Protein AF-A0A388TE39-F1 (afdb_monomer)

Secondary structure (DSSP, 8-state):
--------SS------------------------PPPTTEEEEEEEBS-SSSTT-----SS--EEEEEETTT--B--SSEEEEETTTTEEEEEEEETTS-EEEEEEETTEEEEEEE---TT-EEE--B-HHHHHHHHHHHHSHHHHHHHHH--TT---HHHHHHHHHHHHHHHH-HHHHHHHHHHHHHT---GGGS-HHHHHHHHHHHHHHEEEEEEEEESTTSEEEES--EEEETT-EEEEEEEEPTTEEEEEETT--PSSEEEE--SSEEEEEEEEEE-TT----SEEEEEEE--EEETTEEE----SSPPEEEEEESSS--B-TT--EEE-TTSEEEEEEEETTSEEEEEEEETTEEEEEEEEEE-TTS-EEEEEE-TT---------SS--

Solvent-accessible surface area (backbone atoms only — not comparable to full-atom values): 23266 Å² total; per-residue (Å²): 137,79,86,75,80,79,86,64,70,73,82,85,78,81,82,76,91,74,92,81,88,83,88,87,86,90,84,90,80,92,73,93,68,78,60,56,44,92,55,8,12,30,40,30,35,37,58,52,46,92,81,65,93,77,53,74,74,82,84,81,71,77,66,50,74,49,42,22,38,62,74,77,63,47,69,60,81,81,47,52,75,47,77,41,78,91,74,34,32,40,38,39,24,42,44,65,37,25,44,40,29,36,41,37,39,38,48,98,80,42,73,28,25,29,70,48,66,46,51,51,56,39,74,46,53,52,58,30,23,73,65,35,25,42,42,39,43,46,48,57,70,37,66,41,51,33,48,29,50,63,48,36,37,70,80,32,47,55,62,65,59,52,48,51,50,47,54,53,50,51,48,49,73,74,32,68,66,62,41,52,53,52,51,51,32,56,76,69,57,60,80,51,57,84,82,55,60,65,70,59,55,50,53,48,50,53,53,48,63,73,37,43,17,35,39,46,56,49,51,38,60,76,86,37,42,51,52,40,69,74,41,53,52,26,41,43,36,36,34,44,70,36,35,69,46,53,32,93,53,34,37,77,70,42,40,74,82,56,70,61,86,62,33,80,46,67,37,74,52,65,68,43,80,44,36,42,32,45,41,74,44,95,79,59,72,72,78,64,43,40,70,50,73,51,75,61,73,41,80,52,100,90,47,80,44,71,76,57,70,90,64,94,68,54,76,49,52,39,46,74,84,77,78,47,75,62,82,79,64,66,66,47,74,47,85,75,34,33,42,39,41,48,75,40,54,50,69,37,53,32,38,43,30,44,38,56,97,91,46,75,79,44,43,33,42,38,33,29,44,90,86,70,52,77,49,77,45,81,49,53,101,82,62,83,78,86,78,84,76,82,73,91,60,99,124

Mean predicted aligned error: 16.06 Å

Radius of gyration: 31.99 Å; Cα contacts (8 Å, |Δi|>4): 719; chains: 1; bounding box: 57×63×92 Å

Sequence (395 aa):
FTIMLTLAIFGCSKTAVGTGSGGGSSGGGGGGGGGNTPRTFSVQGQIGLTGVGGIIIQAHEQFIVSIYSFKDEAELTNVNIEYYALDNSYKIAGIPAGDVYVIKAVKQGLTLSALVWGAAGETKTVNLSPISTVAAEIVSANPVVQATLEAANENTDMGVVETILNDIVEYYTNDSAALDELTASVNAGNLNAADLPAAVLDGVNDTVANESRTLTTAVYPAGTGTVEPNGGVYLRGTRLRLTAVPSDGYEFQNWSSGGSNPLEIELTNSVTNVIANFGIVSNYTAPNTFTAQGVIAFKEAGGMSTQALTEQRKIKVSSFKTGGNFDFVRVKLNGDNTYTVANLPLGEVCVIEVVRGGRAKLKNLVWGTADGEIKTADLTPTSTITVAVLLAGGN

Foldseek 3Di:
DDPPVPPAPPDDDDDDDDDDDDDDDDDDDDDPDQAFDQFWEKEKEAEEDPPAQPPDPDLDDAWDKWKAFLQPRHTDPPWDWDADSVRRMIMIIDHGAFAKMKIWTDDPLFIWIAIDHDHGRYYGYHYTYLLRRLLVQLQCPDPQSVVLRNQTTNQFDCVLSVVLSVLSVVVCRPDNVLVVQSSVCSVVSNRHNVSDDVVSSVVNVVSLVVQKAWEAEEEPPPPQWAKPVRIDIYGARRKHFIATGGDQQKDWDAKPVGDDGRDIDGRHDNYDYIYTYIDGDPPRDDQQWDKDKDADWDDDPPGIDQDFDPDDWDKWKDWDPPRDGDDDQPWDQDRRRMIMTIGHGAPIWMWIFTDDPHDTDWIKIWHAYPSGDIDIDTDDVPDDDDDPDPPPDDD

Nearest PDB structures (foldseek):
  3e8v-assembly1_A  TM=6.389E-01  e=5.438E-02  Bacteroides fragilis NCTC 9343
  4pje-assembly2_C  TM=3.752E-01  e=5.491E-01  Homo sapiens
  6zva-assembly1_A  TM=2.955E-01  e=7.280E-01  Homo sapiens
  8dfq-assembly1_B  TM=1.481E-01  e=9.559E-02  Homo sapiens
  8xx0-assembly1_A-2  TM=1.435E-01  e=1.143E+00  Mus musculus

Structure (mmCIF, N/CA/C/O backbone):
data_AF-A0A388TE39-F1
#
_entry.id   AF-A0A388TE39-F1
#
loop_
_atom_site.group_PDB
_atom_site.id
_atom_site.type_symbol
_atom_site.label_atom_id
_atom_site.label_alt_id
_atom_site.label_comp_id
_atom_site.label_asym_id
_atom_site.label_entity_id
_atom_site.label_seq_id
_atom_site.pdbx_PDB_ins_code
_atom_site.Cartn_x
_atom_site.Cartn_y
_atom_site.Cartn_z
_atom_site.occupancy
_atom_site.B_iso_or_equiv
_atom_site.auth_seq_id
_atom_site.auth_comp_id
_atom_site.auth_asym_id
_atom_site.auth_atom_id
_atom_site.pdbx_PDB_model_num
ATOM 1 N N . PHE A 1 1 ? -17.690 19.139 35.559 1.00 28.95 1 PHE A N 1
ATOM 2 C CA . PHE A 1 1 ? -16.756 19.484 34.473 1.00 28.95 1 PHE A CA 1
ATOM 3 C C . PHE A 1 1 ? -15.397 18.908 34.821 1.00 28.95 1 PHE A C 1
ATOM 5 O O . PHE A 1 1 ? -14.553 19.593 35.382 1.00 28.95 1 PHE A O 1
ATOM 12 N N . THR A 1 2 ? -15.227 17.612 34.582 1.00 22.69 2 THR A N 1
ATOM 13 C CA . THR A 1 2 ? -13.925 16.957 34.695 1.00 22.69 2 THR A CA 1
ATOM 14 C C . THR A 1 2 ? -13.405 16.875 33.273 1.00 22.69 2 THR A C 1
ATOM 16 O O . THR A 1 2 ? -13.900 16.069 32.492 1.00 22.69 2 THR A O 1
ATOM 19 N N . ILE A 1 3 ? -12.486 17.770 32.915 1.00 26.67 3 ILE A N 1
ATOM 20 C CA . ILE A 1 3 ? -11.710 17.659 31.680 1.00 26.67 3 ILE A CA 1
ATOM 21 C C . ILE A 1 3 ? -10.768 16.470 31.905 1.00 26.67 3 ILE A C 1
ATOM 23 O O . ILE A 1 3 ? -9.688 16.616 32.471 1.00 26.67 3 ILE A O 1
ATOM 27 N N . MET A 1 4 ? -11.236 15.266 31.571 1.00 24.72 4 MET A N 1
ATOM 28 C CA . MET A 1 4 ? -10.370 14.107 31.366 1.00 24.72 4 MET A CA 1
ATOM 29 C C . MET A 1 4 ? -9.721 14.318 30.002 1.00 24.72 4 MET A C 1
ATOM 31 O O . MET A 1 4 ? -10.298 14.010 28.963 1.00 24.72 4 MET A O 1
ATOM 35 N N . LEU A 1 5 ? -8.543 14.936 30.021 1.00 30.59 5 LEU A N 1
ATOM 36 C CA . LEU A 1 5 ? -7.653 15.006 28.874 1.00 30.59 5 LEU A CA 1
ATOM 37 C C . LEU A 1 5 ? -7.197 13.568 28.579 1.00 30.59 5 LEU A C 1
ATOM 39 O O . LEU A 1 5 ? -6.241 13.073 29.175 1.00 30.59 5 LEU A O 1
ATOM 43 N N . THR A 1 6 ? -7.941 12.864 27.729 1.00 33.56 6 THR A N 1
ATOM 44 C CA . THR A 1 6 ? -7.655 11.473 27.360 1.00 33.56 6 THR A CA 1
ATOM 45 C C . THR A 1 6 ? -6.573 11.465 26.283 1.00 33.56 6 THR A C 1
ATOM 47 O O . THR A 1 6 ? -6.819 11.209 25.111 1.00 33.56 6 THR A O 1
ATOM 50 N N . LEU A 1 7 ? -5.350 11.801 26.689 1.00 34.62 7 LEU A N 1
ATOM 51 C CA . LEU A 1 7 ? -4.133 11.551 25.921 1.00 34.62 7 LEU A CA 1
ATOM 52 C C . LEU A 1 7 ? -3.822 10.052 26.000 1.00 34.62 7 LEU A C 1
ATOM 54 O O . LEU A 1 7 ? -3.148 9.620 26.930 1.00 34.62 7 LEU A O 1
ATOM 58 N N . ALA A 1 8 ? -4.345 9.263 25.060 1.00 32.72 8 ALA A N 1
ATOM 59 C CA . ALA A 1 8 ? -3.750 7.997 24.620 1.00 32.72 8 ALA A CA 1
ATOM 60 C C . ALA A 1 8 ? -4.605 7.354 23.519 1.00 32.72 8 ALA A C 1
ATOM 62 O O . ALA A 1 8 ? -5.570 6.653 23.815 1.00 32.72 8 ALA A O 1
ATOM 63 N N . ILE A 1 9 ? -4.203 7.527 22.260 1.00 47.28 9 ILE A N 1
ATOM 64 C CA . ILE A 1 9 ? -4.446 6.503 21.227 1.00 47.28 9 ILE A CA 1
ATOM 65 C C . ILE A 1 9 ? -3.117 6.031 20.618 1.00 47.28 9 ILE A C 1
ATOM 67 O O . ILE A 1 9 ? -2.992 4.862 20.274 1.00 47.28 9 ILE A O 1
ATOM 71 N N . PHE A 1 10 ? -2.055 6.844 20.662 1.00 41.41 10 PHE A N 1
ATOM 72 C CA . PHE A 1 10 ? -0.694 6.379 20.387 1.00 41.41 10 PHE A CA 1
ATOM 73 C C . PHE A 1 10 ? 0.290 6.960 21.408 1.00 41.41 10 PHE A C 1
ATOM 75 O O . PHE A 1 10 ? 0.691 8.120 21.354 1.00 41.41 10 PHE A O 1
ATOM 82 N N . GLY A 1 11 ? 0.642 6.153 22.412 1.00 31.08 11 GLY A N 1
ATOM 83 C CA . GLY A 1 11 ? 1.699 6.484 23.363 1.00 31.08 11 GLY A CA 1
ATOM 84 C C . GLY A 1 11 ? 3.059 6.357 22.686 1.00 31.08 11 GLY A C 1
ATOM 85 O O . GLY A 1 11 ? 3.596 5.264 22.580 1.00 31.08 11 GLY A O 1
ATOM 86 N N . CYS A 1 12 ? 3.617 7.475 22.236 1.00 33.75 12 CYS A N 1
ATOM 87 C CA . CYS A 1 12 ? 4.960 7.541 21.675 1.00 33.75 12 CYS A CA 1
ATOM 88 C C . CYS A 1 12 ? 5.999 7.280 22.788 1.00 33.75 12 CYS A C 1
ATOM 90 O O . CYS A 1 12 ? 6.342 8.191 23.545 1.00 33.75 12 CYS A O 1
ATOM 92 N N . SER A 1 13 ? 6.526 6.059 22.921 1.00 33.78 13 SER A N 1
ATOM 93 C CA . SER A 1 13 ? 7.742 5.831 23.713 1.00 33.78 13 SER A CA 1
ATOM 94 C C . SER A 1 13 ? 8.972 5.896 22.809 1.00 33.78 13 SER A C 1
ATOM 96 O O . SER A 1 13 ? 9.384 4.899 22.223 1.00 33.78 13 SER A O 1
ATOM 98 N N . LYS A 1 14 ? 9.602 7.074 22.729 1.00 31.39 14 LYS A N 1
ATOM 99 C CA . LYS A 1 14 ? 11.005 7.180 22.301 1.00 31.39 14 LYS A CA 1
ATOM 100 C C . LYS A 1 14 ? 11.877 6.513 23.366 1.00 31.39 14 LYS A C 1
ATOM 102 O O . LYS A 1 14 ? 12.043 7.058 24.457 1.00 31.39 14 LYS A O 1
ATOM 107 N N . THR A 1 15 ? 12.453 5.352 23.073 1.00 32.25 15 THR A N 1
ATOM 108 C CA . THR A 1 15 ? 13.498 4.760 23.918 1.00 32.25 15 THR A CA 1
ATOM 109 C C . THR A 1 15 ? 14.771 5.598 23.841 1.00 32.25 15 THR A C 1
ATOM 111 O O . THR A 1 15 ? 15.465 5.611 22.827 1.00 32.25 15 THR A O 1
ATOM 114 N N . ALA A 1 16 ? 15.093 6.282 24.940 1.00 27.53 16 ALA A N 1
ATOM 115 C CA . ALA A 1 16 ? 16.439 6.762 25.208 1.00 27.53 16 ALA A CA 1
ATOM 116 C C . ALA A 1 16 ? 17.341 5.560 25.535 1.00 27.53 16 ALA A C 1
ATOM 118 O O . ALA A 1 16 ? 17.038 4.761 26.422 1.00 27.53 16 ALA A O 1
ATOM 119 N N . VAL A 1 17 ? 18.455 5.436 24.815 1.00 32.59 17 VAL A N 1
ATOM 120 C CA . VAL A 1 17 ? 19.518 4.468 25.103 1.00 32.59 17 VAL A CA 1
ATOM 121 C C . VAL A 1 17 ? 20.190 4.869 26.418 1.00 32.59 17 VAL A C 1
ATOM 123 O O . VAL A 1 17 ? 20.952 5.831 26.467 1.00 32.59 17 VAL A O 1
ATOM 126 N N . GLY A 1 18 ? 19.885 4.142 27.493 1.00 29.05 18 GLY A N 1
ATOM 127 C CA . GLY A 1 18 ? 20.541 4.264 28.792 1.00 29.05 18 GLY A CA 1
ATOM 128 C C . GLY A 1 18 ? 21.395 3.035 29.078 1.00 29.05 18 GLY A C 1
ATOM 129 O O . GLY A 1 18 ? 20.880 1.975 29.421 1.00 29.05 18 GLY A O 1
ATOM 130 N N . THR A 1 19 ? 22.710 3.174 28.945 1.00 36.50 19 THR A N 1
ATOM 131 C CA . THR A 1 19 ? 23.703 2.208 29.428 1.00 36.50 19 THR A CA 1
ATOM 132 C C . THR A 1 19 ? 23.639 2.104 30.954 1.00 36.50 19 THR A C 1
ATOM 134 O O . THR A 1 19 ? 23.859 3.101 31.640 1.00 36.50 19 THR A O 1
ATOM 137 N N . GLY A 1 20 ? 23.392 0.909 31.497 1.00 30.39 20 GLY A N 1
ATOM 138 C CA . GLY A 1 20 ? 23.378 0.669 32.942 1.00 30.39 20 GLY A CA 1
ATOM 139 C C . GLY A 1 20 ? 23.601 -0.802 33.288 1.00 30.39 20 GLY A C 1
ATOM 140 O O . GLY A 1 20 ? 22.762 -1.652 33.023 1.00 30.39 20 GLY A O 1
ATOM 141 N N . SER A 1 21 ? 24.767 -1.083 33.861 1.00 32.75 21 SER A N 1
ATOM 142 C CA . SER A 1 21 ? 25.236 -2.382 34.348 1.00 32.75 21 SER A CA 1
ATOM 143 C C . SER A 1 21 ? 24.630 -2.746 35.713 1.00 32.75 21 SER A C 1
ATOM 145 O O . SER A 1 21 ? 24.615 -1.899 36.600 1.00 32.75 21 SER A O 1
ATOM 147 N N . GLY A 1 22 ? 24.321 -4.034 35.926 1.00 29.53 22 GLY A N 1
ATOM 148 C CA . GLY A 1 22 ? 24.552 -4.703 37.217 1.00 29.53 22 GLY A CA 1
ATOM 149 C C . GLY A 1 22 ? 23.352 -5.341 37.938 1.00 29.53 22 GLY A C 1
ATOM 150 O O . GLY A 1 22 ? 22.615 -4.654 38.627 1.00 29.53 22 GLY A O 1
ATOM 151 N N . GLY A 1 23 ? 23.297 -6.682 37.906 1.00 28.27 23 GLY A N 1
ATOM 152 C CA . GLY A 1 23 ? 23.183 -7.524 39.112 1.00 28.27 23 GLY A CA 1
ATOM 153 C C . GLY A 1 23 ? 21.801 -7.934 39.659 1.00 28.27 23 GLY A C 1
ATOM 154 O O . GLY A 1 23 ? 21.109 -7.128 40.261 1.00 28.27 23 GLY A O 1
ATOM 155 N N . GLY A 1 24 ? 21.528 -9.252 39.650 1.00 28.11 24 GLY A N 1
ATOM 156 C CA . GLY A 1 24 ? 21.030 -9.947 40.854 1.00 28.11 24 GLY A CA 1
ATOM 157 C C . GLY A 1 24 ? 19.639 -10.614 40.858 1.00 28.11 24 GLY A C 1
ATOM 158 O O . GLY A 1 24 ? 18.649 -9.987 41.193 1.00 28.11 24 GLY A O 1
ATOM 159 N N . SER A 1 25 ? 19.666 -11.947 40.710 1.00 33.72 25 SER A N 1
ATOM 160 C CA . SER A 1 25 ? 18.933 -12.984 41.478 1.00 33.72 25 SER A CA 1
ATOM 161 C C . SER A 1 25 ? 17.472 -13.406 41.183 1.00 33.72 25 SER A C 1
ATOM 163 O O . SER A 1 25 ? 16.502 -12.728 41.490 1.00 33.72 25 SER A O 1
ATOM 165 N N . SER A 1 26 ? 17.398 -14.659 40.706 1.00 39.50 26 SER A N 1
ATOM 166 C CA . SER A 1 26 ? 16.496 -15.798 40.992 1.00 39.50 26 SER A CA 1
ATOM 167 C C . SER A 1 26 ? 15.117 -15.621 41.657 1.00 39.50 26 SER A C 1
ATOM 169 O O . SER A 1 26 ? 15.018 -15.268 42.830 1.00 39.50 26 SER A O 1
ATOM 171 N N . GLY A 1 27 ? 14.099 -16.175 40.990 1.00 30.39 27 GLY A N 1
ATOM 172 C CA . GLY A 1 27 ? 12.854 -16.665 41.591 1.00 30.39 27 GLY A CA 1
ATOM 173 C C . GLY A 1 27 ? 11.968 -17.322 40.530 1.00 30.39 27 GLY A C 1
ATOM 174 O O . GLY A 1 27 ? 11.452 -16.634 39.659 1.00 30.39 27 GLY A O 1
ATOM 175 N N . GLY A 1 28 ? 11.861 -18.653 40.548 1.00 33.09 28 GLY A N 1
ATOM 176 C CA . GLY A 1 28 ? 11.096 -19.432 39.570 1.00 33.09 28 GLY A CA 1
ATOM 177 C C . GLY A 1 28 ? 9.583 -19.434 39.812 1.00 33.09 28 GLY A C 1
ATOM 178 O O . GLY A 1 28 ? 9.123 -19.285 40.940 1.00 33.09 28 GLY A O 1
ATOM 179 N N . GLY A 1 29 ? 8.828 -19.675 38.738 1.00 28.38 29 GLY A N 1
ATOM 180 C CA . GLY A 1 29 ? 7.389 -19.939 38.763 1.00 28.38 29 GLY A CA 1
ATOM 181 C C . GLY A 1 29 ? 6.818 -19.927 37.347 1.00 28.38 29 GLY A C 1
ATOM 182 O O . GLY A 1 29 ? 6.715 -18.874 36.733 1.00 28.38 29 GLY A O 1
ATOM 183 N N . GLY A 1 30 ? 6.529 -21.112 36.804 1.00 40.06 30 GLY A N 1
ATOM 184 C CA . GLY A 1 30 ? 6.067 -21.303 35.432 1.00 40.06 30 GLY A CA 1
ATOM 185 C C . GLY A 1 30 ? 4.675 -20.728 35.161 1.00 40.06 30 GLY A C 1
ATOM 186 O O . GLY A 1 30 ? 3.747 -20.901 35.944 1.00 40.06 30 GLY A O 1
ATOM 187 N N . GLY A 1 31 ? 4.560 -20.096 33.996 1.00 31.86 31 GLY A N 1
ATOM 188 C CA . GLY A 1 31 ? 3.337 -19.610 33.371 1.00 31.86 31 GLY A CA 1
ATOM 189 C C . GLY A 1 31 ? 3.744 -18.958 32.055 1.00 31.86 31 GLY A C 1
ATOM 190 O O . GLY A 1 31 ? 4.091 -17.783 32.033 1.00 31.86 31 GLY A O 1
ATOM 191 N N . GLY A 1 32 ? 3.838 -19.753 30.986 1.00 38.44 32 GLY A N 1
ATOM 192 C CA . GLY A 1 32 ? 4.260 -19.291 29.663 1.00 38.44 32 GLY A CA 1
ATOM 193 C C . GLY A 1 32 ? 3.217 -18.364 29.045 1.00 38.44 32 GLY A C 1
ATOM 194 O O . GLY A 1 32 ? 2.407 -18.806 28.241 1.00 38.44 32 GLY A O 1
ATOM 195 N N . GLY A 1 33 ? 3.213 -17.097 29.450 1.00 39.56 33 GLY A N 1
ATOM 196 C CA . GLY A 1 33 ? 2.436 -16.039 28.818 1.00 39.56 33 GLY A CA 1
ATOM 197 C C . GLY A 1 33 ? 3.210 -15.501 27.623 1.00 39.56 33 GLY A C 1
ATOM 198 O O . GLY A 1 33 ? 4.326 -15.010 27.793 1.00 39.56 33 GLY A O 1
ATOM 199 N N . GLY A 1 34 ? 2.631 -15.630 26.429 1.00 46.38 34 GLY A N 1
ATOM 200 C CA . GLY A 1 34 ? 3.178 -15.134 25.167 1.00 46.38 34 GLY A CA 1
ATOM 201 C C . GLY A 1 34 ? 3.449 -13.633 25.220 1.00 46.38 34 GLY A C 1
ATOM 202 O O . GLY A 1 34 ? 2.573 -12.820 24.940 1.00 46.38 34 GLY A O 1
ATOM 203 N N . GLY A 1 35 ? 4.659 -13.272 25.638 1.00 60.69 35 GLY A N 1
ATOM 204 C CA . GLY A 1 35 ? 5.172 -11.913 25.586 1.00 60.69 35 GLY A CA 1
ATOM 205 C C . GLY A 1 35 ? 5.662 -11.559 24.187 1.00 60.69 35 GLY A C 1
ATOM 206 O O . GLY A 1 35 ? 5.804 -12.416 23.313 1.00 60.69 35 GLY A O 1
ATOM 207 N N . ASN A 1 36 ? 5.959 -10.278 23.991 1.00 72.25 36 ASN A N 1
ATOM 208 C CA . ASN A 1 36 ? 6.574 -9.815 22.759 1.00 72.25 36 ASN A CA 1
ATOM 209 C C . ASN A 1 36 ? 7.925 -10.499 22.533 1.00 72.25 36 ASN A C 1
ATOM 211 O O . ASN A 1 36 ? 8.791 -10.522 23.409 1.00 72.25 36 ASN A O 1
ATOM 215 N N . THR A 1 37 ? 8.114 -11.028 21.331 1.00 82.31 37 THR A N 1
ATOM 216 C CA . THR A 1 37 ? 9.430 -11.403 20.821 1.00 82.31 37 THR A CA 1
ATOM 217 C C . THR A 1 37 ? 10.179 -10.151 20.341 1.00 82.31 37 THR A C 1
ATOM 219 O O . THR A 1 37 ? 9.556 -9.106 20.139 1.00 82.31 37 THR A O 1
ATOM 222 N N . PRO A 1 38 ? 11.489 -10.239 20.042 1.00 82.75 38 PRO A N 1
ATOM 223 C CA . PRO A 1 38 ? 12.240 -9.144 19.420 1.00 82.75 38 PRO A CA 1
ATOM 224 C C . PRO A 1 38 ? 11.737 -8.703 18.036 1.00 82.75 38 PRO A C 1
ATOM 226 O O . PRO A 1 38 ? 12.340 -7.819 17.440 1.00 82.75 38 PRO A O 1
ATOM 229 N N . ARG A 1 39 ? 10.688 -9.335 17.489 1.00 90.06 39 ARG A N 1
ATOM 230 C CA . ARG A 1 39 ? 10.113 -9.028 16.170 1.00 90.06 39 ARG A CA 1
ATOM 231 C C . ARG A 1 39 ? 8.609 -8.768 16.203 1.00 90.06 39 ARG A C 1
ATOM 233 O O . ARG A 1 39 ? 8.002 -8.611 15.150 1.00 90.06 39 ARG A O 1
ATOM 240 N N . THR A 1 40 ? 7.996 -8.769 17.383 1.00 93.75 40 THR A N 1
ATOM 241 C CA . THR A 1 40 ? 6.545 -8.632 17.520 1.00 93.75 40 THR A CA 1
ATOM 242 C C . THR A 1 40 ? 6.189 -7.578 18.552 1.00 93.75 40 THR A C 1
ATOM 244 O O . THR A 1 40 ? 6.950 -7.340 19.490 1.00 93.75 40 THR A O 1
ATOM 247 N N . PHE A 1 41 ? 5.003 -7.007 18.424 1.00 94.62 41 PHE A N 1
ATOM 248 C CA . PHE A 1 41 ? 4.396 -6.108 19.391 1.00 94.62 41 PHE A CA 1
ATOM 249 C C . PHE A 1 41 ? 3.050 -6.668 19.871 1.00 94.62 41 PHE A C 1
ATOM 251 O O . PHE A 1 41 ? 2.559 -7.694 19.383 1.00 94.62 41 PHE A O 1
ATOM 258 N N . SER A 1 42 ? 2.487 -6.018 20.884 1.00 96.06 42 SER A N 1
ATOM 259 C CA . SER A 1 42 ? 1.190 -6.360 21.459 1.00 96.06 42 SER A CA 1
ATOM 260 C C . SER A 1 42 ? 0.265 -5.154 21.428 1.00 96.06 42 SER A C 1
ATOM 262 O O . SER A 1 42 ? 0.709 -4.004 21.472 1.00 96.06 42 SER A O 1
ATOM 264 N N . VAL A 1 43 ? -1.032 -5.419 21.408 1.00 96.06 43 VAL A N 1
ATOM 265 C CA . VAL A 1 43 ? -2.080 -4.408 21.530 1.00 96.06 43 VAL A CA 1
ATOM 266 C C . VAL A 1 43 ? -3.039 -4.841 22.619 1.00 96.06 43 VAL A C 1
ATOM 268 O O . VAL A 1 43 ? -3.333 -6.024 22.765 1.00 96.06 43 VAL A O 1
ATOM 271 N N . GLN A 1 44 ? -3.523 -3.887 23.394 1.00 94.75 44 GLN A N 1
ATOM 272 C CA . GLN A 1 44 ? -4.583 -4.094 24.368 1.00 94.75 44 GLN A CA 1
ATOM 273 C C . GLN A 1 44 ? -5.548 -2.916 24.339 1.00 94.75 44 GLN A C 1
ATOM 275 O O . GLN A 1 44 ? -5.196 -1.831 23.881 1.00 94.75 44 GLN A O 1
ATOM 280 N N . GLY A 1 45 ? -6.753 -3.093 24.853 1.00 92.00 45 GLY A N 1
ATOM 281 C CA . GLY A 1 45 ? -7.697 -1.990 24.968 1.00 92.00 45 GLY A CA 1
ATOM 282 C C . GLY A 1 45 ? -9.073 -2.451 25.389 1.00 92.00 45 GLY A C 1
ATOM 283 O O . GLY A 1 45 ? -9.267 -3.608 25.761 1.00 92.00 45 GLY A O 1
ATOM 284 N N . GLN A 1 46 ? -10.026 -1.530 25.333 1.00 89.00 46 GLN A N 1
ATOM 285 C CA . GLN A 1 46 ? -11.430 -1.807 25.606 1.00 89.00 46 GLN A CA 1
ATOM 286 C C . GLN A 1 46 ? -12.244 -1.844 24.313 1.00 89.00 46 GLN A C 1
ATOM 288 O O . GLN A 1 46 ? -11.913 -1.175 23.331 1.00 89.00 46 GLN A O 1
ATOM 293 N N . ILE A 1 47 ? -13.314 -2.632 24.328 1.00 85.62 47 ILE A N 1
ATOM 294 C CA . ILE A 1 47 ? -14.320 -2.713 23.273 1.00 85.62 47 ILE A CA 1
ATOM 295 C C . ILE A 1 47 ? -15.579 -1.994 23.759 1.00 85.62 47 ILE A C 1
ATOM 297 O O . ILE A 1 47 ? -16.176 -2.361 24.774 1.00 85.62 47 ILE A O 1
ATOM 301 N N . GLY A 1 48 ? -16.002 -0.979 23.013 1.00 74.50 48 GLY A N 1
ATOM 302 C CA . GLY A 1 48 ? -17.114 -0.104 23.376 1.00 74.50 48 GLY A CA 1
ATOM 303 C C . GLY A 1 48 ? -16.672 1.183 24.080 1.00 74.50 48 GLY A C 1
ATOM 304 O O . GLY A 1 48 ? -15.495 1.408 24.352 1.00 74.50 48 GLY A O 1
ATOM 305 N N . LEU A 1 49 ? -17.636 2.070 24.337 1.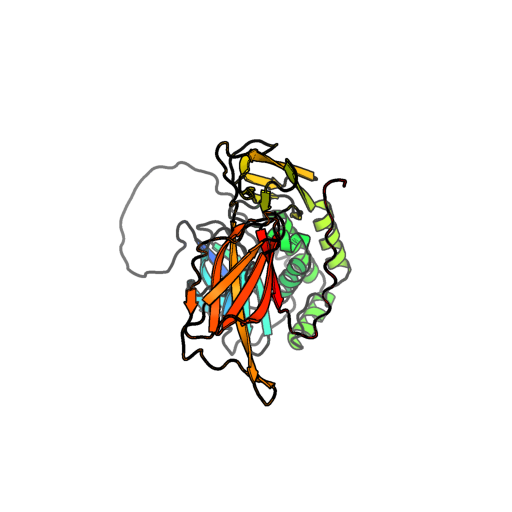00 59.38 49 LEU A N 1
ATOM 306 C CA . LEU A 1 49 ? -17.403 3.400 24.901 1.00 59.38 49 LEU A CA 1
ATOM 307 C C . LEU A 1 49 ? -17.778 3.433 26.383 1.00 59.38 49 LEU A C 1
ATOM 309 O O . LEU A 1 49 ? -18.864 3.865 26.759 1.00 59.38 49 LEU A O 1
ATOM 313 N N . THR A 1 50 ? -16.862 3.049 27.264 1.00 50.16 50 THR A N 1
ATOM 314 C CA . THR A 1 50 ? -16.923 3.531 28.649 1.00 50.16 50 THR A CA 1
ATOM 315 C C . THR A 1 50 ? -16.214 4.881 28.725 1.00 50.16 50 THR A C 1
ATOM 317 O O . THR A 1 50 ? -15.044 4.936 29.085 1.00 50.16 50 THR A O 1
ATOM 320 N N . GLY A 1 51 ? -16.892 5.984 28.362 1.00 43.53 51 GLY A N 1
ATOM 321 C CA . GLY A 1 51 ? -16.358 7.319 28.685 1.00 43.53 51 GLY A CA 1
ATOM 322 C C . GLY A 1 51 ? -16.954 8.561 28.018 1.00 43.53 51 GLY A C 1
ATOM 323 O O . GLY A 1 51 ? -16.934 9.613 28.651 1.00 43.53 51 GLY A O 1
ATOM 324 N N . VAL A 1 52 ? -17.507 8.489 26.803 1.00 39.44 52 VAL A N 1
ATOM 325 C CA . VAL A 1 52 ? -18.052 9.677 26.109 1.00 39.44 52 VAL A CA 1
ATOM 326 C C . VAL A 1 52 ? -19.400 9.325 25.473 1.00 39.44 52 VAL A C 1
ATOM 328 O O . VAL A 1 52 ? -19.493 8.374 24.704 1.00 39.44 52 VAL A O 1
ATOM 331 N N . GLY A 1 53 ? -20.464 10.040 25.852 1.00 43.78 53 GLY A N 1
ATOM 332 C CA . GLY A 1 53 ? -21.771 10.000 25.170 1.00 43.78 53 GLY A CA 1
ATOM 333 C C . GLY A 1 53 ? -22.736 8.849 25.484 1.00 43.78 53 GLY A C 1
ATOM 334 O O . GLY A 1 53 ? -23.827 8.829 24.935 1.00 43.78 53 GLY A O 1
ATOM 335 N N . GLY A 1 54 ? -22.414 7.906 26.376 1.00 40.31 54 GLY A N 1
ATOM 336 C CA . GLY A 1 54 ? -23.410 6.924 26.841 1.00 40.31 54 GLY A CA 1
ATOM 337 C C . GLY A 1 54 ? -23.786 5.816 25.843 1.00 40.31 54 GLY A C 1
ATOM 338 O O . GLY A 1 54 ? -24.831 5.186 26.007 1.00 40.31 54 GLY A O 1
ATOM 339 N N . ILE A 1 55 ? -22.937 5.517 24.853 1.00 47.25 55 ILE A N 1
ATOM 340 C CA . ILE A 1 55 ? -23.101 4.326 24.005 1.00 47.25 55 ILE A CA 1
ATOM 341 C C . ILE A 1 55 ? -22.792 3.071 24.839 1.00 47.25 55 ILE A C 1
ATOM 343 O O . ILE A 1 55 ? -21.639 2.675 25.011 1.00 47.25 55 ILE A O 1
ATOM 347 N N . ILE A 1 56 ? -23.837 2.425 25.359 1.00 47.59 56 ILE A N 1
ATOM 348 C CA . ILE A 1 56 ? -23.741 1.134 26.050 1.00 47.59 56 ILE A CA 1
ATOM 349 C C . ILE A 1 56 ? -24.116 0.034 25.057 1.00 47.59 56 ILE A C 1
ATOM 351 O O . ILE A 1 56 ? -25.295 -0.229 24.825 1.00 47.59 56 ILE A O 1
ATOM 355 N N . ILE A 1 57 ? -23.124 -0.661 24.497 1.00 53.41 57 ILE A N 1
ATOM 356 C CA . ILE A 1 57 ? -23.385 -1.943 23.834 1.00 53.41 57 ILE A CA 1
ATOM 357 C C . ILE A 1 57 ? -23.617 -2.961 24.956 1.00 53.41 57 ILE A C 1
ATOM 359 O O . ILE A 1 57 ? -22.686 -3.280 25.692 1.00 53.41 57 ILE A O 1
ATOM 363 N N . GLN A 1 58 ? -24.854 -3.447 25.130 1.00 49.28 58 GLN A N 1
ATOM 364 C CA . GLN A 1 58 ? -25.191 -4.386 26.210 1.00 49.28 58 GLN A CA 1
ATOM 365 C C . GLN A 1 58 ? -24.259 -5.611 26.192 1.00 49.28 58 GLN A C 1
ATOM 367 O O . GLN A 1 58 ? -24.276 -6.421 25.260 1.00 49.28 58 GLN A O 1
ATOM 372 N N . ALA A 1 59 ? -23.433 -5.733 27.231 1.00 47.69 59 ALA A N 1
ATOM 373 C CA . ALA A 1 59 ? -22.493 -6.824 27.444 1.00 47.69 59 ALA A CA 1
ATOM 374 C C . ALA A 1 59 ? -23.242 -8.070 27.935 1.00 47.69 59 ALA A C 1
ATOM 376 O O . ALA A 1 59 ? -23.412 -8.270 29.131 1.00 47.69 59 ALA A O 1
ATOM 377 N N . HIS A 1 60 ? -23.738 -8.889 27.008 1.00 45.84 60 HIS A N 1
ATOM 378 C CA . HIS A 1 60 ? -24.279 -10.213 27.339 1.00 45.84 60 HIS A CA 1
ATOM 379 C C . HIS A 1 60 ? -23.858 -11.323 26.359 1.00 45.84 60 HIS A C 1
ATOM 381 O O . HIS A 1 60 ? -24.102 -12.492 26.640 1.00 45.84 60 HIS A O 1
ATOM 387 N N . GLU A 1 61 ? -23.146 -10.990 25.272 1.00 56.38 61 GLU A N 1
ATOM 388 C CA . GLU A 1 61 ? -22.555 -11.951 24.329 1.00 56.38 61 GLU A CA 1
ATOM 389 C C . GLU A 1 61 ? -21.133 -11.515 23.943 1.00 56.38 61 GLU A C 1
ATOM 391 O O . GLU A 1 61 ? -20.858 -10.314 23.857 1.00 56.38 61 GLU A O 1
ATOM 396 N N . GLN A 1 62 ? -20.234 -12.488 23.765 1.00 70.94 62 GLN A N 1
ATOM 397 C CA . GLN A 1 62 ? -18.801 -12.270 23.545 1.00 70.94 62 GLN A CA 1
ATOM 398 C C . GLN A 1 62 ? -18.535 -11.675 22.152 1.00 70.94 62 GLN A C 1
ATOM 400 O O . GLN A 1 62 ? -19.069 -12.167 21.160 1.00 70.94 62 GLN A O 1
ATOM 405 N N . PHE A 1 63 ? -17.700 -10.634 22.076 1.00 81.88 63 PHE A N 1
ATOM 406 C CA . PHE A 1 63 ? -17.144 -10.176 20.802 1.00 81.88 63 PHE A CA 1
ATOM 407 C C . PHE A 1 63 ? -16.169 -11.219 20.257 1.00 81.88 63 PHE A C 1
ATOM 409 O O . PHE A 1 63 ? -15.401 -11.815 21.016 1.00 81.88 63 PHE A O 1
ATOM 416 N N . ILE A 1 64 ? -16.163 -11.393 18.938 1.00 87.44 64 ILE A N 1
ATOM 417 C CA . ILE A 1 64 ? -15.088 -12.101 18.242 1.00 87.44 64 ILE A CA 1
ATOM 418 C C . ILE A 1 64 ? -14.057 -11.055 17.839 1.00 87.44 64 ILE A C 1
ATOM 420 O O . ILE A 1 64 ? -14.375 -10.153 17.063 1.00 87.44 64 ILE A O 1
ATOM 424 N N . VAL A 1 65 ? -12.853 -11.156 18.401 1.00 92.50 65 VAL A N 1
ATOM 425 C CA . VAL A 1 65 ? -11.731 -10.267 18.088 1.00 92.50 65 VAL A CA 1
ATOM 426 C C . VAL A 1 65 ? -10.806 -10.974 17.106 1.00 92.50 65 VAL A C 1
ATOM 428 O O . VAL A 1 65 ? -10.309 -12.057 17.403 1.00 92.50 65 VAL A O 1
ATOM 431 N N . SER A 1 66 ? -10.562 -10.331 15.971 1.00 95.12 66 SER A N 1
ATOM 432 C CA . SER A 1 66 ? -9.652 -10.782 14.917 1.00 95.12 66 SER A CA 1
ATOM 433 C C . SER A 1 66 ? -8.729 -9.635 14.508 1.00 95.12 66 SER A C 1
ATOM 435 O O . SER A 1 66 ? -9.007 -8.462 14.771 1.00 95.12 66 SER A O 1
ATOM 437 N N . ILE A 1 67 ? -7.617 -9.959 13.857 1.00 97.31 67 ILE A N 1
ATOM 438 C CA . ILE A 1 67 ? -6.664 -8.977 13.338 1.00 97.31 67 ILE A CA 1
ATOM 439 C C . ILE A 1 67 ? -6.264 -9.356 11.916 1.00 97.31 67 ILE A C 1
ATOM 441 O O . ILE A 1 67 ? -6.001 -10.520 11.622 1.00 97.31 67 ILE A O 1
ATOM 445 N N . TYR A 1 68 ? -6.224 -8.358 11.043 1.00 97.12 68 TYR A N 1
ATOM 446 C CA . TYR A 1 68 ? -5.973 -8.515 9.618 1.00 97.12 68 TYR A CA 1
ATOM 447 C C . TYR A 1 68 ? -4.793 -7.644 9.208 1.00 97.12 68 TYR A C 1
ATOM 449 O O . TYR A 1 68 ? -4.641 -6.531 9.712 1.00 97.12 68 TYR A O 1
ATOM 457 N N . SER A 1 69 ? -3.965 -8.134 8.296 1.00 96.38 69 SER A N 1
ATOM 458 C CA . SER A 1 69 ? -2.989 -7.305 7.590 1.00 96.38 69 SER A CA 1
ATOM 459 C C . SER A 1 69 ? -3.730 -6.250 6.771 1.00 96.38 69 SER A C 1
ATOM 461 O O . SER A 1 69 ? -4.714 -6.559 6.102 1.00 96.38 69 SER A O 1
ATOM 463 N N . PHE A 1 70 ? -3.285 -4.994 6.837 1.00 94.81 70 PHE A N 1
ATOM 464 C CA . PHE A 1 70 ? -3.898 -3.920 6.052 1.00 94.81 70 PHE A CA 1
ATOM 465 C C . PHE A 1 70 ? -3.648 -4.102 4.548 1.00 94.81 70 PHE A C 1
ATOM 467 O O . PHE A 1 70 ? -4.495 -3.762 3.734 1.00 94.81 70 PHE A O 1
ATOM 474 N N . LYS A 1 71 ? -2.489 -4.657 4.181 1.00 90.69 71 LYS A N 1
ATOM 475 C CA . LYS A 1 71 ? -1.998 -4.700 2.798 1.00 90.69 71 LYS A CA 1
ATOM 476 C C . LYS A 1 71 ? -2.701 -5.729 1.912 1.00 90.69 71 LYS A C 1
ATOM 478 O O . LYS A 1 71 ? -2.879 -5.496 0.723 1.00 90.69 71 LYS A O 1
ATOM 483 N N . ASP A 1 72 ? -3.014 -6.893 2.465 1.00 92.50 72 ASP A N 1
ATOM 484 C CA . ASP A 1 72 ? -3.581 -8.032 1.731 1.00 92.50 72 ASP A CA 1
ATOM 485 C C . ASP A 1 72 ? -4.867 -8.571 2.372 1.00 92.50 72 ASP A C 1
ATOM 487 O O . ASP A 1 72 ? -5.396 -9.590 1.927 1.00 92.50 72 ASP A O 1
ATOM 491 N N . GLU A 1 73 ? -5.358 -7.894 3.415 1.00 93.81 73 GLU A N 1
ATOM 492 C CA . GLU A 1 73 ? -6.559 -8.248 4.178 1.00 93.81 73 GLU A CA 1
ATOM 493 C C . GLU A 1 73 ? -6.525 -9.663 4.779 1.00 93.81 73 GLU A C 1
ATOM 495 O O . GLU A 1 73 ? -7.551 -10.197 5.208 1.00 93.81 73 GLU A O 1
ATOM 500 N N . ALA A 1 74 ? -5.345 -10.285 4.855 1.00 96.38 74 ALA A N 1
ATOM 501 C CA . ALA A 1 74 ? -5.194 -11.625 5.394 1.00 96.38 74 ALA A CA 1
ATOM 502 C C . ALA A 1 74 ? -5.347 -11.619 6.921 1.00 96.38 74 ALA A C 1
ATOM 504 O O . ALA A 1 74 ? -4.724 -10.818 7.621 1.00 96.38 74 ALA A O 1
ATOM 505 N N . GLU A 1 75 ? -6.148 -12.544 7.455 1.00 96.44 75 GLU A N 1
ATOM 506 C CA . GLU A 1 75 ? -6.276 -12.727 8.902 1.00 96.44 75 GLU A CA 1
ATOM 507 C C . GLU A 1 75 ? -4.985 -13.308 9.490 1.00 96.44 75 GLU A C 1
ATOM 509 O O . GLU A 1 75 ? -4.457 -14.319 9.016 1.00 96.44 75 GLU A O 1
ATOM 514 N N . LEU A 1 76 ? -4.485 -12.699 10.562 1.00 95.00 76 LEU A N 1
ATOM 515 C CA . LEU A 1 76 ? -3.354 -13.231 11.308 1.00 95.00 76 LEU A CA 1
ATOM 516 C C . LEU A 1 76 ? -3.852 -14.338 12.236 1.00 95.00 76 LEU A C 1
ATOM 518 O O . LEU A 1 76 ? -4.447 -14.080 13.277 1.00 95.00 76 LEU A O 1
ATOM 522 N N . THR A 1 77 ? -3.548 -15.588 11.892 1.00 91.62 77 THR A N 1
ATOM 523 C CA . THR A 1 77 ? -3.914 -16.755 12.715 1.00 91.62 77 THR A CA 1
ATOM 524 C C . THR A 1 77 ? -2.864 -17.107 13.770 1.00 91.62 77 THR A C 1
ATOM 526 O O . THR A 1 77 ? -3.137 -17.877 14.685 1.00 91.62 77 THR A O 1
ATOM 529 N N . ASN A 1 78 ? -1.647 -16.570 13.641 1.00 89.56 78 ASN A N 1
ATOM 530 C CA . ASN A 1 78 ? -0.493 -16.896 14.487 1.00 89.56 78 ASN A CA 1
ATOM 531 C C . ASN A 1 78 ? -0.253 -15.841 15.579 1.00 89.56 78 ASN A C 1
ATOM 533 O O . ASN A 1 78 ? 0.888 -15.489 15.872 1.00 89.56 78 ASN A O 1
ATOM 537 N N . VAL A 1 79 ? -1.330 -15.326 16.166 1.00 93.38 79 VAL A N 1
ATOM 538 C CA . VAL A 1 79 ? -1.304 -14.377 17.287 1.00 93.38 79 VAL A CA 1
ATOM 539 C C . VAL A 1 79 ? -2.075 -14.954 18.470 1.00 93.38 79 VAL A C 1
ATOM 541 O O . VAL A 1 79 ? -2.962 -15.790 18.301 1.00 93.38 79 VAL A O 1
ATOM 544 N N . ASN A 1 80 ? -1.741 -14.517 19.681 1.00 93.38 80 ASN A N 1
ATOM 545 C CA . ASN A 1 80 ? -2.501 -14.870 20.876 1.00 93.38 80 ASN A CA 1
ATOM 546 C C . ASN A 1 80 ? -3.548 -13.786 21.143 1.00 93.38 80 ASN A C 1
ATOM 548 O O . ASN A 1 80 ? -3.171 -12.653 21.438 1.00 93.38 80 ASN A O 1
ATOM 552 N N . ILE A 1 81 ? -4.830 -14.135 21.037 1.00 93.50 81 ILE A N 1
ATOM 553 C CA . ILE A 1 81 ? -5.956 -13.223 21.262 1.00 93.50 81 ILE A CA 1
ATOM 554 C C . ILE A 1 81 ? -6.683 -13.643 22.535 1.00 93.50 81 ILE A C 1
ATOM 556 O O . ILE A 1 81 ? -7.181 -14.762 22.649 1.00 93.50 81 ILE A O 1
ATOM 560 N N . GLU A 1 82 ? -6.776 -12.716 23.477 1.00 91.81 82 GLU A N 1
ATOM 561 C CA . GLU A 1 82 ? -7.489 -12.870 24.737 1.00 91.81 82 GLU A CA 1
ATOM 562 C C . GLU A 1 82 ? -8.593 -11.810 24.807 1.00 91.81 82 GLU A C 1
ATOM 564 O O . GLU A 1 82 ? -8.339 -10.624 24.591 1.00 91.81 82 GLU A O 1
ATOM 569 N N . TYR A 1 83 ? -9.820 -12.233 25.117 1.00 87.88 83 TYR A N 1
ATOM 570 C CA . TYR A 1 83 ? -10.954 -11.342 25.355 1.00 87.88 83 TYR A CA 1
ATOM 571 C C . TYR A 1 83 ? -11.520 -11.572 26.755 1.00 87.88 83 TYR A C 1
ATOM 573 O O . TYR A 1 83 ? -11.824 -12.701 27.150 1.00 87.88 83 TYR A O 1
ATOM 581 N N . TYR A 1 84 ? -11.695 -10.483 27.491 1.00 86.12 84 TYR A N 1
ATOM 582 C CA . TYR A 1 84 ? -12.161 -10.465 28.866 1.00 86.12 84 TYR A CA 1
ATOM 583 C C . TYR A 1 84 ? -13.562 -9.848 28.911 1.00 86.12 84 TYR A C 1
ATOM 585 O O . TYR A 1 84 ? -13.757 -8.637 28.904 1.00 86.12 84 TYR A O 1
ATOM 593 N N . ALA A 1 85 ? -14.582 -10.707 28.963 1.00 78.81 85 ALA A N 1
ATOM 594 C CA . ALA A 1 85 ? -15.980 -10.279 28.866 1.00 78.81 85 ALA A CA 1
ATOM 595 C C . ALA A 1 85 ? -16.492 -9.461 30.070 1.00 78.81 85 ALA A C 1
ATOM 597 O O . ALA A 1 85 ? -17.541 -8.835 29.967 1.00 78.81 85 ALA A O 1
ATOM 598 N N . LEU A 1 86 ? -15.798 -9.489 31.216 1.00 78.38 86 LEU A N 1
ATOM 599 C CA . LEU A 1 86 ? -16.238 -8.786 32.429 1.00 78.38 86 LEU A CA 1
ATOM 600 C C . LEU A 1 86 ? -16.026 -7.271 32.344 1.00 78.38 86 LEU A C 1
ATOM 602 O O . LEU A 1 86 ? -16.826 -6.515 32.888 1.00 78.38 86 LEU A O 1
ATOM 606 N N . ASP A 1 87 ? -14.961 -6.836 31.676 1.00 80.75 87 ASP A N 1
ATOM 607 C CA . ASP A 1 87 ? -14.582 -5.429 31.520 1.00 80.75 87 ASP A CA 1
ATOM 608 C C . ASP A 1 87 ? -14.531 -4.990 30.047 1.00 80.75 87 ASP A C 1
ATOM 610 O O . ASP A 1 87 ? -14.092 -3.879 29.744 1.00 80.75 87 ASP A O 1
ATOM 614 N N . ASN A 1 88 ? -15.003 -5.863 29.146 1.00 82.00 88 ASN A N 1
ATOM 615 C CA . ASN A 1 88 ? -14.915 -5.734 27.694 1.00 82.00 88 ASN A CA 1
ATOM 616 C C . ASN A 1 88 ? -13.500 -5.388 27.213 1.00 82.00 88 ASN A C 1
ATOM 618 O O . ASN A 1 88 ? -13.342 -4.654 26.237 1.00 82.00 88 ASN A O 1
ATOM 622 N N . SER A 1 89 ? -12.463 -5.878 27.890 1.00 89.12 89 SER A N 1
ATOM 623 C CA . SER A 1 89 ? -11.088 -5.662 27.457 1.00 89.12 89 SER A CA 1
ATOM 624 C C . SER A 1 89 ? -10.599 -6.781 26.548 1.00 89.12 89 SER A C 1
ATOM 626 O O . SER A 1 89 ? -11.126 -7.896 26.530 1.00 89.12 89 SER A O 1
ATOM 628 N N . TYR A 1 90 ? -9.581 -6.477 25.756 1.00 92.00 90 TYR A N 1
ATOM 629 C CA . TYR A 1 90 ? -8.926 -7.445 24.894 1.00 92.00 90 TYR A CA 1
ATOM 630 C C . TYR A 1 90 ? -7.414 -7.248 24.911 1.00 92.00 90 TYR A C 1
ATOM 632 O O . TYR A 1 90 ? -6.907 -6.161 25.213 1.00 92.00 90 TYR A O 1
ATOM 640 N N . LYS A 1 91 ? -6.695 -8.311 24.560 1.00 94.62 91 LYS A N 1
ATOM 641 C CA . LYS A 1 91 ? -5.253 -8.308 24.351 1.00 94.62 91 LYS A CA 1
ATOM 642 C C . LYS A 1 91 ? -4.905 -9.183 23.155 1.00 94.62 91 LYS A C 1
ATOM 644 O O . LYS A 1 91 ? -5.367 -10.313 23.054 1.00 94.62 91 LYS A O 1
ATOM 649 N N . ILE A 1 92 ? -4.065 -8.662 22.273 1.00 95.75 92 ILE A N 1
ATOM 650 C CA . ILE A 1 92 ? -3.496 -9.373 21.133 1.00 95.75 92 ILE A CA 1
ATOM 651 C C . ILE A 1 92 ? -1.980 -9.318 21.278 1.00 95.75 92 ILE A C 1
ATOM 653 O O . ILE A 1 92 ? -1.406 -8.232 21.347 1.00 95.75 92 ILE A O 1
ATOM 657 N N . ALA A 1 93 ? -1.327 -10.472 21.333 1.00 95.44 93 ALA A N 1
ATOM 658 C CA . ALA A 1 93 ? 0.124 -10.582 21.430 1.00 95.44 93 ALA A CA 1
ATOM 659 C C . ALA A 1 93 ? 0.709 -11.361 20.248 1.00 95.44 93 ALA A C 1
ATOM 661 O O . ALA A 1 93 ? 0.073 -12.261 19.700 1.00 95.44 93 ALA A O 1
ATOM 662 N N . GLY A 1 94 ? 1.952 -11.034 19.886 1.00 94.31 94 GLY A N 1
ATOM 663 C CA . GLY A 1 94 ? 2.662 -11.694 18.788 1.00 94.31 94 GLY A CA 1
ATOM 664 C C . GLY A 1 94 ? 2.403 -11.078 17.412 1.00 94.31 94 GLY A C 1
ATOM 665 O O . GLY A 1 94 ? 2.669 -11.727 16.406 1.00 94.31 94 GLY A O 1
ATOM 666 N N . ILE A 1 95 ? 1.912 -9.837 17.350 1.00 95.50 95 ILE A N 1
ATOM 667 C CA . ILE A 1 95 ? 1.677 -9.133 16.084 1.00 95.50 95 ILE A CA 1
ATOM 668 C C . ILE A 1 95 ? 3.040 -8.773 15.475 1.00 95.50 95 ILE A C 1
ATOM 670 O O . ILE A 1 95 ? 3.848 -8.167 16.181 1.00 95.50 95 ILE A O 1
ATOM 674 N N . PRO A 1 96 ? 3.354 -9.130 14.218 1.00 94.50 96 PRO A N 1
ATOM 675 C CA . PRO A 1 96 ? 4.643 -8.791 13.619 1.00 94.50 96 PRO A CA 1
ATOM 676 C C . PRO A 1 96 ? 4.842 -7.273 13.540 1.00 94.50 96 PRO A C 1
ATOM 678 O O . PRO A 1 96 ? 3.966 -6.542 13.086 1.00 94.50 96 PRO A O 1
ATOM 681 N N . ALA A 1 97 ? 5.992 -6.789 14.004 1.00 92.12 97 ALA A N 1
ATOM 682 C CA . ALA A 1 97 ? 6.329 -5.373 13.925 1.00 92.12 97 ALA A CA 1
ATOM 683 C C . ALA A 1 97 ? 6.677 -4.967 12.489 1.00 92.12 97 ALA A C 1
ATOM 685 O O . ALA A 1 97 ? 7.217 -5.767 11.725 1.00 92.12 97 ALA A O 1
ATOM 686 N N . GLY A 1 98 ? 6.420 -3.700 12.170 1.00 88.00 98 GLY A N 1
ATOM 687 C CA . GLY A 1 98 ? 6.795 -3.114 10.889 1.00 88.00 98 GLY A CA 1
ATOM 688 C C . GLY A 1 98 ? 5.805 -3.281 9.751 1.00 88.00 98 GLY A C 1
ATOM 689 O O . GLY A 1 98 ? 6.181 -2.985 8.635 1.00 88.00 98 GLY A O 1
ATOM 690 N N . ASP A 1 99 ? 4.569 -3.677 10.025 1.00 93.31 99 ASP A N 1
ATOM 691 C CA . ASP A 1 99 ? 3.455 -3.565 9.082 1.00 93.31 99 ASP A CA 1
ATOM 692 C C . ASP A 1 99 ? 2.270 -2.874 9.780 1.00 93.31 99 ASP A C 1
ATOM 694 O O . ASP A 1 99 ? 2.277 -2.656 11.002 1.00 93.31 99 ASP A O 1
ATOM 698 N N . VAL A 1 100 ? 1.251 -2.524 8.996 1.00 96.06 100 VAL A N 1
ATOM 699 C CA . VAL A 1 100 ? -0.020 -1.970 9.474 1.00 96.06 100 VAL A CA 1
ATOM 700 C C . VAL A 1 100 ? -1.086 -3.062 9.483 1.00 96.06 100 VAL A C 1
ATOM 702 O O . VAL A 1 100 ? -1.184 -3.875 8.563 1.00 96.06 100 VAL A O 1
ATOM 705 N N . TYR A 1 101 ? -1.923 -3.049 10.515 1.00 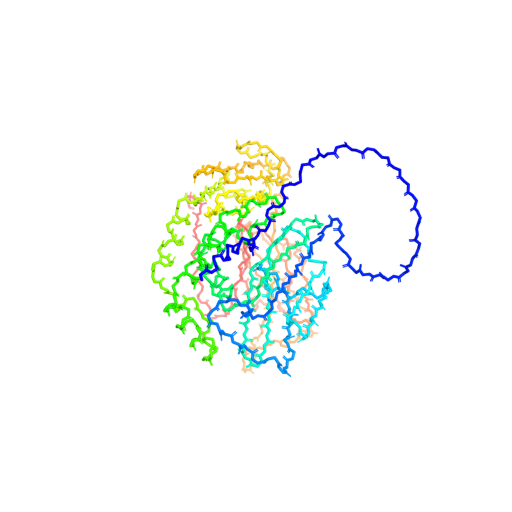96.69 101 TYR A N 1
ATOM 706 C CA . TYR A 1 101 ? -2.983 -4.020 10.738 1.00 96.69 101 TYR A CA 1
ATOM 707 C C . TYR A 1 101 ? -4.307 -3.340 11.070 1.00 96.69 101 TYR A C 1
ATOM 709 O O . TYR A 1 101 ? -4.345 -2.214 11.569 1.00 96.69 101 TYR A O 1
ATOM 717 N N . VAL A 1 102 ? -5.397 -4.069 10.855 1.00 96.88 102 VAL A N 1
ATOM 718 C CA . VAL A 1 102 ? -6.746 -3.698 11.279 1.00 96.88 102 VAL A CA 1
ATOM 719 C C . VAL A 1 102 ? -7.217 -4.708 12.312 1.00 96.88 102 VAL A C 1
ATOM 721 O O . VAL A 1 102 ? -7.364 -5.894 12.012 1.00 96.88 102 VAL A O 1
ATOM 724 N N . ILE A 1 103 ? -7.479 -4.246 13.530 1.00 96.50 103 ILE A N 1
ATOM 725 C CA . ILE A 1 103 ? -8.156 -5.055 14.546 1.00 96.50 103 ILE A CA 1
ATOM 726 C C . ILE A 1 103 ? -9.655 -4.914 14.315 1.00 96.50 103 ILE A C 1
ATOM 728 O O . ILE A 1 103 ? -10.132 -3.792 14.159 1.00 96.50 103 ILE A O 1
ATOM 732 N N . LYS A 1 104 ? -10.391 -6.028 14.318 1.00 93.50 104 LYS A N 1
ATOM 733 C CA . LYS A 1 104 ? -11.853 -6.059 14.202 1.00 93.50 104 LYS A CA 1
ATOM 734 C C . LYS A 1 104 ? -12.466 -6.764 15.407 1.00 93.50 104 LYS A C 1
ATOM 736 O O . LYS A 1 104 ? -12.022 -7.846 15.781 1.00 93.50 104 LYS A O 1
ATOM 741 N N . ALA A 1 105 ? -13.509 -6.177 15.984 1.00 91.12 105 ALA A N 1
ATOM 742 C CA . ALA A 1 105 ? -14.374 -6.801 16.977 1.00 91.12 105 ALA A CA 1
ATOM 743 C C . ALA A 1 105 ? -15.793 -6.913 16.418 1.00 91.12 105 ALA A C 1
ATOM 745 O O . ALA A 1 105 ? -16.444 -5.901 16.152 1.00 91.12 105 ALA A O 1
ATOM 746 N N . VAL A 1 106 ? -16.275 -8.143 16.247 1.00 87.00 106 VAL A N 1
ATOM 747 C CA . VAL A 1 106 ? -17.561 -8.430 15.600 1.00 87.00 106 VAL A CA 1
ATOM 748 C C . VAL A 1 106 ? -18.566 -8.980 16.608 1.00 87.00 106 VAL A C 1
ATOM 750 O O . VAL A 1 106 ? -18.243 -9.864 17.406 1.00 87.00 106 VAL A O 1
ATOM 753 N N . LYS A 1 107 ? -19.803 -8.475 16.553 1.00 80.31 107 LYS A N 1
ATOM 754 C CA . LYS A 1 107 ? -20.946 -8.955 17.341 1.00 80.31 107 LYS A CA 1
ATOM 755 C C . LYS A 1 107 ? -22.262 -8.719 16.600 1.00 80.31 107 LYS A C 1
ATOM 757 O O . LYS A 1 107 ? -22.615 -7.575 16.353 1.00 80.31 107 LYS A O 1
ATOM 762 N N . GLN A 1 108 ? -23.016 -9.785 16.312 1.00 73.69 108 GLN A N 1
ATOM 763 C CA . GLN A 1 108 ? -24.390 -9.724 15.769 1.00 73.69 108 GLN A CA 1
ATOM 764 C C . GLN A 1 108 ? -24.593 -8.687 14.633 1.00 73.69 108 GLN A C 1
ATOM 766 O O . GLN A 1 108 ? -25.583 -7.963 14.613 1.00 73.69 108 GLN A O 1
ATOM 771 N N . GLY A 1 109 ? -23.645 -8.596 13.691 1.00 73.00 109 GLY A N 1
ATOM 772 C CA . GLY A 1 109 ? -23.700 -7.654 12.561 1.00 73.00 109 GLY A CA 1
ATOM 773 C C . GLY A 1 109 ? -23.035 -6.292 12.802 1.00 73.00 109 GLY A C 1
ATOM 774 O O . GLY A 1 109 ? -22.765 -5.586 11.836 1.00 73.00 109 GLY A O 1
ATOM 775 N N . LEU A 1 110 ? -22.688 -5.944 14.044 1.00 78.69 110 LEU A N 1
ATOM 776 C CA . LEU A 1 110 ? -21.817 -4.809 14.348 1.00 78.69 110 LEU A CA 1
ATOM 777 C C . LEU A 1 110 ? -20.352 -5.224 14.197 1.00 78.69 110 LEU A C 1
ATOM 779 O O . LEU A 1 110 ? -19.925 -6.218 14.786 1.00 78.69 110 LEU A O 1
ATOM 783 N N . THR A 1 111 ? -19.584 -4.424 13.463 1.00 86.19 111 THR A N 1
ATOM 784 C CA . THR A 1 111 ? -18.127 -4.549 13.369 1.00 86.19 111 THR A CA 1
ATOM 785 C C . THR A 1 111 ? -17.500 -3.250 13.843 1.00 86.19 111 THR A C 1
ATOM 787 O O . THR A 1 111 ? -17.789 -2.191 13.294 1.00 86.19 111 THR A O 1
ATOM 790 N N . LEU A 1 112 ? -16.658 -3.336 14.869 1.00 88.12 112 LEU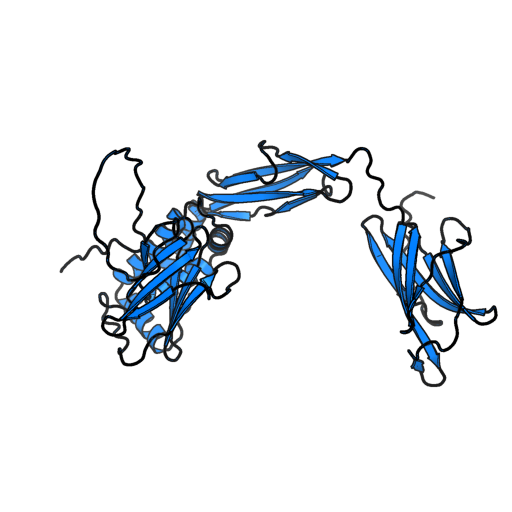 A N 1
ATOM 791 C CA . LEU A 1 112 ? -15.810 -2.236 15.306 1.00 88.12 112 LEU A CA 1
ATOM 792 C C . LEU A 1 112 ? -14.389 -2.485 14.827 1.00 88.12 112 LEU A C 1
ATOM 794 O O . LEU A 1 112 ? -13.904 -3.609 14.949 1.00 88.12 112 LEU A O 1
ATOM 798 N N . SER A 1 113 ? -13.724 -1.445 14.343 1.00 91.31 113 SER A N 1
ATOM 799 C CA . SER A 1 113 ? -12.376 -1.550 13.793 1.00 91.31 113 SER A CA 1
ATOM 800 C C . SER A 1 113 ? -11.444 -0.471 14.338 1.00 91.31 113 SER A C 1
ATOM 802 O O . SER A 1 113 ? -11.885 0.589 14.788 1.00 91.31 113 SER A O 1
ATOM 804 N N . ALA A 1 114 ? -10.143 -0.740 14.305 1.00 93.50 114 ALA A N 1
ATOM 805 C CA . ALA A 1 114 ? -9.103 0.267 14.493 1.00 93.50 114 ALA A CA 1
ATOM 806 C C . ALA A 1 114 ? -7.834 -0.127 13.733 1.00 93.50 114 ALA A C 1
ATOM 808 O O . ALA A 1 114 ? -7.498 -1.311 13.644 1.00 93.50 114 ALA A O 1
ATOM 809 N N . LEU A 1 115 ? -7.122 0.878 13.222 1.00 95.38 115 LEU A N 1
ATOM 810 C CA . LEU A 1 115 ? -5.792 0.705 12.647 1.00 95.38 115 LEU A CA 1
ATOM 811 C C . LEU A 1 115 ? -4.742 0.587 13.750 1.00 95.38 115 LEU A C 1
ATOM 813 O O . LEU A 1 115 ? -4.818 1.273 14.773 1.00 95.38 115 LEU A O 1
ATOM 817 N N . VAL A 1 116 ? -3.738 -0.257 13.527 1.00 95.69 116 VAL A N 1
ATOM 818 C CA . VAL A 1 116 ? -2.624 -0.416 14.455 1.00 95.69 116 VAL A CA 1
ATOM 819 C C . VAL A 1 116 ? -1.320 -0.793 13.756 1.00 95.69 116 VAL A C 1
ATOM 821 O O . VAL A 1 116 ? -1.298 -1.511 12.765 1.00 95.69 116 VAL A O 1
ATOM 824 N N . TRP A 1 117 ? -0.215 -0.317 14.311 1.00 94.75 117 TRP A N 1
ATOM 825 C CA . TRP A 1 117 ? 1.170 -0.612 13.934 1.00 94.75 117 TRP A CA 1
ATOM 826 C C . TRP A 1 117 ? 2.019 -0.453 15.192 1.00 94.75 117 TRP A C 1
ATOM 828 O O . TRP A 1 117 ? 1.589 0.232 16.119 1.00 94.75 117 TRP A O 1
ATOM 838 N N . GLY A 1 118 ? 3.221 -1.016 15.259 1.00 90.81 118 GLY A N 1
ATOM 839 C CA . GLY A 1 118 ? 4.064 -0.869 16.446 1.00 90.81 118 GLY A CA 1
ATOM 840 C C . GLY A 1 118 ? 5.498 -1.323 16.242 1.00 90.81 118 GLY A C 1
ATOM 841 O O . GLY A 1 118 ? 5.800 -2.095 15.326 1.00 90.81 118 GLY A O 1
ATOM 842 N N . ALA A 1 119 ? 6.376 -0.835 17.114 1.00 89.19 119 ALA A N 1
ATOM 843 C CA . ALA A 1 119 ? 7.763 -1.270 17.177 1.00 89.19 119 ALA A CA 1
ATOM 844 C C . ALA A 1 119 ? 7.878 -2.605 17.926 1.00 89.19 119 ALA A C 1
ATOM 846 O O . ALA A 1 119 ? 7.089 -2.918 18.820 1.00 89.19 119 ALA A O 1
ATOM 847 N N . ALA A 1 120 ? 8.891 -3.405 17.596 1.00 90.31 120 ALA A N 1
ATOM 848 C CA . ALA A 1 120 ? 9.102 -4.677 18.275 1.00 90.31 120 ALA A CA 1
ATOM 849 C C . ALA A 1 120 ? 9.310 -4.485 19.789 1.00 90.31 120 ALA A C 1
ATOM 851 O O . ALA A 1 120 ? 10.060 -3.614 20.228 1.00 90.31 120 ALA A O 1
ATOM 852 N N . GLY A 1 121 ? 8.645 -5.311 20.597 1.00 89.06 121 GLY A N 1
ATOM 853 C CA . GLY A 1 121 ? 8.652 -5.194 22.055 1.00 89.06 121 GLY A CA 1
ATOM 854 C C . GLY A 1 121 ? 7.598 -4.241 22.625 1.00 89.06 121 GLY A C 1
ATOM 855 O O . GLY A 1 121 ? 7.299 -4.337 23.816 1.00 89.06 121 GLY A O 1
ATOM 856 N N . GLU A 1 122 ? 6.976 -3.390 21.808 1.00 91.19 122 GLU A N 1
ATOM 857 C CA . GLU A 1 122 ? 5.992 -2.399 22.252 1.00 91.19 122 GLU A CA 1
ATOM 858 C C . GLU A 1 122 ? 4.650 -3.038 22.654 1.00 91.19 122 GLU A C 1
ATOM 860 O O . GLU A 1 122 ? 4.223 -4.055 22.101 1.00 91.19 122 GLU A O 1
ATOM 865 N N . THR A 1 123 ? 3.959 -2.444 23.631 1.00 93.75 123 THR A N 1
ATOM 866 C CA . THR A 1 123 ? 2.543 -2.737 23.907 1.00 93.75 123 THR A CA 1
ATOM 867 C C . THR A 1 123 ? 1.734 -1.458 23.751 1.00 93.75 123 THR A C 1
ATOM 869 O O . THR A 1 123 ? 1.906 -0.528 24.539 1.00 93.75 123 THR A O 1
ATOM 872 N N . LYS A 1 124 ? 0.848 -1.413 22.752 1.00 91.88 124 LYS A N 1
ATOM 873 C CA . LYS A 1 124 ? -0.015 -0.257 22.484 1.00 91.88 124 LYS A CA 1
ATOM 874 C C . LYS A 1 124 ? -1.383 -0.407 23.131 1.00 91.88 124 LYS A C 1
ATOM 876 O O . LYS A 1 124 ? -1.902 -1.514 23.254 1.00 91.88 124 LYS A O 1
ATOM 881 N N . THR A 1 125 ? -1.968 0.723 23.522 1.00 93.50 125 THR A N 1
ATOM 882 C CA . THR A 1 125 ? -3.356 0.780 23.992 1.00 93.50 125 THR A CA 1
ATOM 883 C C . THR A 1 125 ? -4.233 1.356 22.887 1.00 93.50 125 THR A C 1
ATOM 885 O O . THR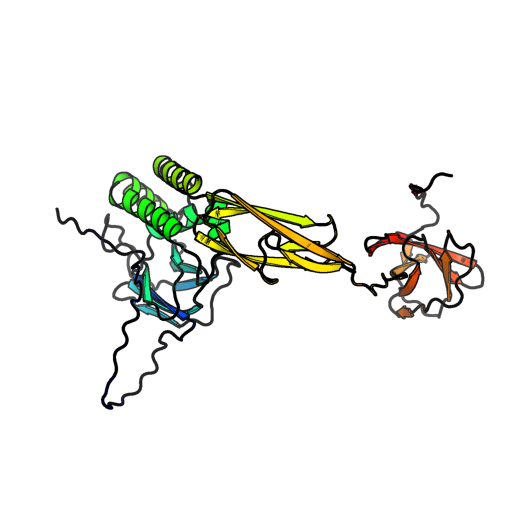 A 1 125 ? -4.064 2.519 22.538 1.00 93.50 125 THR A O 1
ATOM 888 N N . VAL A 1 126 ? -5.141 0.549 22.336 1.00 92.25 126 VAL A N 1
ATOM 889 C CA . VAL A 1 126 ? -6.038 0.927 21.234 1.00 92.25 126 VAL A CA 1
ATOM 890 C C . VAL A 1 126 ? -7.458 0.501 21.587 1.00 92.25 126 VAL A C 1
ATOM 892 O O . VAL A 1 126 ? -7.742 -0.685 21.731 1.00 92.25 126 VAL A O 1
ATOM 895 N N . ASN A 1 127 ? -8.370 1.457 21.724 1.00 90.50 127 ASN A N 1
ATOM 896 C CA . ASN A 1 127 ? -9.769 1.152 22.013 1.00 90.50 127 ASN A CA 1
ATOM 897 C C . ASN A 1 127 ? -10.553 0.927 20.718 1.00 90.50 127 ASN A C 1
ATOM 899 O O . ASN A 1 127 ? -10.412 1.693 19.766 1.00 90.50 127 ASN A O 1
ATOM 903 N N . LEU A 1 128 ? -11.409 -0.094 20.707 1.00 88.75 128 LEU A N 1
ATOM 904 C CA . LEU A 1 128 ? -12.327 -0.372 19.605 1.00 88.75 128 LEU A CA 1
ATOM 905 C C . LEU A 1 128 ? -13.664 0.301 19.895 1.00 88.75 128 LEU A C 1
ATOM 907 O O . LEU A 1 128 ? -14.371 -0.055 20.840 1.00 88.75 128 LEU A O 1
ATOM 911 N N . SER A 1 129 ? -14.011 1.288 19.079 1.00 85.31 129 SER A N 1
ATOM 912 C CA . SER A 1 129 ? -15.206 2.112 19.237 1.00 85.31 129 SER A CA 1
ATOM 913 C C . SER A 1 129 ? -15.799 2.486 17.876 1.00 85.31 129 SER A C 1
ATOM 915 O O . SER A 1 129 ? -15.134 2.348 16.847 1.00 85.31 129 SER A O 1
ATOM 917 N N . PRO A 1 130 ? -17.035 3.006 17.837 1.00 84.00 130 PRO A N 1
ATOM 918 C CA . PRO A 1 130 ? -17.579 3.597 16.619 1.00 84.00 130 PRO A CA 1
ATOM 919 C C . PRO A 1 130 ? -16.664 4.668 16.011 1.00 84.00 130 PRO A C 1
ATOM 921 O O . PRO A 1 130 ? -16.447 4.669 14.806 1.00 84.00 130 PRO A O 1
ATOM 924 N N . ILE A 1 131 ? -16.052 5.513 16.850 1.00 83.94 131 ILE A N 1
ATOM 925 C CA . ILE A 1 131 ? -15.149 6.583 16.407 1.00 83.94 131 ILE A CA 1
ATOM 926 C C . ILE A 1 131 ? -13.885 6.000 15.769 1.00 83.94 131 ILE A C 1
ATOM 928 O O . ILE A 1 131 ? -13.510 6.417 14.680 1.00 83.94 131 ILE A O 1
ATOM 932 N N . SER A 1 132 ? -13.244 5.005 16.398 1.00 87.25 132 SER A N 1
ATOM 933 C CA . SER A 1 132 ? -12.048 4.367 15.820 1.00 87.25 132 SER A CA 1
ATOM 934 C C . SER A 1 132 ? -12.358 3.648 14.507 1.00 87.25 132 SER A C 1
ATOM 936 O O . SER A 1 132 ? -11.510 3.600 13.619 1.00 87.25 132 SER A O 1
ATOM 938 N N . THR A 1 133 ? -13.577 3.114 14.385 1.00 87.19 133 THR A N 1
ATOM 939 C CA . THR A 1 133 ? -14.051 2.431 13.177 1.00 87.19 133 THR A CA 1
ATOM 940 C C . THR A 1 133 ? -14.161 3.430 12.043 1.00 87.19 133 THR A C 1
ATOM 942 O O . THR A 1 133 ? 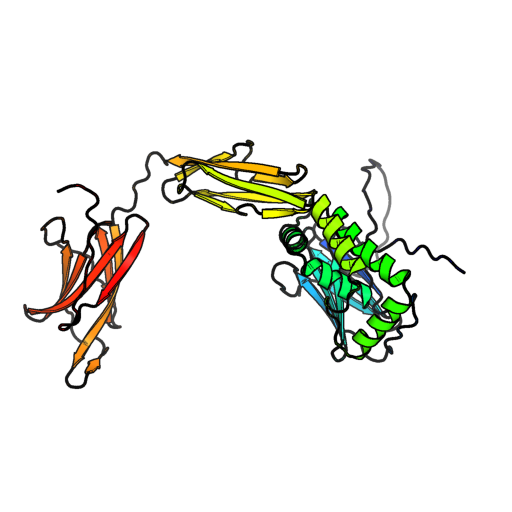-13.518 3.271 11.016 1.00 87.19 133 THR A O 1
ATOM 945 N N . VAL A 1 134 ? -14.897 4.513 12.272 1.00 83.06 134 VAL A N 1
ATOM 946 C CA . VAL A 1 134 ? -15.05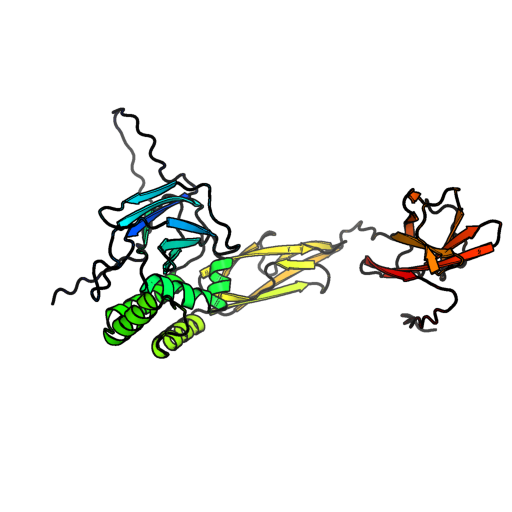5 5.594 11.302 1.00 83.06 134 VAL A CA 1
ATOM 947 C C . VAL A 1 134 ? -13.709 6.225 10.941 1.00 83.06 134 VAL A C 1
ATOM 949 O O . VAL A 1 134 ? -13.444 6.462 9.767 1.00 83.06 134 VAL A O 1
ATOM 952 N N . ALA A 1 135 ? -12.822 6.432 11.915 1.00 87.19 135 ALA A N 1
ATOM 953 C CA . ALA A 1 135 ? -11.480 6.945 11.662 1.00 87.19 135 ALA A CA 1
ATOM 954 C C . ALA A 1 135 ? -10.670 6.021 10.737 1.00 87.19 135 ALA A C 1
ATOM 956 O O . ALA A 1 135 ? -10.050 6.497 9.788 1.00 87.19 135 ALA A O 1
ATOM 957 N N . ALA A 1 136 ? -10.716 4.704 10.961 1.00 88.88 136 ALA A N 1
ATOM 958 C CA . ALA A 1 136 ? -10.071 3.732 10.081 1.00 88.88 136 ALA A CA 1
ATOM 959 C C . ALA A 1 136 ? -10.659 3.753 8.657 1.00 88.88 136 ALA A C 1
ATOM 961 O O . ALA A 1 136 ? -9.900 3.702 7.689 1.00 88.88 136 ALA A O 1
ATOM 962 N N . GLU A 1 137 ? -11.981 3.888 8.518 1.00 85.31 137 GLU A N 1
ATOM 963 C CA . GLU A 1 137 ? -12.666 3.990 7.218 1.00 85.31 137 GLU A CA 1
ATOM 964 C C . GLU A 1 137 ? -12.273 5.270 6.452 1.00 85.31 137 GLU A C 1
ATOM 966 O O . GLU A 1 137 ? -11.987 5.214 5.261 1.00 85.31 137 GLU A O 1
ATOM 971 N N . ILE A 1 138 ? -12.173 6.428 7.118 1.00 82.50 138 ILE A N 1
ATOM 972 C CA . ILE A 1 138 ? -11.717 7.683 6.478 1.00 82.50 138 ILE A CA 1
ATOM 973 C C . ILE A 1 138 ? -10.313 7.542 5.931 1.00 82.50 138 ILE A C 1
ATOM 975 O O . ILE A 1 138 ? -10.019 7.895 4.789 1.00 82.50 138 ILE A O 1
ATOM 979 N N . VAL A 1 139 ? -9.427 7.100 6.816 1.00 86.69 139 VAL A N 1
ATOM 980 C CA . VAL A 1 139 ? -7.995 7.049 6.567 1.00 86.69 139 VAL A CA 1
ATOM 981 C C . VAL A 1 139 ? -7.723 6.067 5.432 1.00 86.69 139 VAL A C 1
ATOM 983 O O . VAL A 1 139 ? -6.909 6.363 4.564 1.00 86.69 139 VAL A O 1
ATOM 986 N N . SER A 1 140 ? -8.447 4.947 5.385 1.00 85.31 140 SER A N 1
ATOM 987 C CA . SER A 1 140 ? -8.355 3.981 4.287 1.00 85.31 140 SER A CA 1
ATOM 988 C C . SER A 1 140 ? -9.015 4.453 2.985 1.00 85.31 140 SER A C 1
ATOM 990 O O . SER A 1 140 ? -8.570 4.045 1.918 1.00 85.31 140 SER A O 1
ATOM 992 N N . ALA A 1 141 ? -10.007 5.348 3.033 1.00 86.75 141 ALA A N 1
ATOM 993 C CA . ALA A 1 141 ? -10.628 5.919 1.835 1.00 86.75 141 ALA A CA 1
ATOM 994 C C . ALA A 1 141 ? -9.767 6.992 1.136 1.00 86.75 141 ALA A C 1
ATOM 996 O O . ALA A 1 141 ? -9.975 7.271 -0.049 1.00 86.75 141 ALA A O 1
ATOM 997 N N . ASN A 1 142 ? -8.812 7.620 1.836 1.00 91.31 142 ASN A N 1
ATOM 998 C CA . ASN A 1 142 ? -7.910 8.595 1.224 1.00 91.31 142 ASN A CA 1
ATOM 999 C C . ASN A 1 142 ? -6.742 7.884 0.505 1.00 91.31 142 ASN A C 1
ATOM 1001 O O . ASN A 1 142 ? -5.931 7.234 1.166 1.00 91.31 142 ASN A O 1
ATOM 1005 N N . PRO A 1 143 ? -6.566 8.062 -0.818 1.00 93.69 143 PRO A N 1
ATOM 1006 C CA . PRO A 1 143 ? -5.602 7.282 -1.596 1.00 93.69 143 PRO A CA 1
ATOM 1007 C C . PRO A 1 143 ? -4.135 7.531 -1.212 1.00 93.69 143 PRO A C 1
ATOM 1009 O O . PRO A 1 143 ? -3.315 6.622 -1.313 1.00 93.69 143 PRO A O 1
ATOM 1012 N N . VAL A 1 144 ? -3.777 8.740 -0.760 1.00 97.00 144 VAL A N 1
ATOM 1013 C CA . VAL A 1 144 ? -2.397 9.049 -0.335 1.00 97.00 144 VAL A CA 1
ATOM 1014 C C . VAL A 1 144 ? -2.087 8.377 0.998 1.00 97.00 144 VAL A C 1
ATOM 1016 O O . VAL A 1 144 ? -0.992 7.848 1.212 1.00 97.00 144 VAL A O 1
ATOM 1019 N N . VAL A 1 145 ? -3.062 8.392 1.904 1.00 96.00 145 VAL A N 1
ATOM 1020 C CA . VAL A 1 145 ? -2.924 7.755 3.209 1.00 96.00 145 VAL A CA 1
ATOM 1021 C C . VAL A 1 145 ? -2.904 6.239 3.047 1.00 96.00 145 VAL A C 1
ATOM 1023 O O . VAL A 1 145 ? -2.013 5.593 3.587 1.00 96.00 145 VAL A O 1
ATOM 1026 N N . GLN A 1 146 ? -3.784 5.681 2.215 1.00 94.94 146 GLN A N 1
ATOM 1027 C CA . GLN A 1 146 ? -3.779 4.265 1.860 1.00 94.94 146 GLN A CA 1
ATOM 1028 C C . GLN A 1 146 ? -2.418 3.821 1.304 1.00 94.94 146 GLN A C 1
ATOM 1030 O O . GLN A 1 146 ? -1.816 2.896 1.845 1.00 94.94 146 GLN A O 1
ATOM 1035 N N . ALA A 1 147 ? -1.881 4.525 0.300 1.00 95.75 147 ALA A N 1
ATOM 1036 C CA . ALA A 1 147 ? -0.565 4.214 -0.264 1.00 95.75 147 ALA A CA 1
ATOM 1037 C C . ALA A 1 147 ? 0.554 4.274 0.792 1.00 95.75 147 ALA A C 1
ATOM 1039 O O . ALA A 1 147 ? 1.500 3.489 0.751 1.00 95.75 147 ALA A O 1
ATOM 1040 N N . THR A 1 148 ? 0.442 5.188 1.760 1.00 96.56 148 THR A N 1
ATOM 1041 C CA . THR A 1 148 ? 1.372 5.283 2.896 1.00 96.56 148 THR A CA 1
ATOM 1042 C C . THR A 1 148 ? 1.271 4.069 3.813 1.00 96.56 148 THR A C 1
ATOM 1044 O O . THR A 1 148 ? 2.296 3.498 4.175 1.00 96.56 148 THR A O 1
ATOM 1047 N N . LEU A 1 149 ? 0.055 3.656 4.175 1.00 95.62 149 LEU A N 1
ATOM 1048 C CA . LEU A 1 149 ? -0.185 2.506 5.049 1.00 95.62 149 LEU A CA 1
ATOM 1049 C C . LEU A 1 149 ? 0.281 1.193 4.414 1.00 95.62 149 LEU A C 1
ATOM 1051 O O . LEU A 1 149 ? 0.889 0.372 5.093 1.00 95.62 149 LEU A O 1
ATOM 1055 N N . GLU A 1 150 ? 0.049 1.010 3.114 1.00 94.56 150 GLU A N 1
ATOM 1056 C CA . GLU A 1 150 ? 0.481 -0.178 2.362 1.00 94.56 150 GLU A CA 1
ATOM 1057 C C . GLU A 1 150 ? 2.004 -0.266 2.198 1.00 94.56 150 GLU A C 1
ATOM 1059 O O . GLU A 1 150 ? 2.563 -1.360 2.059 1.00 94.56 150 GLU A O 1
ATOM 1064 N N . ALA A 1 151 ? 2.674 0.888 2.184 1.00 93.94 151 ALA A N 1
ATOM 1065 C CA . ALA A 1 151 ? 4.116 0.992 2.022 1.00 93.94 151 ALA A CA 1
ATOM 1066 C C . ALA A 1 151 ? 4.887 1.073 3.349 1.00 93.94 151 ALA A C 1
ATOM 1068 O O . ALA A 1 151 ? 6.120 1.006 3.341 1.00 93.94 151 ALA A O 1
ATOM 1069 N N . ALA A 1 152 ? 4.181 1.234 4.469 1.00 93.00 152 ALA A N 1
ATOM 1070 C CA . ALA A 1 152 ? 4.783 1.387 5.779 1.00 93.00 152 ALA A CA 1
ATOM 1071 C C . ALA A 1 152 ? 5.654 0.177 6.141 1.00 93.00 152 ALA A C 1
ATOM 1073 O O . ALA A 1 152 ? 5.331 -0.970 5.852 1.00 93.00 152 ALA A O 1
ATOM 1074 N N . ASN A 1 153 ? 6.773 0.466 6.800 1.00 90.00 153 ASN A N 1
ATOM 1075 C CA . ASN A 1 153 ? 7.668 -0.521 7.393 1.00 90.00 153 ASN A CA 1
ATOM 1076 C C . ASN A 1 153 ? 8.025 -0.138 8.841 1.00 90.00 153 ASN A C 1
ATOM 1078 O O . ASN A 1 153 ? 7.635 0.929 9.315 1.00 90.00 153 ASN A O 1
ATOM 1082 N N . GLU A 1 154 ? 8.831 -0.952 9.533 1.00 87.12 154 GLU A N 1
ATOM 1083 C CA . GLU A 1 154 ? 9.247 -0.720 10.935 1.00 87.12 154 GLU A CA 1
ATOM 1084 C C . GLU A 1 154 ? 9.901 0.643 11.201 1.00 87.12 154 GLU A C 1
ATOM 1086 O O . GLU A 1 154 ? 9.954 1.091 12.344 1.00 87.12 154 GLU A O 1
ATOM 1091 N N . ASN A 1 155 ? 10.392 1.304 10.155 1.00 88.69 155 ASN A N 1
ATOM 1092 C CA . ASN A 1 155 ? 11.060 2.589 10.248 1.00 88.69 155 ASN A CA 1
ATOM 1093 C C . ASN A 1 155 ? 10.242 3.751 9.662 1.00 88.69 155 ASN A C 1
ATOM 1095 O O . ASN A 1 155 ? 10.750 4.871 9.599 1.00 88.69 155 ASN A O 1
ATOM 1099 N N . THR A 1 156 ? 9.031 3.495 9.169 1.00 92.50 156 THR A N 1
ATOM 1100 C CA . THR A 1 156 ? 8.159 4.547 8.634 1.00 92.50 156 THR A CA 1
ATOM 1101 C C . THR A 1 156 ? 7.654 5.436 9.764 1.00 92.50 156 THR A C 1
ATOM 1103 O O . THR A 1 156 ? 7.165 4.939 10.779 1.00 92.50 156 THR A O 1
ATOM 1106 N N . ASP A 1 157 ? 7.766 6.754 9.589 1.00 93.38 157 ASP A N 1
ATOM 1107 C CA . ASP A 1 157 ? 7.188 7.714 10.529 1.00 93.38 157 ASP A CA 1
ATOM 1108 C C . ASP A 1 157 ? 5.680 7.828 10.281 1.00 93.38 157 ASP A C 1
ATOM 1110 O O . ASP A 1 157 ? 5.227 8.411 9.297 1.00 93.38 157 ASP A O 1
ATOM 1114 N N . MET A 1 158 ? 4.905 7.244 11.192 1.00 93.19 158 MET A N 1
ATOM 1115 C CA . MET A 1 158 ? 3.444 7.245 11.156 1.00 93.19 158 MET A CA 1
ATOM 1116 C C . MET A 1 158 ? 2.824 8.499 11.786 1.00 93.19 158 MET A C 1
ATOM 1118 O O . MET A 1 158 ? 1.599 8.592 11.862 1.00 93.19 158 MET A O 1
ATOM 1122 N N . GLY A 1 159 ? 3.628 9.479 12.211 1.00 93.94 159 GLY A N 1
ATOM 1123 C CA . GLY A 1 159 ? 3.163 10.644 12.966 1.00 93.94 159 GLY A CA 1
ATOM 1124 C C . GLY A 1 159 ? 2.056 11.445 12.276 1.00 93.94 159 GLY A C 1
ATOM 1125 O O . GLY A 1 159 ? 1.120 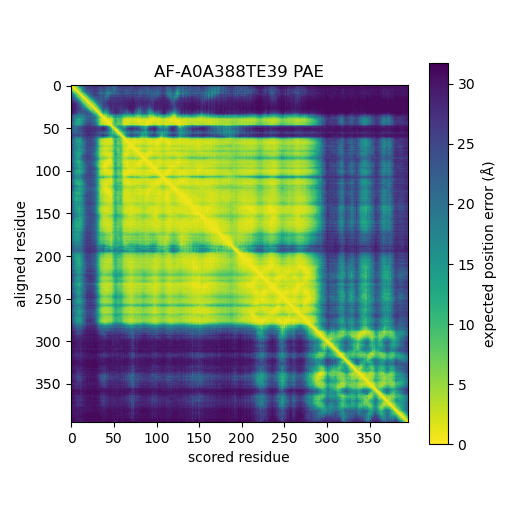11.875 12.939 1.00 93.94 159 GLY A O 1
ATOM 1126 N N . VAL A 1 160 ? 2.095 11.589 10.946 1.00 95.56 160 VAL A N 1
ATOM 1127 C CA . VAL A 1 160 ? 1.024 12.283 10.202 1.00 95.56 160 VAL A CA 1
ATOM 1128 C C . VAL A 1 160 ? -0.297 11.510 10.270 1.00 95.56 160 VAL A C 1
ATOM 1130 O O . VAL A 1 160 ? -1.352 12.108 10.470 1.00 95.56 160 VAL A O 1
ATOM 1133 N N . VAL A 1 161 ? -0.253 10.179 10.152 1.00 95.31 161 VAL A N 1
ATOM 1134 C CA . VAL A 1 161 ? -1.447 9.329 10.292 1.00 95.31 161 VAL A CA 1
ATOM 1135 C C . VAL A 1 161 ? -1.968 9.372 11.730 1.00 95.31 161 VAL A C 1
ATOM 1137 O O . VAL A 1 161 ? -3.178 9.448 11.933 1.00 95.31 161 VAL A O 1
ATOM 1140 N N . GLU A 1 162 ? -1.078 9.384 12.729 1.00 93.12 162 GLU A N 1
ATOM 1141 C CA . GLU A 1 162 ? -1.458 9.560 14.140 1.00 93.12 162 GLU A CA 1
ATOM 1142 C C . GLU A 1 162 ? -2.185 10.888 14.361 1.00 93.12 162 GLU A C 1
ATOM 1144 O O . GLU A 1 162 ? -3.219 10.903 15.027 1.00 93.12 162 GLU A O 1
ATOM 1149 N N . THR A 1 163 ? -1.694 11.987 13.781 1.00 93.56 163 THR A N 1
ATOM 1150 C CA . THR A 1 163 ? -2.367 13.293 13.832 1.00 93.56 163 THR A CA 1
ATOM 1151 C C . THR A 1 163 ? -3.762 13.222 13.224 1.00 93.56 163 THR A C 1
ATOM 1153 O O . THR A 1 163 ? -4.718 13.575 13.903 1.00 93.56 163 THR A O 1
ATOM 1156 N N . ILE A 1 164 ? -3.904 12.677 12.011 1.00 92.88 164 ILE A N 1
ATOM 1157 C CA . ILE A 1 164 ? -5.209 12.546 11.342 1.00 92.88 164 ILE A CA 1
ATOM 1158 C C . ILE A 1 164 ? -6.202 11.758 12.211 1.00 92.88 164 ILE A C 1
ATOM 1160 O O . ILE A 1 164 ? -7.337 12.190 12.406 1.00 92.88 164 ILE A O 1
ATOM 1164 N N . LEU A 1 165 ? -5.781 10.615 12.763 1.00 91.38 165 LEU A N 1
ATOM 1165 C CA . LEU A 1 165 ? -6.632 9.801 13.635 1.00 91.38 165 LEU A CA 1
ATOM 1166 C C . LEU A 1 165 ? -7.035 10.554 14.913 1.00 91.38 165 LEU A C 1
ATOM 1168 O O . LEU A 1 165 ? -8.189 10.464 15.332 1.00 91.38 165 LEU A O 1
ATOM 1172 N N . ASN A 1 166 ? -6.109 11.297 15.523 1.00 88.44 166 ASN A N 1
ATOM 1173 C CA . ASN A 1 166 ? -6.382 12.075 16.732 1.00 88.44 166 ASN A CA 1
ATOM 1174 C C . ASN A 1 166 ? -7.336 13.244 16.462 1.00 88.44 166 ASN A C 1
ATOM 1176 O O . ASN A 1 166 ? -8.244 13.455 17.262 1.00 88.44 166 ASN A O 1
ATOM 1180 N N . ASP A 1 167 ? -7.185 13.946 15.339 1.00 89.00 167 ASP A N 1
ATOM 1181 C CA . ASP A 1 167 ? -8.053 15.066 14.959 1.00 89.00 167 ASP A CA 1
ATOM 1182 C C . ASP A 1 167 ? -9.508 14.598 14.775 1.00 89.00 167 ASP A C 1
ATOM 1184 O O . ASP A 1 167 ? -10.446 15.237 15.258 1.00 89.00 167 ASP A O 1
ATOM 1188 N N . ILE A 1 168 ? -9.708 13.430 14.149 1.00 87.31 168 ILE A N 1
ATOM 1189 C CA . ILE A 1 168 ? -11.035 12.808 14.004 1.00 87.31 168 ILE A CA 1
ATOM 1190 C C . ILE A 1 168 ? -11.626 12.479 15.382 1.00 87.31 168 ILE A C 1
ATOM 1192 O O . ILE A 1 168 ? -12.796 12.755 15.652 1.00 87.31 168 ILE A O 1
ATOM 1196 N N . VAL A 1 169 ? -10.827 11.895 16.277 1.00 83.31 169 VAL A N 1
ATOM 1197 C CA . VAL A 1 169 ? -11.276 11.541 17.632 1.00 83.31 169 VAL A CA 1
ATOM 1198 C C . VAL A 1 169 ? -11.626 12.785 18.446 1.00 83.31 169 VAL A C 1
ATOM 1200 O O . VAL A 1 169 ? -12.645 12.794 19.142 1.00 83.31 169 VAL A O 1
ATOM 1203 N N . GLU A 1 170 ? -10.815 13.836 18.360 1.00 85.12 170 GLU A N 1
ATOM 1204 C CA . GLU A 1 170 ? -11.051 15.104 19.046 1.00 85.12 170 GLU A CA 1
ATOM 1205 C C . GLU A 1 170 ? -12.346 15.764 18.563 1.00 85.12 170 GLU A C 1
ATOM 1207 O O . GLU A 1 170 ? -13.143 16.215 19.391 1.00 85.12 170 GLU A O 1
ATOM 1212 N N . TYR A 1 171 ? -12.607 15.747 17.252 1.00 86.50 171 TYR A N 1
ATOM 1213 C CA . TYR A 1 171 ? -13.849 16.260 16.677 1.00 86.50 171 TYR A CA 1
ATOM 1214 C C . TYR A 1 171 ? -15.083 15.604 17.315 1.00 86.50 171 TYR A C 1
ATOM 1216 O O . TYR A 1 171 ? -15.923 16.290 17.897 1.00 86.50 171 TYR A O 1
ATOM 1224 N N . TYR A 1 172 ? -15.163 14.269 17.293 1.00 80.50 172 TYR A N 1
ATOM 1225 C CA . TYR A 1 172 ? -16.305 13.533 17.856 1.00 80.50 172 TYR A CA 1
ATOM 1226 C C . TYR A 1 172 ? -16.403 13.626 19.381 1.00 80.50 172 TYR A C 1
ATOM 1228 O O . TYR A 1 172 ? -17.485 13.478 19.947 1.00 80.50 172 TYR A O 1
ATOM 1236 N N . THR A 1 173 ? -15.283 13.867 20.060 1.00 80.31 173 THR A N 1
ATOM 1237 C CA . THR A 1 173 ? -15.269 14.065 21.515 1.00 80.31 173 THR A CA 1
ATOM 1238 C C . THR A 1 173 ? -15.860 15.421 21.903 1.00 80.31 173 THR A C 1
ATOM 1240 O O . THR A 1 173 ? -16.491 15.539 22.955 1.00 80.31 173 THR A O 1
ATOM 1243 N N . ASN A 1 174 ? -15.670 16.440 21.063 1.00 84.44 174 ASN A N 1
ATOM 1244 C CA . ASN A 1 174 ? -16.076 17.816 21.343 1.00 84.44 174 ASN A CA 1
ATOM 1245 C C . ASN A 1 174 ? -17.420 18.208 20.703 1.00 84.44 174 ASN A C 1
ATOM 1247 O O . ASN A 1 174 ? -18.013 19.204 21.122 1.00 84.44 174 ASN A O 1
ATOM 1251 N N . ASP A 1 175 ? -17.920 17.433 19.738 1.00 84.56 175 ASP A N 1
ATOM 1252 C CA . ASP A 1 175 ? -19.205 17.648 19.068 1.00 84.56 175 ASP A CA 1
ATOM 1253 C C . ASP A 1 175 ? -20.236 16.584 19.480 1.00 84.56 175 ASP A C 1
ATOM 1255 O O . ASP A 1 175 ? -20.292 15.476 18.941 1.00 84.56 175 ASP A O 1
ATOM 1259 N N . SER A 1 176 ? -21.088 16.930 20.450 1.00 82.00 176 SER A N 1
ATOM 1260 C CA . SER A 1 176 ? -22.126 16.019 20.942 1.00 82.00 176 SER A CA 1
ATOM 1261 C C . SER A 1 176 ? -23.180 15.671 19.889 1.00 82.00 176 SER A C 1
ATOM 1263 O O . SER A 1 176 ? -23.737 14.582 19.948 1.00 82.00 176 SER A O 1
ATOM 1265 N N . ALA A 1 177 ? -23.462 16.564 18.933 1.00 83.31 177 ALA A N 1
ATOM 1266 C CA . ALA A 1 177 ? -24.453 16.295 17.892 1.00 83.31 177 ALA A CA 1
ATOM 1267 C C . ALA A 1 177 ? -23.919 15.269 16.885 1.00 83.31 177 ALA A C 1
ATOM 1269 O O . ALA A 1 177 ? -24.610 14.305 16.563 1.00 83.31 177 ALA A O 1
ATOM 1270 N N . ALA A 1 178 ? -22.659 15.419 16.468 1.00 80.12 178 ALA A N 1
ATOM 1271 C CA . ALA A 1 178 ? -21.996 14.425 15.626 1.00 80.12 178 ALA A CA 1
ATOM 1272 C C . ALA A 1 178 ? -21.894 13.058 16.323 1.00 80.12 178 ALA A C 1
ATOM 1274 O O . ALA A 1 178 ? -22.025 12.011 15.686 1.00 80.12 178 ALA A O 1
ATOM 1275 N N . LEU A 1 179 ? -21.695 13.048 17.644 1.00 78.56 179 LEU A N 1
ATOM 1276 C CA . LEU A 1 179 ? -21.685 11.819 18.434 1.00 78.56 179 LEU A CA 1
ATOM 1277 C C . LEU A 1 179 ? -23.064 11.136 18.490 1.00 78.56 179 LEU A C 1
ATOM 1279 O O . LEU A 1 179 ? -23.141 9.905 18.429 1.00 78.56 179 LEU A O 1
ATOM 1283 N N . ASP A 1 180 ? -24.149 11.906 18.567 1.00 79.81 180 ASP A N 1
ATOM 1284 C CA . ASP A 1 180 ? -25.520 11.383 18.531 1.00 79.81 180 ASP A CA 1
ATOM 1285 C C . ASP A 1 180 ? -25.857 10.770 17.159 1.00 79.81 180 ASP A C 1
ATOM 1287 O O . ASP A 1 180 ? -26.429 9.678 17.087 1.00 79.81 180 ASP A O 1
ATOM 1291 N N . GLU A 1 181 ? -25.449 11.418 16.065 1.00 79.12 181 GLU A N 1
ATOM 1292 C CA . GLU A 1 181 ? -25.607 10.890 14.700 1.00 79.12 181 GLU A CA 1
ATOM 1293 C C . GLU A 1 181 ? -24.821 9.590 14.507 1.00 79.12 181 GLU A C 1
ATOM 1295 O O . GLU A 1 181 ? -25.376 8.584 14.056 1.00 79.12 181 GLU A O 1
ATOM 1300 N N . LEU A 1 182 ? -23.563 9.561 14.957 1.00 79.06 182 LEU A N 1
ATOM 1301 C CA . LEU A 1 182 ? -22.748 8.351 14.937 1.00 79.06 182 LEU A CA 1
ATOM 1302 C C . LEU A 1 182 ? -23.410 7.222 15.737 1.00 79.06 182 LEU A C 1
ATOM 1304 O O . LEU A 1 182 ? -23.455 6.078 15.285 1.00 79.06 182 LEU A O 1
ATOM 1308 N N . THR A 1 183 ? -23.983 7.536 16.900 1.00 75.69 183 THR A N 1
ATOM 1309 C CA . THR A 1 183 ? -24.737 6.572 17.716 1.00 75.69 183 THR A CA 1
ATOM 1310 C C . THR A 1 183 ? -25.925 5.987 16.950 1.00 75.69 183 THR A C 1
ATOM 1312 O O . THR A 1 183 ? -26.185 4.782 17.030 1.00 75.69 183 THR A O 1
ATOM 1315 N N . ALA A 1 184 ? -26.649 6.807 16.189 1.00 74.06 184 ALA A N 1
ATOM 1316 C CA . ALA A 1 184 ? -27.758 6.343 15.362 1.00 74.06 184 ALA A CA 1
ATOM 1317 C C . ALA A 1 184 ? -27.280 5.391 14.251 1.00 74.06 184 ALA A C 1
ATOM 1319 O O . ALA A 1 184 ? -27.861 4.312 14.099 1.00 74.06 184 ALA A O 1
ATOM 1320 N N . SER A 1 185 ? -26.189 5.721 13.547 1.00 75.81 185 SER A N 1
ATOM 1321 C CA . SER A 1 185 ? -25.596 4.852 12.515 1.00 75.81 185 SER A CA 1
ATOM 1322 C C . SER A 1 185 ? -25.089 3.520 13.080 1.00 75.81 185 SER A C 1
ATOM 1324 O O . SER A 1 185 ? -25.296 2.477 12.456 1.00 75.81 185 SER A O 1
ATOM 1326 N N . VAL A 1 186 ? -24.504 3.513 14.288 1.00 74.88 186 VAL A N 1
ATOM 1327 C CA . VAL A 1 186 ? -24.116 2.279 15.007 1.00 74.88 186 VAL A CA 1
ATOM 1328 C C . VAL A 1 186 ? -25.326 1.380 15.234 1.00 74.88 186 VAL A C 1
ATOM 1330 O O . VAL A 1 186 ? -25.279 0.191 14.923 1.00 74.88 186 VAL A O 1
ATOM 1333 N N . ASN A 1 187 ? -26.418 1.940 15.757 1.00 69.62 187 ASN A N 1
ATOM 1334 C CA . ASN A 1 187 ? -27.634 1.180 16.053 1.00 69.62 187 ASN A CA 1
ATOM 1335 C C . ASN A 1 187 ? -28.334 0.671 14.784 1.00 69.62 187 ASN A C 1
ATOM 1337 O O . ASN A 1 187 ? -29.007 -0.357 14.826 1.00 69.62 187 ASN A O 1
ATOM 1341 N N . ALA A 1 188 ? -28.163 1.371 13.661 1.00 68.94 188 ALA A N 1
ATOM 1342 C CA . ALA A 1 188 ? -28.659 0.958 12.353 1.00 68.94 188 ALA A CA 1
ATOM 1343 C C . ALA A 1 188 ? -27.746 -0.059 11.636 1.00 68.94 188 ALA A C 1
ATOM 1345 O O . ALA A 1 188 ? -28.163 -0.638 10.635 1.00 68.94 188 ALA A O 1
ATOM 1346 N N . GLY A 1 189 ? -26.518 -0.280 12.124 1.00 66.88 189 GLY A N 1
ATOM 1347 C CA . GLY A 1 189 ? -25.530 -1.162 11.494 1.00 66.88 189 GLY A CA 1
ATOM 1348 C C . GLY A 1 189 ? -24.909 -0.604 10.207 1.00 66.88 189 GLY A C 1
ATOM 1349 O O . GLY A 1 189 ? -24.419 -1.382 9.395 1.00 66.88 189 GLY A O 1
ATOM 1350 N N . ASN A 1 190 ? -24.931 0.718 10.003 1.00 65.62 190 ASN A N 1
ATOM 1351 C CA . ASN A 1 190 ? -24.503 1.382 8.762 1.00 65.62 190 ASN A CA 1
ATOM 1352 C C . ASN A 1 190 ? -23.203 2.195 8.913 1.00 65.62 190 ASN A C 1
ATOM 1354 O O . ASN A 1 190 ? -23.044 3.225 8.273 1.00 65.62 190 ASN A O 1
ATOM 1358 N N . LEU A 1 191 ? -22.274 1.774 9.775 1.00 67.88 191 LEU A N 1
ATOM 1359 C CA . LEU A 1 191 ? -21.011 2.494 9.971 1.00 67.88 191 LEU A CA 1
ATOM 1360 C C . LEU A 1 191 ? -20.207 2.557 8.663 1.00 67.88 191 LEU A C 1
ATOM 1362 O O . LEU A 1 191 ? -19.639 1.553 8.242 1.00 67.88 191 LEU A O 1
ATOM 1366 N N . ASN A 1 192 ? -20.158 3.726 8.026 1.00 65.81 192 ASN A N 1
ATOM 1367 C CA . ASN A 1 192 ? -19.330 3.980 6.851 1.00 65.81 192 ASN A CA 1
ATOM 1368 C C . ASN A 1 192 ? -18.836 5.441 6.840 1.00 65.81 192 ASN A C 1
ATOM 1370 O O . ASN A 1 192 ? -19.378 6.301 7.535 1.00 65.81 192 ASN A O 1
ATOM 1374 N N . ALA A 1 193 ? -17.803 5.729 6.044 1.00 59.75 193 ALA A N 1
ATOM 1375 C CA . ALA A 1 193 ? -17.197 7.061 5.960 1.00 59.75 193 ALA A CA 1
ATOM 1376 C C . ALA A 1 193 ? -18.101 8.145 5.327 1.00 59.75 193 ALA A C 1
ATOM 1378 O O . ALA A 1 193 ? -17.760 9.322 5.380 1.00 59.75 193 ALA A O 1
ATOM 1379 N N . ALA A 1 194 ? -19.241 7.800 4.718 1.00 59.62 194 ALA A N 1
ATOM 1380 C CA . ALA A 1 194 ? -20.147 8.794 4.133 1.00 59.62 194 ALA A CA 1
ATOM 1381 C C . ALA A 1 194 ? -20.967 9.552 5.192 1.00 59.62 194 ALA A C 1
ATOM 1383 O O . ALA A 1 194 ? -21.487 10.625 4.892 1.00 59.62 194 ALA A O 1
ATOM 1384 N N . ASP A 1 195 ? -21.028 9.042 6.425 1.00 62.25 195 ASP A N 1
ATOM 1385 C CA . ASP A 1 195 ? -21.751 9.654 7.549 1.00 62.25 195 ASP A CA 1
ATOM 1386 C C . ASP A 1 195 ? -20.917 10.729 8.281 1.00 62.25 195 ASP A C 1
ATOM 1388 O O . ASP A 1 195 ? -21.198 11.104 9.419 1.00 62.25 195 ASP A O 1
ATOM 1392 N N . LEU A 1 196 ? -19.849 11.219 7.648 1.00 68.38 196 LEU A N 1
ATOM 1393 C CA . LEU A 1 196 ? -18.919 12.158 8.257 1.00 68.38 196 LEU A CA 1
ATOM 1394 C C . LEU A 1 196 ? -19.257 13.614 7.985 1.00 68.38 196 LEU A C 1
ATOM 1396 O O . LEU A 1 196 ? -19.562 13.974 6.845 1.00 68.38 196 LEU A O 1
ATOM 1400 N N . PRO A 1 197 ? -19.075 14.497 8.981 1.00 77.00 197 PRO A N 1
ATOM 1401 C CA . PRO A 1 197 ? -19.180 15.927 8.758 1.00 77.00 197 PRO A CA 1
ATOM 1402 C C . PRO A 1 197 ? -18.136 16.397 7.744 1.00 77.00 197 PRO A C 1
ATOM 1404 O O . PRO A 1 197 ? -16.946 16.109 7.878 1.00 77.00 197 PRO A O 1
ATOM 1407 N N . ALA A 1 198 ? -18.571 17.186 6.758 1.00 82.00 198 ALA A N 1
ATOM 1408 C CA . ALA A 1 198 ? -17.693 17.728 5.718 1.00 82.00 198 ALA A CA 1
ATOM 1409 C C . ALA A 1 198 ? -16.478 18.480 6.294 1.00 82.00 198 ALA A C 1
ATOM 1411 O O . ALA A 1 198 ? -15.392 18.392 5.743 1.00 82.00 198 ALA A O 1
ATOM 1412 N N . ALA A 1 199 ? -16.635 19.139 7.448 1.00 82.25 199 ALA A N 1
ATOM 1413 C CA . ALA A 1 199 ? -15.541 19.822 8.137 1.00 82.25 199 ALA A CA 1
ATOM 1414 C C . ALA A 1 199 ? -14.408 18.874 8.576 1.00 82.25 199 ALA A C 1
ATOM 1416 O O . ALA A 1 199 ? -13.240 19.252 8.519 1.00 82.25 199 ALA A O 1
ATOM 1417 N N . VAL A 1 200 ? -14.739 17.643 8.989 1.00 84.62 200 VAL A N 1
ATOM 1418 C CA . VAL A 1 200 ? -13.737 16.618 9.323 1.00 84.62 200 VAL A CA 1
ATOM 1419 C C . VAL A 1 200 ? -13.006 16.197 8.059 1.00 84.62 200 VAL A C 1
ATOM 1421 O O . VAL A 1 200 ? -11.780 16.167 8.038 1.00 84.62 200 VAL A O 1
ATOM 1424 N N . LEU A 1 201 ? -13.750 15.917 6.988 1.00 85.69 201 LEU A N 1
ATOM 1425 C CA . LEU A 1 201 ? -13.166 15.490 5.721 1.00 85.69 201 LEU A CA 1
ATOM 1426 C C . LEU A 1 201 ? -12.257 16.571 5.113 1.00 85.69 201 LEU A C 1
ATOM 1428 O O . LEU A 1 201 ? -11.165 16.250 4.646 1.00 85.69 201 LEU A O 1
ATOM 1432 N N . ASP A 1 202 ? -12.670 17.837 5.164 1.00 88.38 202 ASP A N 1
ATOM 1433 C CA . ASP A 1 202 ? -11.873 18.980 4.714 1.00 88.38 202 ASP A CA 1
ATOM 1434 C C . ASP A 1 202 ? -10.583 19.111 5.533 1.00 88.38 202 ASP A C 1
ATOM 1436 O O . ASP A 1 202 ? -9.503 19.200 4.953 1.00 88.38 202 ASP A O 1
ATOM 1440 N N . GLY A 1 203 ? -10.661 19.019 6.866 1.00 89.56 203 GLY A N 1
ATOM 1441 C CA . GLY A 1 203 ? -9.480 19.057 7.734 1.00 89.56 203 GLY A CA 1
ATOM 1442 C C . GLY A 1 203 ? -8.494 17.915 7.460 1.00 89.56 203 GLY A C 1
ATOM 1443 O O . GLY A 1 203 ? -7.286 18.140 7.376 1.00 89.56 203 GLY A O 1
ATOM 1444 N N . VAL A 1 204 ? -8.997 16.695 7.243 1.00 90.69 204 VAL A N 1
ATOM 1445 C CA . VAL A 1 204 ? -8.165 15.549 6.843 1.00 90.69 204 VAL A CA 1
ATOM 1446 C C . VAL A 1 204 ? -7.497 15.813 5.495 1.00 90.69 204 VAL A C 1
ATOM 1448 O O . VAL A 1 204 ? -6.289 15.615 5.362 1.00 90.69 204 VAL A O 1
ATOM 1451 N N . ASN A 1 205 ? -8.250 16.283 4.500 1.00 91.88 205 ASN A N 1
ATOM 1452 C CA . ASN A 1 205 ? -7.718 16.560 3.168 1.00 91.88 205 ASN A CA 1
ATOM 1453 C C . ASN A 1 205 ? -6.666 17.675 3.178 1.00 91.88 205 ASN A C 1
ATOM 1455 O O . ASN A 1 205 ? -5.652 17.544 2.491 1.00 91.88 205 ASN A O 1
ATOM 1459 N N . ASP A 1 206 ? -6.853 18.720 3.981 1.00 94.50 206 ASP A N 1
ATOM 1460 C CA . ASP A 1 206 ? -5.880 19.802 4.152 1.00 94.50 206 ASP A CA 1
ATOM 1461 C C . ASP A 1 206 ? -4.577 19.294 4.785 1.00 94.50 206 ASP A C 1
ATOM 1463 O O . ASP A 1 206 ? -3.481 19.583 4.290 1.00 94.50 206 ASP A O 1
ATOM 1467 N N . THR A 1 207 ? -4.670 18.485 5.845 1.00 95.69 207 THR A N 1
ATOM 1468 C CA . THR A 1 207 ? -3.498 17.856 6.475 1.00 95.69 207 THR A CA 1
ATOM 1469 C C . THR A 1 207 ? -2.768 16.945 5.489 1.00 95.69 207 THR A C 1
ATOM 1471 O O . THR A 1 207 ? -1.549 17.054 5.330 1.00 95.69 207 THR A O 1
ATOM 1474 N N . VAL A 1 208 ? -3.500 16.097 4.760 1.00 95.94 208 VAL A N 1
ATOM 1475 C CA . VAL A 1 208 ? -2.926 15.217 3.731 1.00 95.94 208 VAL A CA 1
ATOM 1476 C C . VAL A 1 208 ? -2.252 16.031 2.631 1.00 95.94 208 VAL A C 1
ATOM 1478 O O . VAL A 1 208 ? -1.131 15.704 2.245 1.00 95.94 208 VAL A O 1
ATOM 1481 N N . ALA A 1 209 ? -2.872 17.103 2.139 1.00 95.94 209 ALA A N 1
ATOM 1482 C CA . ALA A 1 209 ? -2.301 17.943 1.089 1.00 95.94 209 ALA A CA 1
ATOM 1483 C C . ALA A 1 209 ? -0.982 18.598 1.529 1.00 95.94 209 ALA A C 1
ATOM 1485 O O . ALA A 1 209 ? -0.006 18.591 0.774 1.00 95.94 209 ALA A O 1
ATOM 1486 N N . ASN A 1 210 ? -0.919 19.103 2.763 1.00 96.31 210 ASN A N 1
ATOM 1487 C CA . ASN A 1 210 ? 0.280 19.738 3.315 1.00 96.31 210 ASN A CA 1
ATOM 1488 C C . ASN A 1 210 ? 1.415 18.735 3.582 1.00 96.31 210 ASN A C 1
ATOM 1490 O O . ASN A 1 210 ? 2.601 19.044 3.399 1.00 96.31 210 ASN A O 1
ATOM 1494 N N . GLU A 1 211 ? 1.073 17.508 3.971 1.00 97.69 211 GLU A N 1
ATOM 1495 C CA . GLU A 1 211 ? 2.052 16.469 4.299 1.00 97.69 211 GLU A CA 1
ATOM 1496 C C . GLU A 1 211 ? 2.345 15.491 3.154 1.00 97.69 211 GLU A C 1
ATOM 1498 O O . GLU A 1 211 ? 3.228 14.645 3.281 1.00 97.69 211 GLU A O 1
ATOM 1503 N N . SER A 1 212 ? 1.708 15.649 1.994 1.00 97.75 212 SER A N 1
ATOM 1504 C CA . SER A 1 212 ? 1.969 14.833 0.804 1.00 97.75 212 SER A CA 1
ATOM 1505 C C . SER A 1 212 ? 3.364 15.071 0.222 1.00 97.75 212 SER A C 1
ATOM 1507 O O . SER A 1 212 ? 3.841 16.204 0.102 1.00 97.75 212 SER A O 1
ATOM 1509 N N . ARG A 1 213 ? 4.029 13.991 -0.184 1.00 98.19 213 ARG A N 1
ATOM 1510 C CA . ARG A 1 213 ? 5.351 13.951 -0.814 1.00 98.19 213 ARG A CA 1
ATOM 1511 C C . ARG A 1 213 ? 5.279 13.096 -2.072 1.00 98.19 213 ARG A C 1
ATOM 1513 O O . ARG A 1 213 ? 4.729 11.998 -2.063 1.00 98.19 213 ARG A O 1
ATOM 1520 N N . THR A 1 214 ? 5.837 13.609 -3.164 1.00 98.00 214 THR A N 1
ATOM 1521 C CA . THR A 1 214 ? 5.803 12.942 -4.471 1.00 98.00 214 THR A CA 1
ATOM 1522 C C . THR A 1 214 ? 7.104 12.192 -4.722 1.00 98.00 214 THR A C 1
ATOM 1524 O O . THR A 1 214 ? 8.184 12.781 -4.653 1.00 98.00 214 THR A O 1
ATOM 1527 N N . LEU A 1 215 ? 7.006 10.912 -5.072 1.00 98.00 215 LEU A N 1
ATOM 1528 C CA . LEU A 1 215 ? 8.098 10.121 -5.628 1.00 98.00 215 LEU A CA 1
ATOM 1529 C C . LEU A 1 215 ? 7.925 10.010 -7.144 1.00 98.00 215 LEU A C 1
ATOM 1531 O O . LEU A 1 215 ? 6.931 9.467 -7.628 1.00 98.00 215 LEU A O 1
ATOM 1535 N N . THR A 1 216 ? 8.934 10.441 -7.895 1.00 96.94 216 THR A N 1
ATOM 1536 C CA . THR A 1 216 ? 9.050 10.162 -9.327 1.00 96.94 216 THR A CA 1
ATOM 1537 C C . THR A 1 216 ? 10.185 9.178 -9.566 1.00 96.94 216 THR A C 1
ATOM 1539 O O . THR A 1 216 ? 11.296 9.355 -9.062 1.00 96.94 216 THR A O 1
ATOM 1542 N N . THR A 1 217 ? 9.908 8.133 -10.344 1.00 97.00 217 THR A N 1
ATOM 1543 C CA . THR A 1 217 ? 10.921 7.156 -10.752 1.00 97.00 217 THR A CA 1
ATOM 1544 C C . THR A 1 217 ? 11.052 7.124 -12.268 1.00 97.00 217 THR A C 1
ATOM 1546 O O . THR A 1 217 ? 10.088 7.370 -12.993 1.00 97.00 217 THR A O 1
ATOM 1549 N N . ALA A 1 218 ? 12.257 6.847 -12.755 1.00 94.12 218 ALA A N 1
ATOM 1550 C CA . ALA A 1 218 ? 12.516 6.638 -14.173 1.00 94.12 218 ALA A CA 1
ATOM 1551 C C . ALA A 1 218 ? 13.589 5.566 -14.379 1.00 94.12 218 ALA A C 1
ATOM 1553 O O . ALA A 1 218 ? 14.357 5.245 -13.471 1.00 94.12 218 ALA A O 1
ATOM 1554 N N . VAL A 1 219 ? 13.662 5.042 -15.600 1.00 96.00 219 VAL A N 1
ATOM 1555 C CA . VAL A 1 219 ? 14.711 4.114 -16.032 1.00 96.00 219 VAL A CA 1
ATOM 1556 C C . VAL A 1 219 ? 15.498 4.725 -17.180 1.00 96.00 219 VAL A C 1
ATOM 1558 O O . VAL A 1 219 ? 14.927 5.399 -18.043 1.00 96.00 219 VAL A O 1
ATOM 1561 N N . TYR A 1 220 ? 16.807 4.500 -17.194 1.00 89.12 220 TYR A N 1
ATOM 1562 C CA . TYR A 1 220 ? 17.677 4.964 -18.264 1.00 89.12 220 TYR A CA 1
ATOM 1563 C C . TYR A 1 220 ? 18.679 3.878 -18.692 1.00 89.12 220 TYR A C 1
ATOM 1565 O O . TYR A 1 220 ? 19.415 3.371 -17.844 1.00 89.12 220 TYR A O 1
ATOM 1573 N N . PRO A 1 221 ? 18.777 3.564 -19.999 1.00 93.94 221 PRO A N 1
ATOM 1574 C CA . PRO A 1 221 ? 17.891 4.000 -21.088 1.00 93.94 221 PRO A CA 1
ATOM 1575 C C . PRO A 1 221 ? 16.433 3.523 -20.923 1.00 93.94 221 PRO A C 1
ATOM 1577 O O . PRO A 1 221 ? 16.154 2.599 -20.163 1.00 93.94 221 PRO A O 1
ATOM 1580 N N . ALA A 1 222 ? 15.484 4.138 -21.632 1.00 85.75 222 ALA A N 1
ATOM 1581 C CA . ALA A 1 222 ? 14.083 3.707 -21.584 1.00 85.75 222 ALA A CA 1
ATOM 1582 C C . ALA A 1 222 ? 13.920 2.260 -22.103 1.00 85.75 222 ALA A C 1
ATOM 1584 O O . ALA A 1 222 ? 14.561 1.885 -23.082 1.00 85.75 222 ALA A O 1
ATOM 1585 N N . GLY A 1 223 ? 13.060 1.461 -21.460 1.00 81.81 223 GLY A N 1
ATOM 1586 C CA . GLY A 1 223 ? 12.781 0.069 -21.857 1.00 81.81 223 GLY A CA 1
ATOM 1587 C C . GLY A 1 223 ? 13.838 -0.962 -21.438 1.00 81.81 223 GLY A C 1
ATOM 1588 O O . GLY A 1 223 ? 13.783 -2.097 -21.894 1.00 81.81 223 GLY A O 1
ATOM 1589 N N . THR A 1 224 ? 14.798 -0.581 -20.591 1.00 84.62 224 THR A N 1
ATOM 1590 C CA . THR A 1 224 ? 15.895 -1.463 -20.137 1.00 84.62 224 THR A CA 1
ATOM 1591 C C . THR A 1 224 ? 15.648 -2.117 -18.775 1.00 84.62 224 THR A C 1
ATOM 1593 O O . THR A 1 224 ? 16.448 -2.927 -18.309 1.00 84.62 224 THR A O 1
ATOM 1596 N N . GLY A 1 225 ? 14.533 -1.773 -18.136 1.00 91.62 225 GLY A N 1
ATOM 1597 C CA . GLY A 1 225 ? 14.115 -2.302 -16.849 1.00 91.62 225 GLY A CA 1
ATOM 1598 C C . GLY A 1 225 ? 12.886 -1.576 -16.320 1.00 91.62 225 GLY A C 1
ATOM 1599 O O . GLY A 1 225 ? 12.292 -0.738 -17.007 1.00 91.62 225 GLY A O 1
ATOM 1600 N N . THR A 1 226 ? 12.531 -1.875 -15.077 1.00 94.62 226 THR A N 1
ATOM 1601 C CA . THR A 1 226 ? 11.461 -1.226 -14.312 1.00 94.62 226 THR A CA 1
ATOM 1602 C C . THR A 1 226 ? 11.948 -0.851 -12.909 1.00 94.62 226 THR A C 1
ATOM 1604 O O . THR A 1 226 ? 13.013 -1.286 -12.462 1.00 94.62 226 THR A O 1
ATOM 1607 N N . VAL A 1 227 ? 11.181 0.000 -12.222 1.00 96.81 227 VAL A N 1
ATOM 1608 C CA . VAL A 1 227 ? 11.382 0.346 -10.807 1.00 96.81 227 VAL A CA 1
ATOM 1609 C C . VAL A 1 227 ? 10.095 0.044 -10.052 1.00 96.81 227 VAL A C 1
ATOM 1611 O O . VAL A 1 227 ? 9.019 0.435 -10.500 1.00 96.81 227 VAL A O 1
ATOM 1614 N N . GLU A 1 228 ? 10.212 -0.628 -8.911 1.00 95.06 228 GLU A N 1
ATOM 1615 C CA . GLU A 1 228 ? 9.099 -0.957 -8.020 1.00 95.06 228 GLU A CA 1
ATOM 1616 C C . GLU A 1 228 ? 9.344 -0.380 -6.615 1.00 95.06 228 GLU A C 1
ATOM 1618 O O . GLU A 1 228 ? 10.390 -0.676 -6.037 1.00 95.06 228 GLU A O 1
ATOM 1623 N N . PRO A 1 229 ? 8.416 0.409 -6.040 1.00 94.62 229 PRO A N 1
ATOM 1624 C CA . PRO A 1 229 ? 7.243 1.002 -6.688 1.00 94.62 229 PRO A CA 1
ATOM 1625 C C . PRO A 1 229 ? 7.628 2.007 -7.787 1.00 94.62 229 PRO A C 1
ATOM 1627 O O . PRO A 1 229 ? 8.657 2.681 -7.712 1.00 94.62 229 PRO A O 1
ATOM 1630 N N . ASN A 1 230 ? 6.768 2.155 -8.794 1.00 93.38 230 ASN A N 1
ATOM 1631 C CA . ASN A 1 230 ? 6.983 3.017 -9.963 1.00 93.38 230 ASN A CA 1
ATOM 1632 C C . ASN A 1 230 ? 6.609 4.493 -9.707 1.00 93.38 230 ASN A C 1
ATOM 1634 O O . ASN A 1 230 ? 6.046 5.170 -10.568 1.00 93.38 230 ASN A O 1
ATOM 1638 N N . GLY A 1 231 ? 6.959 5.016 -8.532 1.00 94.69 231 GLY A N 1
ATOM 1639 C CA . GLY A 1 231 ? 6.558 6.347 -8.071 1.00 94.69 231 GLY A CA 1
ATOM 1640 C C . GLY A 1 231 ? 5.287 6.343 -7.222 1.00 94.69 231 GLY A C 1
ATOM 1641 O O . GLY A 1 231 ? 4.868 5.308 -6.707 1.00 94.69 231 GLY A O 1
ATOM 1642 N N . GLY A 1 232 ? 4.716 7.528 -7.013 1.00 96.94 232 GLY A N 1
ATOM 1643 C CA . GLY A 1 232 ? 3.471 7.715 -6.265 1.00 96.94 232 GLY A CA 1
ATOM 1644 C C . GLY A 1 232 ? 3.489 8.949 -5.369 1.00 96.94 232 GLY A C 1
ATOM 1645 O O . GLY A 1 232 ? 4.461 9.707 -5.345 1.00 96.94 232 GLY A O 1
ATOM 1646 N N . VAL A 1 233 ? 2.401 9.144 -4.629 1.00 98.06 233 VAL A N 1
ATOM 1647 C CA . VAL A 1 233 ? 2.271 10.196 -3.617 1.00 98.06 233 VAL A CA 1
ATOM 1648 C C . VAL A 1 233 ? 2.009 9.527 -2.277 1.00 98.06 233 VAL A C 1
ATOM 1650 O O . VAL A 1 233 ? 1.127 8.681 -2.172 1.00 98.06 233 VAL A O 1
ATOM 1653 N N . TYR A 1 234 ? 2.787 9.913 -1.274 1.00 98.06 234 TYR A N 1
ATOM 1654 C CA . TYR A 1 234 ? 2.772 9.331 0.065 1.00 98.06 234 TYR A CA 1
ATOM 1655 C C . TYR A 1 234 ? 2.850 10.452 1.098 1.00 98.06 234 TYR A C 1
ATOM 1657 O O . TYR A 1 234 ? 3.243 11.571 0.769 1.00 98.06 234 TYR A O 1
ATOM 1665 N N . LEU A 1 235 ? 2.533 10.176 2.355 1.00 97.94 235 LEU A N 1
ATOM 1666 C CA . LEU A 1 235 ? 2.745 11.142 3.425 1.00 97.94 235 LEU A CA 1
ATOM 1667 C C . LEU A 1 235 ? 4.237 11.274 3.748 1.00 97.94 235 LEU A C 1
ATOM 1669 O O . LEU A 1 235 ? 5.053 10.370 3.531 1.00 97.94 235 LEU A O 1
ATOM 1673 N N . ARG A 1 236 ? 4.611 12.430 4.281 1.00 97.88 236 ARG A N 1
ATOM 1674 C CA . ARG A 1 236 ? 5.959 12.709 4.763 1.00 97.88 236 ARG A CA 1
ATOM 1675 C C . ARG A 1 236 ? 6.396 11.676 5.801 1.00 97.88 236 ARG A C 1
ATOM 1677 O O . ARG A 1 236 ? 5.645 11.354 6.710 1.00 97.88 236 ARG A O 1
ATOM 1684 N N . GLY A 1 237 ? 7.640 11.217 5.679 1.00 96.50 237 GLY A N 1
ATOM 1685 C CA . GLY A 1 237 ? 8.231 10.225 6.581 1.00 96.50 237 GLY A CA 1
ATOM 1686 C C . GLY A 1 237 ? 8.004 8.774 6.148 1.00 96.50 237 GLY A C 1
ATOM 1687 O O . GLY A 1 237 ? 8.579 7.863 6.745 1.00 96.50 237 GLY A O 1
ATOM 1688 N N . THR A 1 238 ? 7.244 8.552 5.066 1.00 97.31 238 THR A N 1
ATOM 1689 C CA . THR A 1 238 ? 7.114 7.230 4.435 1.00 97.31 238 THR A CA 1
ATOM 1690 C C . THR A 1 238 ? 8.478 6.716 3.993 1.00 97.31 238 THR A C 1
ATOM 1692 O O . THR A 1 238 ? 9.213 7.423 3.289 1.00 97.31 238 THR A O 1
ATOM 1695 N N . ARG A 1 239 ? 8.810 5.475 4.373 1.00 95.25 239 ARG A N 1
ATOM 1696 C CA . ARG A 1 239 ? 10.015 4.789 3.902 1.00 95.25 239 ARG A CA 1
ATOM 1697 C C . ARG A 1 239 ? 9.683 3.764 2.832 1.00 95.25 239 ARG A C 1
ATOM 1699 O O . ARG A 1 239 ? 8.888 2.865 3.065 1.00 95.25 239 ARG A O 1
ATOM 1706 N N . LEU A 1 240 ? 10.330 3.886 1.679 1.00 96.06 240 LEU A N 1
ATOM 1707 C CA . LEU A 1 240 ? 10.101 3.035 0.516 1.00 96.06 240 LEU A CA 1
ATOM 1708 C C . LEU A 1 240 ? 11.365 2.263 0.156 1.00 96.06 240 LEU A C 1
ATOM 1710 O O . LEU A 1 240 ? 12.450 2.842 0.080 1.00 96.06 240 LEU A O 1
ATOM 1714 N N . ARG A 1 241 ? 11.185 0.981 -0.167 1.00 95.31 241 ARG A N 1
ATOM 1715 C CA . ARG A 1 241 ? 12.219 0.118 -0.736 1.00 95.31 241 ARG A CA 1
ATOM 1716 C C . ARG A 1 241 ? 12.058 0.052 -2.247 1.00 95.31 241 ARG A C 1
ATOM 1718 O O . ARG A 1 241 ? 11.230 -0.702 -2.753 1.00 95.31 241 ARG A O 1
ATOM 1725 N N . LEU A 1 242 ? 12.854 0.833 -2.965 1.00 97.31 242 LEU A N 1
ATOM 1726 C CA . LEU A 1 242 ? 12.864 0.846 -4.423 1.00 97.31 242 LEU A CA 1
ATOM 1727 C C . LEU A 1 242 ? 13.705 -0.312 -4.960 1.00 97.31 242 LEU A C 1
ATOM 1729 O O . LEU A 1 242 ? 14.885 -0.440 -4.633 1.00 97.31 242 LEU A O 1
ATOM 1733 N N . THR A 1 243 ? 13.124 -1.131 -5.825 1.00 98.00 243 THR A N 1
ATOM 1734 C CA . THR A 1 243 ? 13.803 -2.240 -6.497 1.00 98.00 243 THR A CA 1
ATOM 1735 C C . THR A 1 243 ? 13.876 -1.957 -7.989 1.00 98.00 243 THR A C 1
ATOM 1737 O O . THR A 1 243 ? 12.853 -1.782 -8.644 1.00 98.00 243 THR A O 1
ATOM 1740 N N . ALA A 1 244 ? 15.089 -1.907 -8.533 1.00 97.56 244 ALA A N 1
ATOM 1741 C CA . ALA A 1 244 ? 15.310 -1.877 -9.971 1.00 97.56 244 ALA A CA 1
ATOM 1742 C C . ALA A 1 244 ? 15.302 -3.311 -10.506 1.00 97.56 244 ALA A C 1
ATOM 1744 O O . ALA A 1 244 ? 16.105 -4.140 -10.069 1.00 97.56 244 ALA A O 1
ATOM 1745 N N . VAL A 1 245 ? 14.426 -3.598 -11.462 1.00 95.75 245 VAL A N 1
ATOM 1746 C CA . VAL A 1 245 ? 14.314 -4.911 -12.106 1.00 95.75 245 VAL A CA 1
ATOM 1747 C C . VAL A 1 245 ? 14.800 -4.768 -13.551 1.00 95.75 245 VAL A C 1
ATOM 1749 O O . VAL A 1 245 ? 14.117 -4.133 -14.355 1.00 95.75 245 VAL A O 1
ATOM 1752 N N . PRO A 1 246 ? 15.995 -5.282 -13.898 1.00 93.25 246 PRO A N 1
ATOM 1753 C CA . PRO A 1 246 ? 16.495 -5.223 -15.268 1.00 93.25 246 PRO A CA 1
ATOM 1754 C C . PRO A 1 246 ? 15.618 -6.032 -16.224 1.00 93.25 246 PRO A C 1
ATOM 1756 O O . PRO A 1 246 ? 15.126 -7.102 -15.868 1.00 93.25 246 PRO A O 1
ATOM 1759 N N . SER A 1 247 ? 15.465 -5.547 -17.453 1.00 86.62 247 SER A N 1
ATOM 1760 C CA . SER A 1 247 ? 14.939 -6.353 -18.556 1.00 86.62 247 SER A CA 1
ATOM 1761 C C . SER A 1 247 ? 15.998 -7.333 -19.063 1.00 86.62 247 SER A C 1
ATOM 1763 O O . SER A 1 247 ? 17.191 -7.181 -18.789 1.00 86.62 247 SER A O 1
ATOM 1765 N N . ASP A 1 248 ? 15.575 -8.329 -19.839 1.00 81.00 248 ASP A N 1
ATOM 1766 C CA . ASP A 1 248 ? 16.490 -9.325 -20.388 1.00 81.00 248 ASP A CA 1
ATOM 1767 C C . ASP A 1 248 ? 17.643 -8.678 -21.170 1.00 81.00 248 ASP A C 1
ATOM 1769 O O . ASP A 1 248 ? 17.451 -7.831 -22.045 1.00 81.00 248 ASP A O 1
ATOM 1773 N N . GLY A 1 249 ? 18.865 -9.095 -20.842 1.00 81.31 249 GLY A N 1
ATOM 1774 C CA . GLY A 1 249 ? 20.089 -8.567 -21.441 1.00 81.31 249 GLY A CA 1
ATOM 1775 C C . GLY A 1 249 ? 20.623 -7.281 -20.842 1.00 81.31 249 GLY A C 1
ATOM 1776 O O . GLY A 1 249 ? 21.690 -6.820 -21.261 1.00 81.31 249 GLY A O 1
ATOM 1777 N N . TYR A 1 250 ? 19.943 -6.752 -19.833 1.00 89.31 250 TYR A N 1
ATOM 1778 C CA . TYR A 1 250 ? 20.396 -5.618 -19.055 1.00 89.31 250 TYR A CA 1
ATOM 1779 C C . TYR A 1 250 ? 20.740 -6.030 -17.625 1.00 89.31 250 TYR A C 1
ATOM 1781 O O . TYR A 1 250 ? 20.230 -7.005 -17.079 1.00 89.31 250 TYR A O 1
ATOM 1789 N N . GLU A 1 251 ? 21.620 -5.257 -17.008 1.00 94.19 251 GLU A N 1
ATOM 1790 C CA . GLU A 1 251 ? 21.932 -5.330 -15.587 1.00 94.19 251 GLU A CA 1
ATOM 1791 C C . GLU A 1 251 ? 21.808 -3.943 -14.963 1.00 94.19 251 GLU A C 1
ATOM 1793 O O . GLU A 1 251 ? 22.072 -2.918 -15.602 1.00 94.19 251 GLU A O 1
ATOM 1798 N N . PHE A 1 252 ? 21.390 -3.911 -13.700 1.00 97.00 252 PHE A N 1
ATOM 1799 C CA . PHE A 1 252 ? 21.349 -2.679 -12.928 1.00 97.00 252 PHE A CA 1
ATOM 1800 C C . PHE A 1 252 ? 22.775 -2.171 -12.692 1.00 97.00 252 PHE A C 1
ATOM 1802 O O . PHE A 1 252 ? 23.616 -2.907 -12.181 1.00 97.00 252 PHE A O 1
ATOM 1809 N N . GLN A 1 253 ? 23.027 -0.909 -13.034 1.00 96.69 253 GLN A N 1
ATOM 1810 C CA . GLN A 1 253 ? 24.321 -0.255 -12.839 1.00 96.69 253 GLN A CA 1
ATOM 1811 C C . GLN A 1 253 ? 24.326 0.531 -11.530 1.00 96.69 253 GLN A C 1
ATOM 1813 O O . GLN A 1 253 ? 25.108 0.248 -10.625 1.00 96.69 253 GLN A O 1
ATOM 1818 N N . ASN A 1 254 ? 23.442 1.525 -11.417 1.00 97.56 254 ASN A N 1
ATOM 1819 C CA . ASN A 1 254 ? 23.360 2.394 -10.247 1.00 97.56 254 ASN A CA 1
ATOM 1820 C C . ASN A 1 254 ? 22.071 3.224 -10.239 1.00 97.56 254 ASN A C 1
ATOM 1822 O O . ASN A 1 254 ? 21.483 3.529 -11.279 1.00 97.56 254 ASN A O 1
ATOM 1826 N N . TRP A 1 255 ? 21.694 3.694 -9.053 1.00 98.00 255 TRP A N 1
ATOM 1827 C CA . TRP A 1 255 ? 20.692 4.745 -8.892 1.00 98.00 255 TRP A CA 1
ATOM 1828 C C . TRP A 1 255 ? 21.314 6.121 -9.138 1.00 98.00 255 TRP A C 1
ATOM 1830 O O . TRP A 1 255 ? 22.500 6.326 -8.865 1.00 98.00 255 TRP A O 1
ATOM 1840 N N . SER A 1 256 ? 20.526 7.095 -9.599 1.00 96.38 256 SER A N 1
ATOM 1841 C CA . SER A 1 256 ? 20.968 8.494 -9.731 1.00 96.38 256 SER A CA 1
ATOM 1842 C C . SER A 1 256 ? 21.341 9.136 -8.396 1.00 96.38 256 SER A C 1
ATOM 1844 O O . SER A 1 256 ? 22.190 10.019 -8.358 1.00 96.38 256 SER A O 1
ATOM 1846 N N . SER A 1 257 ? 20.718 8.691 -7.304 1.00 92.75 257 SER A N 1
ATOM 1847 C CA . SER A 1 257 ? 21.009 9.120 -5.933 1.00 92.75 257 SER A CA 1
ATOM 1848 C C . SER A 1 257 ? 22.194 8.381 -5.299 1.00 92.75 257 SER A C 1
ATOM 1850 O O . SER A 1 257 ? 22.585 8.709 -4.182 1.00 92.75 257 SER A O 1
ATOM 1852 N N . GLY A 1 258 ? 22.755 7.377 -5.982 1.00 92.56 258 GLY A N 1
ATOM 1853 C CA . GLY A 1 258 ? 23.682 6.413 -5.388 1.00 92.56 258 GLY A CA 1
ATOM 1854 C C . GLY A 1 258 ? 22.984 5.380 -4.493 1.00 92.56 258 GLY A C 1
ATOM 1855 O O . GLY A 1 258 ? 21.773 5.434 -4.283 1.00 92.56 258 GLY A O 1
ATOM 1856 N N . GLY A 1 259 ? 23.764 4.419 -3.989 1.00 91.81 259 GLY A N 1
ATOM 1857 C CA . GLY A 1 259 ? 23.282 3.296 -3.175 1.00 91.81 259 GLY A CA 1
ATOM 1858 C C . GLY A 1 259 ? 23.233 1.961 -3.925 1.00 91.81 259 GLY A C 1
ATOM 1859 O O . GLY A 1 259 ? 23.570 1.876 -5.107 1.00 91.81 259 GLY A O 1
ATOM 1860 N N . SER A 1 260 ? 22.837 0.909 -3.210 1.00 94.88 260 SER A N 1
ATOM 1861 C CA . SER A 1 260 ? 22.640 -0.442 -3.746 1.00 94.88 260 SER A CA 1
ATOM 1862 C C . SER A 1 260 ? 21.229 -0.636 -4.303 1.00 94.88 260 SER A C 1
ATOM 1864 O O . SER A 1 260 ? 20.339 0.174 -4.066 1.00 94.88 260 SER A O 1
ATOM 1866 N N . ASN A 1 261 ? 21.014 -1.734 -5.025 1.00 96.44 261 ASN A N 1
ATOM 1867 C CA . ASN A 1 261 ? 19.683 -2.232 -5.354 1.00 96.44 261 ASN A CA 1
ATOM 1868 C C . ASN A 1 261 ? 19.367 -3.446 -4.459 1.00 96.44 261 ASN A C 1
ATOM 1870 O O . ASN A 1 261 ? 20.141 -4.408 -4.496 1.00 96.44 261 ASN A O 1
ATOM 1874 N N . PRO A 1 262 ? 18.270 -3.445 -3.681 1.00 97.38 262 PRO A N 1
ATOM 1875 C CA . PRO A 1 262 ? 17.280 -2.367 -3.515 1.00 97.38 262 PRO A CA 1
ATOM 1876 C C . PRO A 1 262 ? 17.799 -1.120 -2.783 1.00 97.38 262 PRO A C 1
ATOM 1878 O O . PRO A 1 262 ? 18.771 -1.199 -2.026 1.00 97.38 262 PRO A O 1
ATOM 1881 N N . LEU A 1 263 ? 17.141 0.016 -3.028 1.00 96.75 263 LEU A N 1
ATOM 1882 C CA . LEU A 1 263 ? 17.414 1.326 -2.437 1.00 96.75 263 LEU A CA 1
ATOM 1883 C C . LEU A 1 263 ? 16.320 1.706 -1.440 1.00 96.75 263 LEU A C 1
ATOM 1885 O O . LEU A 1 263 ? 15.158 1.824 -1.809 1.00 96.75 263 LEU A O 1
ATOM 1889 N N . GLU A 1 264 ? 16.715 1.972 -0.200 1.00 95.12 264 GLU A N 1
ATOM 1890 C CA . GLU A 1 264 ? 15.827 2.523 0.825 1.00 95.12 264 GLU A CA 1
ATOM 1891 C C . GLU A 1 264 ? 15.822 4.052 0.749 1.00 95.12 264 GLU A C 1
ATOM 1893 O O . GLU A 1 264 ? 16.884 4.684 0.767 1.00 95.12 264 GLU A O 1
ATOM 1898 N N . ILE A 1 265 ? 14.636 4.654 0.689 1.00 95.19 265 ILE A N 1
ATOM 1899 C CA . ILE A 1 265 ? 14.456 6.109 0.730 1.00 95.19 265 ILE A CA 1
ATOM 1900 C C . ILE A 1 265 ? 13.433 6.505 1.789 1.00 95.19 265 ILE A C 1
ATOM 1902 O O . ILE A 1 265 ? 12.483 5.775 2.050 1.00 95.19 265 ILE A O 1
ATOM 1906 N N . GLU A 1 266 ? 13.600 7.697 2.356 1.00 95.44 266 GLU A N 1
ATOM 1907 C CA . GLU A 1 266 ? 12.615 8.332 3.231 1.00 95.44 266 GLU A CA 1
ATOM 1908 C C . GLU A 1 266 ? 12.097 9.609 2.565 1.00 95.44 266 GLU A C 1
ATOM 1910 O O . GLU A 1 266 ? 12.873 10.505 2.208 1.00 95.44 266 GLU A O 1
ATOM 1915 N N . LEU A 1 267 ? 10.782 9.702 2.380 1.00 96.38 267 LEU A N 1
ATOM 1916 C CA . LEU A 1 267 ? 10.152 10.836 1.714 1.00 96.38 267 LEU A CA 1
ATOM 1917 C C . LEU A 1 267 ? 10.017 12.022 2.669 1.00 96.38 267 LEU A C 1
ATOM 1919 O O . LEU A 1 267 ? 9.023 12.189 3.370 1.00 96.38 267 LEU A O 1
ATOM 1923 N N . THR A 1 268 ? 11.035 12.876 2.680 1.00 94.38 268 THR A N 1
ATOM 1924 C CA . THR A 1 268 ? 11.062 14.110 3.483 1.00 94.38 268 THR A CA 1
ATOM 1925 C C . THR A 1 268 ? 10.805 15.362 2.640 1.00 94.38 268 THR A C 1
ATOM 1927 O O . THR A 1 268 ? 10.081 16.260 3.076 1.00 94.38 268 THR A O 1
ATOM 1930 N N . ASN A 1 269 ? 11.346 15.395 1.418 1.00 92.69 269 ASN A N 1
ATOM 1931 C CA . ASN A 1 269 ? 11.218 16.501 0.466 1.00 92.69 269 ASN A CA 1
ATOM 1932 C C . ASN A 1 269 ? 9.918 16.423 -0.337 1.00 92.69 269 ASN A C 1
ATOM 1934 O O . ASN A 1 269 ? 9.483 15.328 -0.692 1.00 92.69 269 ASN A O 1
ATOM 1938 N N . SER A 1 270 ? 9.342 17.580 -0.693 1.00 92.19 270 SER A N 1
ATOM 1939 C CA . SER A 1 270 ? 8.081 17.674 -1.452 1.00 92.19 270 SER A CA 1
ATOM 1940 C C . SER A 1 270 ? 8.081 16.842 -2.737 1.00 92.19 270 SER A C 1
ATOM 1942 O O . SER A 1 270 ? 7.069 16.226 -3.065 1.00 92.19 270 SER A O 1
ATOM 1944 N N . VAL A 1 271 ? 9.218 16.793 -3.437 1.00 93.56 271 VAL A N 1
ATOM 1945 C CA . VAL A 1 271 ? 9.431 15.946 -4.615 1.00 93.56 271 VAL A CA 1
ATOM 1946 C C . VAL A 1 271 ? 10.778 15.240 -4.488 1.00 93.56 271 VAL A C 1
ATOM 1948 O O . VAL A 1 271 ? 11.804 15.886 -4.268 1.00 93.56 271 VAL A O 1
ATOM 1951 N N . THR A 1 272 ? 10.774 13.923 -4.670 1.00 95.25 272 THR A N 1
ATOM 1952 C CA . THR A 1 272 ? 11.963 13.068 -4.721 1.00 95.25 272 THR A CA 1
ATOM 1953 C C . THR A 1 272 ? 12.016 12.391 -6.087 1.00 95.25 272 THR A C 1
ATOM 1955 O O . THR A 1 272 ? 11.075 11.697 -6.457 1.00 95.25 272 THR A O 1
ATOM 1958 N N . ASN A 1 273 ? 13.108 12.581 -6.834 1.00 96.06 273 ASN A N 1
ATOM 1959 C CA . ASN A 1 273 ? 13.296 11.985 -8.159 1.00 96.06 273 ASN A CA 1
ATOM 1960 C C . ASN A 1 273 ? 14.449 10.977 -8.161 1.00 96.06 273 ASN A C 1
ATOM 1962 O O . ASN A 1 273 ? 15.579 11.332 -7.820 1.00 96.06 273 ASN A O 1
ATOM 1966 N N . VAL A 1 274 ? 14.175 9.745 -8.590 1.00 97.19 274 VAL A N 1
ATOM 1967 C CA . VAL A 1 274 ? 15.146 8.643 -8.607 1.00 97.19 274 VAL A CA 1
ATOM 1968 C C . VAL A 1 274 ? 15.167 7.972 -9.980 1.00 97.19 274 VAL A C 1
ATOM 1970 O O . VAL A 1 274 ? 14.132 7.583 -10.509 1.00 97.19 274 VAL A O 1
ATOM 1973 N N . ILE A 1 275 ? 16.354 7.804 -10.562 1.00 97.50 275 ILE A N 1
ATOM 1974 C CA . ILE A 1 275 ? 16.540 7.135 -11.855 1.00 97.50 275 ILE A CA 1
ATOM 1975 C C . ILE A 1 275 ? 17.346 5.852 -11.647 1.00 97.50 275 ILE A C 1
ATOM 1977 O O . ILE A 1 275 ? 18.445 5.907 -11.091 1.00 97.50 275 ILE A O 1
ATOM 1981 N N . ALA A 1 276 ? 16.831 4.713 -12.110 1.00 98.00 276 ALA A N 1
ATOM 1982 C CA . ALA A 1 276 ? 17.594 3.473 -12.238 1.00 98.00 276 ALA A CA 1
ATOM 1983 C C . ALA A 1 276 ? 18.351 3.468 -13.569 1.00 98.00 276 ALA A C 1
ATOM 1985 O O . ALA A 1 276 ? 17.738 3.564 -14.635 1.00 98.00 276 ALA A O 1
ATOM 1986 N N . ASN A 1 277 ? 19.675 3.344 -13.516 1.00 96.50 277 ASN A N 1
ATOM 1987 C CA . ASN A 1 277 ? 20.502 3.213 -14.709 1.00 96.50 277 ASN A CA 1
ATOM 1988 C C . ASN A 1 277 ? 20.808 1.740 -14.963 1.00 96.50 277 ASN A C 1
ATOM 1990 O O . ASN A 1 277 ? 21.221 1.026 -14.045 1.00 96.50 277 ASN A O 1
ATOM 1994 N N . PHE A 1 278 ? 20.651 1.308 -16.209 1.00 95.06 278 PHE A N 1
ATOM 1995 C CA . PHE A 1 278 ? 20.949 -0.049 -16.648 1.00 95.06 278 PHE A CA 1
ATOM 1996 C C . PHE A 1 278 ? 22.005 -0.050 -17.752 1.00 95.06 278 PHE A C 1
ATOM 1998 O O . PHE A 1 278 ? 22.128 0.891 -18.538 1.00 95.06 278 PHE A O 1
ATOM 2005 N N . GLY A 1 279 ? 22.771 -1.133 -17.807 1.00 89.06 279 GLY A N 1
ATOM 2006 C CA . GLY A 1 279 ? 23.796 -1.384 -18.815 1.00 89.06 279 GLY A CA 1
ATOM 2007 C C . GLY A 1 279 ? 23.553 -2.723 -19.492 1.00 89.06 279 GLY A C 1
ATOM 2008 O O . GLY A 1 279 ? 22.908 -3.596 -18.923 1.00 89.06 279 GLY A O 1
ATOM 2009 N N . ILE A 1 280 ? 24.049 -2.880 -20.717 1.00 88.69 280 ILE A N 1
ATOM 2010 C CA . ILE A 1 280 ? 23.991 -4.160 -21.429 1.00 88.69 280 ILE A CA 1
ATOM 2011 C C . ILE A 1 280 ? 24.942 -5.145 -20.747 1.00 88.69 280 ILE A C 1
ATOM 2013 O O . ILE A 1 280 ? 26.101 -4.813 -20.496 1.00 88.69 280 ILE A O 1
ATOM 2017 N N . VAL A 1 281 ? 24.490 -6.376 -20.528 1.00 88.38 281 VAL A N 1
ATOM 2018 C CA . VAL A 1 281 ? 25.365 -7.470 -20.096 1.00 88.38 281 VAL A CA 1
ATOM 2019 C C . VAL A 1 281 ? 26.267 -7.861 -21.272 1.00 88.38 281 VAL A C 1
ATOM 2021 O O . VAL A 1 281 ? 25.784 -8.328 -22.302 1.00 88.38 281 VAL A O 1
ATOM 2024 N N . SER A 1 282 ? 27.588 -7.706 -21.128 1.00 75.56 282 SER A N 1
ATOM 2025 C CA . SER A 1 282 ? 28.586 -7.794 -22.219 1.00 75.56 282 SER A CA 1
ATOM 2026 C C . SER A 1 282 ? 28.647 -9.116 -23.005 1.00 75.56 282 SER A C 1
ATOM 2028 O O . SER A 1 282 ? 29.346 -9.189 -24.009 1.00 75.56 282 SER A O 1
ATOM 2030 N N . ASN A 1 283 ? 27.921 -10.155 -22.587 1.00 71.69 283 ASN A N 1
ATOM 2031 C CA . ASN A 1 283 ? 27.803 -11.436 -23.294 1.00 71.69 283 ASN A CA 1
ATOM 2032 C C . ASN A 1 283 ? 26.344 -11.886 -23.452 1.00 71.69 283 ASN A C 1
ATOM 2034 O O . ASN A 1 283 ? 26.075 -13.079 -23.623 1.00 71.69 283 ASN A O 1
ATOM 2038 N N . TYR A 1 284 ? 25.390 -10.959 -23.359 1.00 63.97 284 TYR A N 1
ATOM 2039 C CA . TYR A 1 284 ? 23.994 -11.295 -23.565 1.00 63.97 284 TYR A CA 1
ATOM 2040 C C . TYR A 1 284 ? 23.776 -11.749 -25.005 1.00 63.97 284 TYR A C 1
ATOM 2042 O O . TYR A 1 284 ? 23.852 -10.972 -25.955 1.00 63.97 284 TYR A O 1
ATOM 2050 N N . THR A 1 285 ? 23.498 -13.038 -25.154 1.00 60.22 285 THR A N 1
ATOM 2051 C CA . THR A 1 285 ? 22.966 -13.584 -26.394 1.00 60.22 285 THR A CA 1
ATOM 2052 C C . THR A 1 285 ? 21.465 -13.641 -26.208 1.00 60.22 285 THR A C 1
ATOM 2054 O O . THR A 1 285 ? 20.967 -14.546 -25.539 1.00 60.22 285 THR A O 1
ATOM 2057 N N . ALA A 1 286 ? 20.757 -12.654 -26.766 1.00 58.22 286 ALA A N 1
ATOM 2058 C CA . ALA A 1 286 ? 19.305 -12.715 -26.837 1.00 58.22 286 ALA A CA 1
ATOM 2059 C C . ALA A 1 286 ? 18.901 -14.076 -27.419 1.00 58.22 286 ALA A C 1
ATOM 2061 O O . ALA A 1 286 ? 19.561 -14.534 -28.367 1.00 58.22 286 ALA A O 1
ATOM 2062 N N . PRO A 1 287 ? 17.856 -14.738 -26.889 1.00 59.28 287 PRO A N 1
ATOM 2063 C CA . PRO A 1 287 ? 17.306 -15.906 -27.547 1.00 59.28 287 PRO A CA 1
ATOM 2064 C C . PRO A 1 287 ? 17.070 -15.528 -29.007 1.00 59.28 287 PRO A C 1
ATOM 2066 O O . PRO A 1 287 ? 16.372 -14.568 -29.309 1.00 59.28 287 PRO A O 1
ATOM 2069 N N . ASN A 1 288 ? 17.714 -16.232 -29.930 1.00 61.53 288 ASN A N 1
ATOM 2070 C CA . ASN A 1 288 ? 17.458 -16.064 -31.360 1.00 61.53 288 ASN A CA 1
ATOM 2071 C C . ASN A 1 288 ? 16.293 -16.947 -31.810 1.00 61.53 288 ASN A C 1
ATOM 2073 O O . ASN A 1 288 ? 15.944 -16.968 -32.991 1.00 61.53 288 ASN A O 1
ATOM 2077 N N . THR A 1 289 ? 15.708 -17.691 -30.868 1.00 62.69 289 THR A N 1
ATOM 2078 C CA . THR A 1 289 ? 14.619 -18.605 -31.132 1.00 62.69 289 THR A CA 1
ATOM 2079 C C . THR A 1 289 ? 13.523 -18.580 -30.070 1.00 62.69 289 THR A C 1
ATOM 2081 O O . THR A 1 289 ? 13.774 -18.268 -28.910 1.00 62.69 289 THR A O 1
ATOM 2084 N N . PHE A 1 290 ? 12.304 -18.943 -30.469 1.00 63.00 290 PHE A N 1
ATOM 2085 C CA . PHE A 1 290 ? 11.127 -19.110 -29.622 1.00 63.00 290 PHE A CA 1
ATOM 2086 C C . PHE A 1 290 ? 10.554 -20.534 -29.741 1.00 63.00 290 PHE A C 1
ATOM 2088 O O . PHE A 1 290 ? 10.897 -21.295 -30.653 1.00 63.00 290 PHE A O 1
ATOM 2095 N N . THR A 1 291 ? 9.676 -20.914 -28.807 1.00 66.06 291 THR A N 1
ATOM 2096 C CA . THR A 1 291 ? 8.949 -22.195 -28.837 1.00 66.06 291 THR A CA 1
ATOM 2097 C C . THR A 1 291 ? 7.466 -21.953 -29.080 1.00 66.06 291 THR A C 1
ATOM 2099 O O . THR A 1 291 ? 6.816 -21.271 -28.299 1.00 66.06 291 THR A O 1
ATOM 2102 N N . ALA A 1 292 ? 6.915 -22.541 -30.138 1.00 63.69 292 ALA A N 1
ATOM 2103 C CA . ALA A 1 292 ? 5.488 -22.517 -30.428 1.00 63.69 292 ALA A CA 1
ATOM 2104 C C . ALA A 1 292 ? 4.775 -23.730 -29.821 1.00 63.69 292 ALA A C 1
ATOM 2106 O O . ALA A 1 292 ? 5.266 -24.860 -29.917 1.00 63.69 292 ALA A O 1
ATOM 2107 N N . GLN A 1 293 ? 3.580 -23.506 -29.278 1.00 65.88 293 GLN A N 1
ATOM 2108 C CA . GLN A 1 293 ? 2.639 -24.559 -28.901 1.00 65.88 293 GLN A CA 1
ATOM 2109 C C . GLN A 1 293 ? 1.304 -24.338 -29.613 1.00 65.88 293 GLN A C 1
ATOM 2111 O O . GLN A 1 293 ? 0.934 -23.201 -29.902 1.00 65.88 293 GLN A O 1
ATOM 2116 N N . GLY A 1 294 ? 0.592 -25.417 -29.924 1.00 63.81 294 GLY A N 1
ATOM 2117 C CA . GLY A 1 294 ? -0.722 -25.331 -30.556 1.00 63.81 294 GLY A CA 1
ATOM 2118 C C . GLY A 1 294 ? -1.479 -26.652 -30.531 1.00 63.81 294 GLY A C 1
ATOM 2119 O O . GLY A 1 294 ? -0.906 -27.706 -30.244 1.00 63.81 294 GLY A O 1
ATOM 2120 N N . VAL A 1 295 ? -2.774 -26.582 -30.835 1.00 58.53 295 VAL A N 1
ATOM 2121 C CA . VAL A 1 295 ? -3.683 -27.733 -30.919 1.00 58.53 295 VAL A CA 1
ATOM 2122 C C . VAL A 1 295 ? -3.947 -28.051 -32.388 1.00 58.53 295 VAL A C 1
ATOM 2124 O O . VAL A 1 295 ? -4.171 -27.154 -33.197 1.00 58.53 295 VAL A O 1
ATOM 2127 N N . ILE A 1 296 ? -3.946 -29.332 -32.749 1.00 58.84 296 ILE A N 1
ATOM 2128 C CA . ILE A 1 296 ? -4.307 -29.783 -34.093 1.00 58.84 296 ILE A CA 1
ATOM 2129 C C . ILE A 1 296 ? -5.786 -30.188 -34.100 1.00 58.84 296 ILE A C 1
ATOM 2131 O O . ILE A 1 296 ? -6.149 -31.228 -33.554 1.00 58.84 296 ILE A O 1
ATOM 2135 N N . ALA A 1 297 ? -6.635 -29.393 -34.754 1.00 53.44 297 ALA A N 1
ATOM 2136 C CA . ALA A 1 297 ? -8.039 -29.731 -35.000 1.00 53.44 297 ALA A CA 1
ATOM 2137 C C . ALA A 1 297 ? -8.238 -30.276 -36.426 1.00 53.44 297 ALA A C 1
ATOM 2139 O O . ALA A 1 297 ? -7.655 -29.768 -37.386 1.00 53.44 297 ALA A O 1
ATOM 2140 N N . PHE A 1 298 ? -9.080 -31.300 -36.596 1.00 51.00 298 PHE A N 1
ATOM 2141 C CA . PHE A 1 298 ? -9.360 -31.906 -37.905 1.00 51.00 298 PHE A CA 1
ATOM 2142 C C . PHE A 1 298 ? -10.811 -31.690 -38.322 1.00 51.00 298 PHE A C 1
ATOM 2144 O O . PHE A 1 298 ? -11.718 -31.762 -37.503 1.00 51.00 298 PHE A O 1
ATOM 2151 N N . LYS A 1 299 ? -11.051 -31.481 -39.621 1.00 45.22 299 LYS A N 1
ATOM 2152 C CA . LYS A 1 299 ? -12.409 -31.490 -40.177 1.00 45.22 299 LYS A CA 1
ATOM 2153 C C . LYS A 1 299 ? -12.811 -32.920 -40.532 1.00 45.22 299 LYS A C 1
ATOM 2155 O O . LYS A 1 299 ? -12.221 -33.516 -41.437 1.00 45.22 299 LYS A O 1
ATOM 2160 N N . GLU A 1 300 ? -13.822 -33.435 -39.848 1.00 50.72 300 GLU A N 1
ATOM 2161 C CA . GLU A 1 300 ? -14.480 -34.706 -40.153 1.00 50.72 300 GLU A CA 1
ATOM 2162 C C . GLU A 1 300 ? -15.850 -34.446 -40.796 1.00 50.72 300 GLU A C 1
ATOM 2164 O O . GLU A 1 300 ? -16.336 -33.309 -40.840 1.00 50.72 300 GLU A O 1
ATOM 2169 N N . ALA A 1 301 ? -16.468 -35.487 -41.360 1.00 38.12 301 ALA A N 1
ATOM 2170 C CA . ALA A 1 301 ? -17.832 -35.391 -41.868 1.00 38.12 301 ALA A CA 1
ATOM 2171 C C . ALA A 1 301 ? -18.777 -35.111 -40.684 1.00 38.12 301 ALA A C 1
ATOM 2173 O O . ALA A 1 301 ? -19.128 -36.023 -39.947 1.00 38.12 301 ALA A O 1
ATOM 2174 N N . GLY A 1 302 ? -19.124 -33.837 -40.475 1.00 47.19 302 GLY A N 1
ATOM 2175 C CA . GLY A 1 302 ? -19.963 -33.383 -39.360 1.00 47.19 302 GLY A CA 1
ATOM 2176 C C . GLY A 1 302 ? -19.435 -32.174 -38.577 1.00 47.19 302 GLY A C 1
ATOM 2177 O O . GLY A 1 302 ? -20.199 -31.595 -37.815 1.00 47.19 302 GLY A O 1
ATOM 2178 N N . GLY A 1 303 ? -18.181 -31.741 -38.769 1.00 44.94 303 GLY A N 1
ATOM 2179 C CA . GLY A 1 303 ? -17.631 -30.574 -38.060 1.00 44.94 303 GLY A CA 1
ATOM 2180 C C . GLY A 1 303 ? -16.136 -30.679 -37.758 1.00 44.94 303 GLY A C 1
ATOM 2181 O O . GLY A 1 303 ? -15.443 -31.533 -38.315 1.00 44.94 303 GLY A O 1
ATOM 2182 N N . MET A 1 304 ? -15.626 -29.789 -36.901 1.00 44.41 304 MET A N 1
ATOM 2183 C CA . MET A 1 304 ? -14.275 -29.930 -36.344 1.00 44.41 304 MET A CA 1
ATOM 2184 C C . MET A 1 304 ? -14.271 -30.956 -35.203 1.00 44.41 304 MET A C 1
ATOM 2186 O O . MET A 1 304 ? -15.166 -30.950 -34.364 1.00 44.41 304 MET A O 1
ATOM 2190 N N . SER A 1 305 ? -13.259 -31.820 -35.184 1.00 48.28 305 SER A N 1
ATOM 2191 C CA . SER A 1 305 ? -13.050 -32.914 -34.233 1.00 48.28 305 SER A CA 1
ATOM 2192 C C . SER A 1 305 ? -11.623 -32.852 -33.683 1.00 48.28 305 SER A C 1
ATOM 2194 O O . SER A 1 305 ? -10.669 -32.575 -34.419 1.00 48.28 305 SER A O 1
ATOM 2196 N N . THR A 1 306 ? -11.481 -33.106 -32.382 1.00 47.69 306 THR A N 1
ATOM 2197 C CA . THR A 1 306 ? -10.211 -33.144 -31.638 1.00 47.69 306 THR A CA 1
ATOM 2198 C C . THR A 1 306 ? -9.835 -34.570 -31.214 1.00 47.69 306 THR A C 1
ATOM 2200 O O . THR A 1 306 ? -9.084 -34.746 -30.258 1.00 47.69 306 THR A O 1
ATOM 2203 N N . GLN A 1 307 ? -10.332 -35.608 -31.904 1.00 51.25 307 GLN A N 1
ATOM 2204 C CA . GLN A 1 307 ? -10.015 -37.008 -31.574 1.00 51.25 307 GLN A CA 1
ATOM 2205 C C . GLN A 1 307 ? -8.514 -37.315 -31.675 1.00 51.25 307 GLN A C 1
ATOM 2207 O O . GLN A 1 307 ? -7.869 -36.948 -32.659 1.00 51.25 307 GLN A O 1
ATOM 2212 N N . ALA A 1 308 ? -7.970 -37.991 -30.655 1.00 43.84 308 ALA A N 1
ATOM 2213 C CA . ALA A 1 308 ? -6.549 -38.311 -30.523 1.00 43.84 308 ALA A CA 1
ATOM 2214 C C . ALA A 1 308 ? -5.992 -39.020 -31.770 1.00 43.84 308 ALA A C 1
ATOM 2216 O O . ALA A 1 308 ? -6.565 -39.991 -32.269 1.00 43.84 308 ALA A O 1
ATOM 2217 N N . LEU A 1 309 ? -4.855 -38.534 -32.270 1.00 51.19 309 LEU A N 1
ATOM 2218 C CA . LEU A 1 309 ? -4.145 -39.136 -33.394 1.00 51.19 309 LEU A CA 1
ATOM 2219 C C . LEU A 1 309 ? -3.737 -40.584 -33.066 1.00 51.19 309 LEU A C 1
ATOM 2221 O O . LEU A 1 309 ? -2.818 -40.819 -32.289 1.00 51.19 309 LEU A O 1
ATOM 2225 N N . THR A 1 310 ? -4.378 -41.560 -33.709 1.00 45.25 310 THR A N 1
ATOM 2226 C CA . THR A 1 310 ? -4.056 -42.995 -33.584 1.00 45.25 310 THR A CA 1
ATOM 2227 C C . THR A 1 310 ? -2.840 -43.437 -34.413 1.00 45.25 310 THR A C 1
ATOM 2229 O O . THR A 1 310 ? -2.351 -44.548 -34.233 1.00 45.25 310 THR A O 1
ATOM 2232 N N . GLU A 1 311 ? -2.300 -42.569 -35.281 1.00 49.72 311 GLU A N 1
ATOM 2233 C CA . GLU A 1 311 ? -1.112 -42.827 -36.113 1.00 49.72 311 GLU A CA 1
ATOM 2234 C C . GLU A 1 311 ? -0.169 -41.608 -36.148 1.00 49.72 311 GLU A C 1
ATOM 2236 O O . GLU A 1 311 ? -0.619 -40.462 -36.255 1.00 49.72 311 GLU A O 1
ATOM 2241 N N . GLN A 1 312 ? 1.153 -41.844 -36.116 1.00 47.62 312 GLN A N 1
ATOM 2242 C CA . GLN A 1 312 ? 2.171 -40.785 -36.175 1.00 47.62 312 GLN A CA 1
ATOM 2243 C C . GLN A 1 312 ? 2.127 -40.027 -37.516 1.00 47.62 312 GLN A C 1
ATOM 2245 O O . GLN A 1 312 ? 2.383 -40.592 -38.581 1.00 47.62 312 GLN A O 1
ATOM 2250 N N . ARG A 1 313 ? 1.847 -38.718 -37.473 1.00 55.44 313 ARG A N 1
ATOM 2251 C CA . ARG A 1 313 ? 1.920 -37.809 -38.633 1.00 55.44 313 ARG A CA 1
ATOM 2252 C C . ARG A 1 313 ? 3.209 -36.989 -38.594 1.00 55.44 313 ARG A C 1
ATOM 2254 O O . ARG A 1 313 ? 3.713 -36.679 -37.521 1.00 55.44 313 ARG A O 1
ATOM 2261 N N . LYS A 1 314 ? 3.742 -36.614 -39.762 1.00 53.75 314 LYS A N 1
ATOM 2262 C CA . LYS A 1 314 ? 4.917 -35.729 -39.858 1.00 53.75 314 LYS A CA 1
ATOM 2263 C C . LYS A 1 314 ? 4.464 -34.267 -39.868 1.00 53.75 314 LYS A C 1
ATOM 2265 O O . LYS A 1 314 ? 3.542 -33.921 -40.607 1.00 53.75 314 LYS A O 1
ATOM 2270 N N . ILE A 1 315 ? 5.125 -33.422 -39.080 1.00 55.19 315 ILE A N 1
ATOM 2271 C CA . ILE A 1 315 ? 4.968 -31.963 -39.122 1.00 55.19 315 ILE A CA 1
ATOM 2272 C C . ILE A 1 315 ? 6.143 -31.383 -39.905 1.00 55.19 315 ILE A C 1
ATOM 2274 O O . ILE A 1 315 ? 7.294 -31.740 -39.661 1.00 55.19 315 ILE A O 1
ATOM 2278 N N . LYS A 1 316 ? 5.839 -30.508 -40.859 1.00 58.09 316 LYS A N 1
ATOM 2279 C CA . LYS A 1 316 ? 6.804 -29.714 -41.613 1.00 58.09 316 LYS A CA 1
ATOM 2280 C C . LYS A 1 316 ? 6.719 -28.270 -41.127 1.00 58.09 316 LYS A C 1
ATOM 2282 O O . LYS A 1 316 ? 5.623 -27.755 -40.953 1.00 58.09 316 LYS A O 1
ATOM 2287 N N . VAL A 1 317 ? 7.859 -27.618 -40.936 1.00 56.03 317 VAL A N 1
ATOM 2288 C CA . VAL A 1 317 ? 7.924 -26.192 -40.588 1.00 56.03 317 VAL A CA 1
ATOM 2289 C C . VAL A 1 317 ? 8.635 -25.435 -41.710 1.00 56.03 317 VAL A C 1
ATOM 2291 O O . VAL A 1 317 ? 9.572 -25.958 -42.314 1.00 56.03 317 VAL A O 1
ATOM 2294 N N . SER A 1 318 ? 8.176 -24.233 -42.053 1.00 58.12 318 SER A N 1
ATOM 2295 C CA . SER A 1 318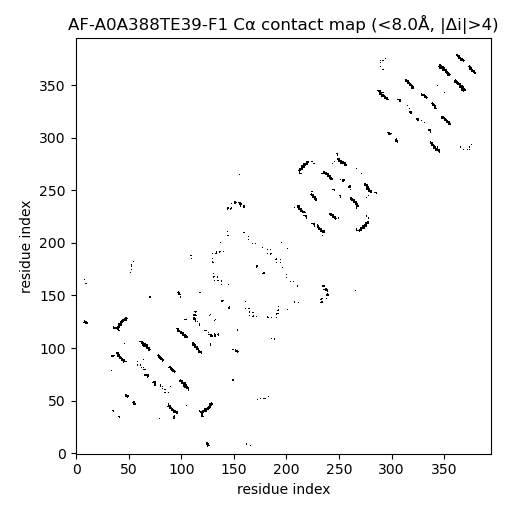 ? 8.769 -23.397 -43.111 1.00 58.12 318 SER A CA 1
ATOM 2296 C C . SER A 1 318 ? 8.787 -21.921 -42.699 1.00 58.12 318 SER A C 1
ATOM 2298 O O . SER A 1 318 ? 7.777 -21.431 -42.207 1.00 58.12 318 SER A O 1
ATOM 2300 N N . SER A 1 319 ? 9.908 -21.214 -42.898 1.00 52.94 319 SER A N 1
ATOM 2301 C CA . SER A 1 319 ? 10.011 -19.757 -42.672 1.00 52.94 319 SER A CA 1
ATOM 2302 C C . SER A 1 319 ? 9.828 -18.976 -43.972 1.00 52.94 319 SER A C 1
ATOM 2304 O O . SER A 1 319 ? 10.242 -19.433 -45.040 1.00 52.94 319 SER A O 1
ATOM 2306 N N . PHE A 1 320 ? 9.258 -17.774 -43.873 1.00 52.47 320 PHE A N 1
ATOM 2307 C CA . PHE A 1 320 ? 9.096 -16.851 -44.997 1.00 52.47 320 PHE A CA 1
ATOM 2308 C C . PHE A 1 320 ? 10.369 -16.078 -45.394 1.00 52.47 320 PHE A C 1
ATOM 2310 O O . PHE A 1 320 ? 10.469 -15.683 -46.553 1.00 52.47 320 PHE A O 1
ATOM 2317 N N . LYS A 1 321 ? 11.338 -15.841 -44.492 1.00 45.66 321 LYS A N 1
ATOM 2318 C CA . LYS A 1 321 ? 12.464 -14.911 -44.758 1.00 45.66 321 LYS A CA 1
ATOM 2319 C C . LYS A 1 321 ? 13.708 -15.584 -45.345 1.00 45.66 321 LYS A C 1
ATOM 2321 O O . LYS A 1 321 ? 14.376 -15.005 -46.194 1.00 45.66 321 LYS A O 1
ATOM 2326 N N . THR A 1 322 ? 14.021 -16.805 -44.923 1.00 45.31 322 THR A N 1
ATOM 2327 C CA . THR A 1 322 ? 15.265 -17.500 -45.302 1.00 45.31 322 THR A CA 1
ATOM 2328 C C . THR A 1 322 ? 15.127 -18.417 -46.519 1.00 45.31 322 THR A C 1
ATOM 2330 O O . THR A 1 322 ? 16.133 -18.932 -46.999 1.00 45.31 322 THR A O 1
ATOM 2333 N N . GLY A 1 323 ? 13.912 -18.652 -47.034 1.00 45.06 323 GLY A N 1
ATOM 2334 C CA . GLY A 1 323 ? 13.666 -19.529 -48.193 1.00 45.06 323 GLY A CA 1
ATOM 2335 C C . GLY A 1 323 ? 14.093 -20.998 -48.006 1.00 45.06 323 GLY A C 1
ATOM 2336 O O . GLY A 1 323 ? 13.955 -21.801 -48.928 1.00 45.06 323 GLY A O 1
ATOM 2337 N N . GLY A 1 324 ? 14.605 -21.363 -46.827 1.00 44.91 324 GLY A N 1
ATOM 2338 C CA . GLY A 1 324 ? 15.077 -22.698 -46.487 1.00 44.91 324 GLY A CA 1
ATOM 2339 C C . GLY A 1 324 ? 13.989 -23.542 -45.825 1.00 44.91 324 GLY A C 1
ATOM 2340 O O . GLY A 1 324 ? 13.268 -23.083 -44.938 1.00 44.91 324 GLY A O 1
ATOM 2341 N N . ASN A 1 325 ? 13.895 -24.813 -46.224 1.00 46.94 325 ASN A N 1
ATOM 2342 C CA . ASN A 1 325 ? 13.295 -25.838 -45.372 1.00 46.94 325 ASN A CA 1
ATOM 2343 C C . ASN A 1 325 ? 14.198 -25.992 -44.141 1.00 46.94 325 ASN A C 1
ATOM 2345 O O . ASN A 1 325 ? 15.373 -26.320 -44.293 1.00 46.94 325 ASN A O 1
ATOM 2349 N N . PHE A 1 326 ? 13.661 -25.801 -42.937 1.00 46.72 326 PHE A N 1
ATOM 2350 C CA . PHE A 1 326 ? 14.374 -26.204 -41.729 1.00 46.72 326 PHE A CA 1
ATOM 2351 C C . PHE A 1 326 ? 14.309 -27.725 -41.626 1.00 46.72 326 PHE A C 1
ATOM 2353 O O . PHE A 1 326 ? 13.245 -28.297 -41.378 1.00 46.72 326 PHE A O 1
ATOM 2360 N N . ASP A 1 327 ? 15.445 -28.377 -41.850 1.00 39.53 327 ASP A N 1
ATOM 2361 C CA . ASP A 1 327 ? 15.605 -29.788 -41.535 1.00 39.53 327 ASP A CA 1
ATOM 2362 C C . ASP A 1 327 ? 15.717 -29.940 -40.008 1.00 39.53 327 ASP A C 1
ATOM 2364 O O . ASP A 1 327 ? 16.552 -29.321 -39.352 1.00 39.53 327 ASP A O 1
ATOM 2368 N N . PHE A 1 328 ? 14.831 -30.775 -39.461 1.00 40.62 328 PHE A N 1
ATOM 2369 C CA . PHE A 1 328 ? 14.755 -31.211 -38.061 1.00 40.62 328 PHE A CA 1
ATOM 2370 C C . PHE A 1 328 ? 14.427 -30.141 -37.010 1.00 40.62 328 PHE A C 1
ATOM 2372 O O . PHE A 1 328 ? 15.150 -29.963 -36.029 1.00 40.62 328 PHE A O 1
ATOM 2379 N N . VAL A 1 329 ? 13.235 -29.544 -37.100 1.00 47.66 329 VAL A N 1
ATOM 2380 C CA . VAL A 1 329 ? 12.587 -29.069 -35.870 1.00 47.66 329 VAL A CA 1
ATOM 2381 C C . VAL A 1 329 ? 12.180 -30.290 -35.039 1.00 47.66 329 VAL A C 1
ATOM 2383 O O . VAL A 1 329 ? 11.501 -31.190 -35.540 1.00 47.66 329 VAL A O 1
ATOM 2386 N N . ARG A 1 330 ? 12.607 -30.360 -33.771 1.00 44.16 330 ARG A N 1
ATOM 2387 C CA . ARG A 1 330 ? 12.129 -31.395 -32.843 1.00 44.16 330 ARG A CA 1
ATOM 2388 C C . ARG A 1 330 ? 10.667 -31.115 -32.538 1.00 44.16 330 ARG A C 1
ATOM 2390 O O . ARG A 1 330 ? 10.343 -30.273 -31.708 1.00 44.16 330 ARG A O 1
ATOM 2397 N N . VAL A 1 331 ? 9.798 -31.829 -33.231 1.00 50.53 331 VAL A N 1
ATOM 2398 C CA . VAL A 1 331 ? 8.364 -31.785 -32.995 1.00 50.53 331 VAL A CA 1
ATOM 2399 C C . VAL A 1 331 ? 8.014 -32.882 -32.006 1.00 50.53 331 VAL A C 1
ATOM 2401 O O . VAL A 1 331 ? 8.162 -34.067 -32.311 1.00 50.53 331 VAL A O 1
ATOM 2404 N N . LYS A 1 332 ? 7.527 -32.497 -30.827 1.00 53.75 332 LYS A N 1
ATOM 2405 C CA . LYS A 1 332 ? 6.863 -33.438 -29.927 1.00 53.75 332 LYS A CA 1
ATOM 2406 C C . LYS A 1 332 ? 5.369 -33.381 -30.221 1.00 53.75 332 LYS A C 1
ATOM 2408 O O . LYS A 1 332 ? 4.736 -32.358 -29.981 1.00 53.75 332 LYS A O 1
ATOM 2413 N N . LEU A 1 333 ? 4.836 -34.466 -30.778 1.00 56.53 333 LEU A N 1
ATOM 2414 C CA . LEU A 1 333 ? 3.400 -34.715 -30.762 1.00 56.53 333 LEU A CA 1
ATOM 2415 C C . LEU A 1 333 ? 3.068 -35.286 -29.392 1.00 56.53 333 LEU A C 1
ATOM 2417 O O . LEU A 1 333 ? 3.559 -36.357 -29.025 1.00 56.53 333 LEU A O 1
ATOM 2421 N N . ASN A 1 334 ? 2.271 -34.556 -28.632 1.00 58.03 334 ASN A N 1
ATOM 2422 C CA . ASN A 1 334 ? 1.700 -35.089 -27.412 1.00 58.03 334 ASN A CA 1
ATOM 2423 C C . ASN A 1 334 ? 0.480 -35.944 -27.810 1.00 58.03 334 ASN A C 1
ATOM 2425 O O . ASN A 1 334 ? -0.186 -35.678 -28.813 1.00 58.03 334 ASN A O 1
ATOM 2429 N N . GLY A 1 335 ? 0.202 -37.016 -27.061 1.00 54.66 335 GLY A N 1
ATOM 2430 C CA . GLY A 1 335 ? -0.902 -37.950 -27.351 1.00 54.66 335 GLY A CA 1
ATOM 2431 C C . GLY A 1 335 ? -2.309 -37.334 -27.255 1.00 54.66 335 GLY A C 1
ATOM 2432 O O . GLY A 1 335 ? -3.297 -38.038 -27.430 1.00 54.66 335 GLY A O 1
ATOM 2433 N N . ASP A 1 336 ? -2.386 -36.032 -26.983 1.00 59.03 336 ASP A N 1
ATOM 2434 C CA . ASP A 1 336 ? -3.569 -35.196 -26.783 1.00 59.03 336 ASP A CA 1
ATOM 2435 C C . ASP A 1 336 ? -3.808 -34.200 -27.941 1.00 59.03 336 ASP A C 1
ATOM 2437 O O . ASP A 1 336 ? -4.525 -33.217 -27.777 1.00 59.03 336 ASP A O 1
ATOM 2441 N N . ASN A 1 337 ? -3.205 -34.438 -29.114 1.00 57.41 337 ASN A N 1
ATOM 2442 C CA . ASN A 1 337 ? -3.276 -33.570 -30.301 1.00 57.41 337 ASN A CA 1
ATOM 2443 C C . ASN A 1 337 ? -2.635 -32.186 -30.159 1.00 57.41 337 ASN A C 1
ATOM 2445 O O . ASN A 1 337 ? -2.846 -31.327 -31.020 1.00 57.41 337 ASN A O 1
ATOM 2449 N N . THR A 1 338 ? -1.813 -31.964 -29.138 1.00 62.00 338 THR A N 1
ATOM 2450 C CA . THR A 1 338 ? -0.980 -30.764 -29.064 1.00 62.00 338 THR A CA 1
ATOM 2451 C C . THR A 1 338 ? 0.386 -30.993 -29.708 1.00 62.00 338 THR A C 1
ATOM 2453 O O . THR A 1 338 ? 0.914 -32.112 -29.751 1.00 62.00 338 THR A O 1
ATOM 2456 N N . TYR A 1 339 ? 0.970 -29.920 -30.239 1.00 64.25 339 TYR A N 1
ATOM 2457 C CA . TYR A 1 339 ? 2.352 -29.906 -30.700 1.00 64.25 339 TYR A CA 1
ATOM 2458 C C . TYR A 1 339 ? 3.178 -28.897 -29.914 1.00 64.25 339 TYR A C 1
ATOM 2460 O O . TYR A 1 339 ? 2.696 -27.843 -29.502 1.00 64.25 339 TYR A O 1
ATOM 2468 N N . THR A 1 340 ? 4.463 -29.201 -29.767 1.00 63.41 340 THR A N 1
ATOM 2469 C CA . THR A 1 340 ? 5.479 -28.236 -29.342 1.00 63.41 340 THR A CA 1
ATOM 2470 C C . THR A 1 340 ? 6.593 -28.209 -30.376 1.00 63.41 340 THR A C 1
ATOM 2472 O O . THR A 1 340 ? 7.109 -29.258 -30.771 1.00 63.41 340 THR A O 1
ATOM 2475 N N . VAL A 1 341 ? 6.932 -27.007 -30.834 1.00 64.81 341 VAL A N 1
ATOM 2476 C CA . VAL A 1 341 ? 7.915 -26.739 -31.886 1.00 64.81 341 VAL A CA 1
ATOM 2477 C C . VAL A 1 341 ? 8.898 -25.718 -31.324 1.00 64.81 341 VAL A C 1
ATOM 2479 O O . VAL A 1 341 ? 8.580 -24.538 -31.223 1.00 64.81 341 VAL A O 1
ATOM 2482 N N . ALA A 1 342 ? 10.066 -26.193 -30.894 1.00 64.12 342 ALA A N 1
ATOM 2483 C CA . ALA A 1 342 ? 11.113 -25.359 -30.304 1.00 64.12 342 ALA A CA 1
ATOM 2484 C C . ALA A 1 342 ? 12.109 -24.856 -31.360 1.00 64.12 342 ALA A C 1
ATOM 2486 O O . ALA A 1 342 ? 12.197 -25.412 -32.456 1.00 64.12 342 ALA A O 1
ATOM 2487 N N . ASN A 1 343 ? 12.912 -23.861 -30.982 1.00 67.25 343 ASN A N 1
ATOM 2488 C CA . ASN A 1 343 ? 13.997 -23.291 -31.783 1.00 67.25 343 ASN A CA 1
ATOM 2489 C C . ASN A 1 343 ? 13.541 -22.586 -33.083 1.00 67.25 343 ASN A C 1
ATOM 2491 O O . ASN A 1 343 ? 14.257 -22.616 -34.084 1.00 67.25 343 ASN A O 1
ATOM 2495 N N . LEU A 1 344 ? 12.360 -21.961 -33.093 1.00 67.00 344 LEU A N 1
ATOM 2496 C CA . LEU A 1 344 ? 11.883 -21.169 -34.235 1.00 67.00 344 LEU A CA 1
ATOM 2497 C C . LEU A 1 344 ? 12.526 -19.780 -34.248 1.00 67.00 344 LEU A C 1
ATOM 2499 O O . LEU A 1 344 ? 12.548 -19.164 -33.195 1.00 67.00 344 LEU A O 1
ATOM 2503 N N . PRO A 1 345 ? 13.008 -19.251 -35.382 1.00 61.41 345 PRO A N 1
ATOM 2504 C CA . PRO A 1 345 ? 13.693 -17.957 -35.425 1.00 61.41 345 PRO A CA 1
ATOM 2505 C C . PRO A 1 345 ? 12.791 -16.791 -34.989 1.00 61.41 345 PRO A C 1
ATOM 2507 O O . PRO A 1 345 ? 11.691 -16.613 -35.513 1.00 61.41 345 PRO A O 1
ATOM 2510 N N . LEU A 1 346 ? 13.269 -15.976 -34.046 1.00 62.69 346 LEU A N 1
ATOM 2511 C CA . LEU A 1 346 ? 12.584 -14.750 -33.615 1.00 62.69 346 LEU A CA 1
ATOM 2512 C C . LEU A 1 346 ? 12.608 -13.680 -34.722 1.00 62.69 346 LEU A C 1
ATOM 2514 O O . LEU A 1 346 ? 13.599 -13.535 -35.438 1.00 62.69 346 LEU A O 1
ATOM 2518 N N . GLY A 1 347 ? 11.508 -12.934 -34.879 1.00 59.78 347 GLY A N 1
ATOM 2519 C CA . GLY A 1 347 ? 11.352 -11.931 -35.943 1.00 59.78 347 GLY A CA 1
ATOM 2520 C C . GLY A 1 347 ? 11.010 -12.506 -37.325 1.00 59.78 347 GLY A C 1
ATOM 2521 O O . GLY A 1 347 ? 10.987 -11.765 -38.310 1.00 59.78 347 GLY A O 1
ATOM 2522 N N . GLU A 1 348 ? 10.727 -13.809 -37.415 1.00 61.69 348 GLU A N 1
ATOM 2523 C CA . GLU A 1 348 ? 10.270 -14.464 -38.638 1.00 61.69 348 GLU A CA 1
ATOM 2524 C C . GLU A 1 348 ? 8.877 -15.075 -38.466 1.00 61.69 348 GLU A C 1
ATOM 2526 O O . GLU A 1 348 ? 8.510 -15.608 -37.417 1.00 61.69 348 GLU A O 1
ATOM 2531 N N . VAL A 1 349 ? 8.103 -15.035 -39.550 1.00 60.88 349 VAL A N 1
ATOM 2532 C CA . VAL A 1 349 ? 6.837 -15.757 -39.639 1.00 60.88 349 VAL A CA 1
ATOM 2533 C C . VAL A 1 349 ? 7.127 -17.197 -40.052 1.00 60.88 349 VAL A C 1
ATOM 2535 O O . VAL A 1 349 ? 7.690 -17.446 -41.122 1.00 60.88 349 VAL A O 1
ATOM 2538 N N . CYS A 1 350 ? 6.718 -18.142 -39.212 1.00 60.50 350 CYS A N 1
ATOM 2539 C CA . CYS A 1 350 ? 6.844 -19.574 -39.441 1.00 60.50 350 CYS A CA 1
ATOM 2540 C C . CYS A 1 350 ? 5.475 -20.187 -39.769 1.00 60.50 350 CYS A C 1
ATOM 2542 O O . CYS A 1 350 ? 4.464 -19.890 -39.133 1.00 60.50 350 CYS A O 1
ATOM 2544 N N . VAL A 1 351 ? 5.441 -21.085 -40.750 1.00 64.31 351 VAL A N 1
ATOM 2545 C CA . VAL A 1 351 ? 4.280 -21.916 -41.086 1.00 64.31 351 VAL A CA 1
ATOM 2546 C C . VAL A 1 351 ? 4.519 -23.319 -40.557 1.00 64.31 351 VAL A C 1
ATOM 2548 O O . VAL A 1 351 ? 5.537 -23.937 -40.868 1.00 64.31 351 VAL A O 1
ATOM 2551 N N . ILE A 1 352 ? 3.560 -23.837 -39.799 1.00 62.16 352 ILE A N 1
ATOM 2552 C CA . ILE A 1 352 ? 3.547 -25.206 -39.291 1.00 62.16 352 ILE A CA 1
ATOM 2553 C C . ILE A 1 352 ? 2.516 -25.991 -40.099 1.00 62.16 352 ILE A C 1
ATOM 2555 O O . ILE A 1 352 ? 1.318 -25.719 -40.033 1.00 62.16 352 ILE A O 1
ATOM 2559 N N . GLU A 1 353 ? 2.980 -26.959 -40.885 1.00 59.91 353 GLU A N 1
ATOM 2560 C CA . GLU A 1 353 ? 2.151 -27.801 -41.743 1.00 59.91 353 GLU A CA 1
ATOM 2561 C C . GLU A 1 353 ? 2.089 -29.241 -41.221 1.00 59.91 353 GLU A C 1
ATOM 2563 O O . GLU A 1 353 ? 3.111 -29.908 -41.056 1.00 59.91 353 GLU A O 1
ATOM 2568 N N . VAL A 1 354 ? 0.881 -29.776 -41.033 1.00 57.12 354 VAL A N 1
ATOM 2569 C CA . VAL A 1 354 ? 0.688 -31.201 -40.709 1.00 57.12 354 VAL A CA 1
ATOM 2570 C C . VAL A 1 354 ? 0.489 -31.990 -42.007 1.00 57.12 354 VAL A C 1
ATOM 2572 O O . VAL A 1 354 ? -0.465 -31.746 -42.758 1.00 57.12 354 VAL A O 1
ATOM 2575 N N . VAL A 1 355 ? 1.370 -32.959 -42.284 1.00 54.44 355 VAL A N 1
ATOM 2576 C CA . VAL A 1 355 ? 1.397 -33.711 -43.552 1.00 54.44 355 VAL A CA 1
ATOM 2577 C C . VAL A 1 355 ? 0.883 -35.143 -43.369 1.00 54.44 355 VAL A C 1
ATOM 2579 O O . VAL A 1 355 ? 1.317 -35.871 -42.474 1.00 54.44 355 VAL A O 1
ATOM 2582 N N . ARG A 1 356 ? -0.014 -35.585 -44.266 1.00 50.03 356 ARG A N 1
ATOM 2583 C CA . ARG A 1 356 ? -0.495 -36.977 -44.374 1.00 50.03 356 ARG A CA 1
ATOM 2584 C C . ARG A 1 356 ? -0.346 -37.463 -45.819 1.00 50.03 356 ARG A C 1
ATOM 2586 O O . ARG A 1 356 ? -0.916 -36.861 -46.723 1.00 50.03 356 ARG A O 1
ATOM 2593 N N . GLY A 1 357 ? 0.409 -38.542 -46.050 1.00 47.22 357 GLY A N 1
ATOM 2594 C CA . GLY A 1 357 ? 0.515 -39.185 -47.373 1.00 47.22 357 GLY A CA 1
ATOM 2595 C C . GLY A 1 357 ? 0.970 -38.262 -48.516 1.00 47.22 357 GLY A C 1
ATOM 2596 O O . GLY A 1 357 ? 0.497 -38.406 -49.637 1.00 47.22 357 GLY A O 1
ATOM 2597 N N . GLY A 1 358 ? 1.826 -37.272 -48.229 1.00 43.53 358 GLY A N 1
ATOM 2598 C CA . GLY A 1 358 ? 2.355 -36.336 -49.232 1.00 43.53 358 GLY A CA 1
ATOM 2599 C C . GLY A 1 358 ? 1.463 -35.132 -49.568 1.00 43.53 358 GLY A C 1
ATOM 2600 O O . GLY A 1 358 ? 1.847 -34.327 -50.410 1.00 43.53 358 GLY A O 1
ATOM 2601 N N . ARG A 1 359 ? 0.303 -34.958 -48.915 1.00 40.38 359 ARG A N 1
ATOM 2602 C CA . ARG A 1 359 ? -0.551 -33.762 -49.058 1.00 40.38 359 ARG A CA 1
ATOM 2603 C C . ARG A 1 359 ? -0.713 -33.057 -47.703 1.00 40.38 359 ARG A C 1
ATOM 2605 O O . ARG A 1 359 ? -1.122 -33.684 -46.724 1.00 40.38 359 ARG A O 1
ATOM 2612 N N . ALA A 1 360 ? -0.368 -31.769 -47.637 1.00 45.31 360 ALA A N 1
ATOM 2613 C CA . ALA A 1 360 ? -0.580 -30.930 -46.453 1.00 45.31 360 ALA A CA 1
ATOM 2614 C C . ALA A 1 360 ? -2.081 -30.648 -46.272 1.00 45.31 360 ALA A C 1
ATOM 2616 O O . ALA A 1 360 ? -2.775 -30.396 -47.259 1.00 45.31 360 ALA A O 1
ATOM 2617 N N . LYS A 1 361 ? -2.600 -30.719 -45.038 1.00 52.97 361 LYS A N 1
ATOM 2618 C CA . LYS A 1 361 ? -4.033 -30.469 -44.764 1.00 52.97 361 LYS A CA 1
ATOM 2619 C C . LYS A 1 361 ? -4.324 -29.356 -43.757 1.00 52.97 361 LYS A C 1
ATOM 2621 O O . LYS A 1 361 ? -5.466 -28.918 -43.707 1.00 52.97 361 LYS A O 1
ATOM 2626 N N . LEU A 1 362 ? -3.337 -28.898 -42.992 1.00 53.53 362 LEU A N 1
ATOM 2627 C CA . LEU A 1 362 ? -3.494 -27.827 -42.005 1.00 53.53 362 LEU A CA 1
ATOM 2628 C C . LEU A 1 362 ? -2.243 -26.959 -42.028 1.00 53.53 362 LEU A C 1
ATOM 2630 O O . LEU A 1 362 ? -1.143 -27.511 -42.107 1.00 53.53 362 LEU A O 1
ATOM 2634 N N . LYS A 1 363 ? -2.424 -25.639 -41.984 1.00 56.06 363 LYS A N 1
ATOM 2635 C CA . LYS A 1 363 ? -1.342 -24.667 -41.851 1.00 56.06 363 LYS A CA 1
ATOM 2636 C C . LYS A 1 363 ? -1.651 -23.827 -40.615 1.00 56.06 363 LYS A C 1
ATOM 2638 O O . LYS A 1 363 ? -2.720 -23.245 -40.550 1.00 56.06 363 LYS A O 1
ATOM 2643 N N . ASN A 1 364 ? -0.747 -23.752 -39.655 1.00 57.69 364 ASN A N 1
ATOM 2644 C CA . ASN A 1 364 ? -0.832 -22.759 -38.586 1.00 57.69 364 ASN A CA 1
ATOM 2645 C C . ASN A 1 364 ? 0.282 -21.745 -38.799 1.00 57.69 364 ASN A C 1
ATOM 2647 O O . ASN A 1 364 ? 1.412 -22.122 -39.118 1.00 57.69 364 ASN A O 1
ATOM 2651 N N . LEU A 1 365 ? -0.049 -20.465 -38.669 1.00 55.31 365 LEU A N 1
ATOM 2652 C CA . LEU A 1 365 ? 0.926 -19.388 -38.696 1.00 55.31 365 LEU A CA 1
ATOM 2653 C C . LEU A 1 365 ? 1.368 -19.114 -37.265 1.00 55.31 365 LEU A C 1
ATOM 2655 O O . LEU A 1 365 ? 0.528 -18.922 -36.387 1.00 55.31 365 LEU A O 1
ATOM 2659 N N . VAL A 1 366 ? 2.673 -19.088 -37.027 1.00 60.00 366 VAL A N 1
ATOM 2660 C CA . VAL A 1 366 ? 3.222 -18.698 -35.730 1.00 60.00 366 VAL A CA 1
ATOM 2661 C C . VAL A 1 366 ? 4.378 -17.740 -35.945 1.00 60.00 366 VAL A C 1
ATOM 2663 O O . VAL A 1 366 ? 5.216 -17.964 -36.818 1.00 60.00 366 VAL A O 1
ATOM 2666 N N . TRP A 1 367 ? 4.438 -16.679 -35.154 1.00 57.50 367 TRP A N 1
ATOM 2667 C CA . TRP A 1 367 ? 5.575 -15.767 -35.141 1.00 57.50 367 TRP A CA 1
ATOM 2668 C C . TRP A 1 367 ? 5.848 -15.293 -33.717 1.00 57.50 367 TRP A C 1
ATOM 2670 O O . TRP A 1 367 ? 4.921 -15.071 -32.937 1.00 57.50 367 TRP A O 1
ATOM 2680 N N . GLY A 1 368 ? 7.133 -15.178 -33.391 1.00 53.16 368 GLY A N 1
ATOM 2681 C CA . GLY A 1 368 ? 7.606 -14.519 -32.181 1.00 53.16 368 GLY A CA 1
ATOM 2682 C C . GLY A 1 368 ? 8.083 -13.115 -32.536 1.00 53.16 368 GLY A C 1
ATOM 2683 O O . GLY A 1 368 ? 8.860 -12.947 -33.484 1.00 53.16 368 GLY A O 1
ATOM 26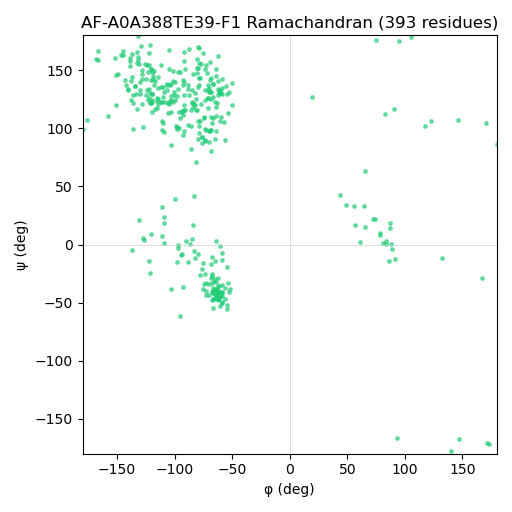84 N N . THR A 1 369 ? 7.603 -12.107 -31.822 1.00 52.94 369 THR A N 1
ATOM 2685 C CA . THR A 1 369 ? 8.067 -10.723 -31.960 1.00 52.94 369 THR A CA 1
ATOM 2686 C C . THR A 1 369 ? 9.373 -10.515 -31.186 1.00 52.94 369 THR A C 1
ATOM 2688 O O . THR A 1 369 ? 9.741 -11.312 -30.328 1.00 52.94 369 THR A O 1
ATOM 2691 N N . ALA A 1 370 ? 10.136 -9.474 -31.538 1.00 47.66 370 ALA A N 1
ATOM 2692 C CA . ALA A 1 370 ? 11.464 -9.214 -30.960 1.00 47.66 370 ALA A CA 1
ATOM 2693 C C . ALA A 1 370 ? 11.439 -8.883 -29.451 1.00 47.66 370 ALA A C 1
ATOM 2695 O O . ALA A 1 370 ? 12.477 -8.921 -28.801 1.00 47.66 370 ALA A O 1
ATOM 2696 N N . ASP A 1 371 ? 10.260 -8.580 -28.914 1.00 46.22 371 ASP A N 1
ATOM 2697 C CA . ASP A 1 371 ? 9.934 -8.361 -27.499 1.00 46.22 371 ASP A CA 1
ATOM 2698 C C . ASP A 1 371 ? 9.502 -9.653 -26.766 1.00 46.22 371 ASP A C 1
ATOM 2700 O O . ASP A 1 371 ? 9.165 -9.608 -25.587 1.00 46.22 371 ASP A O 1
ATOM 2704 N N . GLY A 1 372 ? 9.518 -10.811 -27.440 1.00 46.91 372 GLY A N 1
ATOM 2705 C CA . GLY A 1 372 ? 9.206 -12.114 -26.847 1.00 46.91 372 GLY A CA 1
ATOM 2706 C C . GLY A 1 372 ? 7.724 -12.508 -26.862 1.00 46.91 372 GLY A C 1
ATOM 2707 O O . GLY A 1 372 ? 7.395 -13.605 -26.408 1.00 46.91 372 GLY A O 1
ATOM 2708 N N . GLU A 1 373 ? 6.823 -11.682 -27.409 1.00 46.69 373 GLU A N 1
ATOM 2709 C CA . GLU A 1 373 ? 5.406 -12.043 -27.569 1.00 46.69 373 GLU A CA 1
ATOM 2710 C C . GLU A 1 373 ? 5.249 -13.158 -28.626 1.00 46.69 373 GLU A C 1
ATOM 2712 O O . GLU A 1 373 ? 5.785 -13.082 -29.735 1.00 46.69 373 GLU A O 1
ATOM 2717 N N . ILE A 1 374 ? 4.499 -14.218 -28.308 1.00 55.84 374 ILE A N 1
ATOM 2718 C CA . ILE A 1 374 ? 4.236 -15.333 -29.234 1.00 55.84 374 ILE A CA 1
ATOM 2719 C C . ILE A 1 374 ? 2.806 -15.213 -29.751 1.00 55.84 374 ILE A C 1
ATOM 2721 O O . ILE A 1 374 ? 1.853 -15.277 -28.976 1.00 55.84 374 ILE A O 1
ATOM 2725 N N . LYS A 1 375 ? 2.636 -15.107 -31.072 1.00 55.03 375 LYS A N 1
ATOM 2726 C CA . LYS A 1 375 ? 1.317 -15.042 -31.717 1.00 55.03 375 LYS A CA 1
ATOM 2727 C C . LYS A 1 375 ? 1.077 -16.268 -32.580 1.00 55.03 375 LYS A C 1
ATOM 2729 O O . LYS A 1 375 ? 1.948 -16.688 -33.341 1.00 55.03 375 LYS A O 1
ATOM 2734 N N . THR A 1 376 ? -0.120 -16.835 -32.461 1.00 54.78 376 THR A N 1
ATOM 2735 C CA . THR A 1 376 ? -0.580 -17.993 -33.236 1.00 54.78 376 THR A CA 1
ATOM 2736 C C . THR A 1 376 ? -1.834 -17.618 -34.023 1.00 54.78 376 THR A C 1
ATOM 2738 O O . THR A 1 376 ? -2.679 -16.866 -33.540 1.00 54.78 376 THR A O 1
ATOM 2741 N N . ALA A 1 377 ? -1.953 -18.120 -35.249 1.00 52.72 377 ALA A N 1
ATOM 2742 C CA . ALA A 1 377 ? -3.168 -18.020 -36.046 1.00 52.72 377 ALA A CA 1
ATOM 2743 C C . ALA A 1 377 ? -3.438 -19.348 -36.762 1.00 52.72 377 ALA A C 1
ATOM 2745 O O . ALA A 1 377 ? -2.600 -19.843 -37.523 1.00 52.72 377 ALA A O 1
ATOM 2746 N N . ASP A 1 378 ? -4.624 -19.907 -36.538 1.00 52.06 378 ASP A N 1
ATOM 2747 C CA . ASP A 1 378 ? -5.072 -21.122 -37.213 1.00 52.06 378 ASP A CA 1
ATOM 2748 C C . ASP A 1 378 ? -5.515 -20.791 -38.647 1.00 52.06 378 ASP A C 1
ATOM 2750 O O . ASP A 1 378 ? -6.438 -19.999 -38.855 1.00 52.06 378 ASP A O 1
ATOM 2754 N N . LEU A 1 379 ? -4.892 -21.397 -39.668 1.00 48.53 379 LEU A N 1
ATOM 2755 C CA . LEU A 1 379 ? -5.347 -21.233 -41.054 1.00 48.53 379 LEU A CA 1
ATOM 2756 C C . LEU A 1 379 ? -6.333 -22.355 -41.388 1.00 48.53 379 LEU A C 1
ATOM 2758 O O . LEU A 1 379 ? -5.963 -23.468 -41.772 1.00 48.53 379 LEU A O 1
ATOM 2762 N N . THR A 1 380 ? -7.625 -22.049 -41.298 1.00 48.56 380 THR A N 1
ATOM 2763 C CA . THR A 1 380 ? -8.670 -22.871 -41.925 1.00 48.56 380 THR A CA 1
ATOM 2764 C C . THR A 1 380 ? -8.723 -22.607 -43.443 1.00 48.56 380 THR A C 1
ATOM 2766 O O . THR A 1 380 ? -8.348 -21.513 -43.878 1.00 48.56 380 THR A O 1
ATOM 2769 N N . PRO A 1 381 ? -9.219 -23.545 -44.279 1.00 38.69 381 PRO A N 1
ATOM 2770 C CA . PRO A 1 381 ? -9.287 -23.385 -45.742 1.00 38.69 381 PRO A CA 1
ATOM 2771 C C . PRO A 1 381 ? -10.096 -22.176 -46.248 1.00 38.69 381 PRO A C 1
ATOM 2773 O O . PRO A 1 381 ? -10.024 -21.857 -47.429 1.00 38.69 381 PRO A O 1
ATOM 2776 N N . THR A 1 382 ? -10.880 -21.530 -45.381 1.00 35.91 382 THR A N 1
ATOM 2777 C CA . THR A 1 382 ? -11.722 -20.358 -45.680 1.00 35.91 382 THR A CA 1
ATOM 2778 C C . THR A 1 382 ? -11.219 -19.070 -45.021 1.00 35.91 382 THR A C 1
ATOM 2780 O O . THR A 1 382 ? -11.916 -18.060 -45.055 1.00 35.91 382 THR A O 1
ATOM 2783 N N . SER A 1 383 ? -10.041 -19.088 -44.392 1.00 35.34 383 SER A N 1
ATOM 2784 C CA . SER A 1 383 ? -9.512 -17.923 -43.671 1.00 35.34 383 SER A CA 1
ATOM 2785 C C . SER A 1 383 ? -8.864 -16.946 -44.647 1.00 35.34 383 SER A C 1
ATOM 2787 O O . SER A 1 383 ? -7.832 -17.255 -45.241 1.00 35.34 383 SER A O 1
ATOM 2789 N N . THR A 1 384 ? -9.425 -15.746 -44.771 1.00 31.00 384 THR A N 1
ATOM 2790 C CA . THR A 1 384 ? -8.712 -14.597 -45.338 1.00 31.00 384 THR A CA 1
ATOM 2791 C C . THR A 1 384 ? -7.985 -13.911 -44.187 1.00 31.00 384 THR A C 1
ATOM 2793 O O . THR A 1 384 ? -8.623 -13.246 -43.374 1.00 31.00 384 THR A O 1
ATOM 2796 N N . ILE A 1 385 ? -6.670 -14.106 -44.065 1.00 35.12 385 ILE A N 1
ATOM 2797 C CA . ILE A 1 385 ? -5.866 -13.384 -43.070 1.00 35.12 385 ILE A CA 1
ATOM 2798 C C . ILE A 1 385 ? -5.234 -12.171 -43.748 1.00 35.12 385 ILE A C 1
ATOM 2800 O O . ILE A 1 385 ? -4.378 -12.314 -44.619 1.00 35.12 385 ILE A O 1
ATOM 2804 N N . THR A 1 386 ? -5.639 -10.974 -43.331 1.00 28.53 386 THR A N 1
ATOM 2805 C CA . THR A 1 386 ? -4.931 -9.736 -43.664 1.00 28.53 386 THR A CA 1
ATOM 2806 C C . THR A 1 386 ? -3.714 -9.630 -42.750 1.00 28.53 386 THR A C 1
ATOM 2808 O O . THR A 1 386 ? -3.825 -9.188 -41.610 1.00 28.53 386 THR A O 1
ATOM 2811 N N . VAL A 1 387 ? -2.547 -10.069 -43.225 1.00 34.44 387 VAL A N 1
ATOM 2812 C CA . VAL A 1 387 ? -1.275 -9.849 -42.522 1.00 34.44 387 VAL A CA 1
ATOM 2813 C C . VAL A 1 387 ? -0.743 -8.480 -42.945 1.00 34.44 387 VAL A C 1
ATOM 2815 O O . VAL A 1 387 ? -0.209 -8.330 -44.042 1.00 34.44 387 VAL A O 1
ATOM 2818 N N . ALA A 1 388 ? -0.904 -7.465 -42.096 1.00 28.45 388 ALA A N 1
ATOM 2819 C CA . ALA A 1 388 ? -0.214 -6.192 -42.277 1.00 28.45 388 ALA A CA 1
ATOM 2820 C C . ALA A 1 388 ? 1.250 -6.368 -41.844 1.00 28.45 388 ALA A C 1
ATOM 2822 O O . ALA A 1 388 ? 1.581 -6.261 -40.665 1.00 28.45 388 ALA A O 1
ATOM 2823 N N . VAL A 1 389 ? 2.127 -6.698 -42.794 1.00 33.66 389 VAL A N 1
ATOM 2824 C CA . VAL A 1 389 ? 3.576 -6.713 -42.563 1.00 33.66 389 VAL A CA 1
ATOM 2825 C C . VAL A 1 389 ? 4.063 -5.267 -42.625 1.00 33.66 389 VAL A C 1
ATOM 2827 O O . VAL A 1 389 ? 4.199 -4.707 -43.710 1.00 33.66 389 VAL A O 1
ATOM 2830 N N . LEU A 1 390 ? 4.318 -4.643 -41.472 1.00 30.92 390 LEU A N 1
ATOM 2831 C CA . LEU A 1 390 ? 5.110 -3.415 -41.445 1.00 30.92 390 LEU A CA 1
ATOM 2832 C C . LEU A 1 390 ? 6.571 -3.817 -41.688 1.00 30.92 390 LEU A C 1
ATOM 2834 O O . LEU A 1 390 ? 7.254 -4.307 -40.789 1.00 30.92 390 LEU A O 1
ATOM 2838 N N . LEU A 1 391 ? 7.041 -3.669 -42.926 1.00 30.91 391 LEU A N 1
ATOM 2839 C CA . LEU A 1 391 ? 8.457 -3.815 -43.249 1.00 30.91 391 LEU A CA 1
ATOM 2840 C C . LEU A 1 391 ? 9.209 -2.629 -42.630 1.00 30.91 391 LEU A C 1
ATOM 2842 O O . LEU A 1 391 ? 9.236 -1.531 -43.185 1.00 30.91 391 LEU A O 1
ATOM 2846 N N . ALA A 1 392 ? 9.809 -2.832 -41.458 1.00 33.03 392 ALA A N 1
ATOM 2847 C CA . ALA A 1 392 ? 10.814 -1.915 -40.937 1.00 33.03 392 ALA A CA 1
ATOM 2848 C C . ALA A 1 392 ? 12.106 -2.105 -41.747 1.00 33.03 392 ALA A C 1
ATOM 2850 O O . ALA A 1 392 ? 12.948 -2.941 -41.425 1.00 33.03 392 ALA A O 1
ATOM 2851 N N . GLY A 1 393 ? 12.222 -1.359 -42.843 1.00 30.88 393 GLY A N 1
ATOM 2852 C CA . GLY A 1 393 ? 13.395 -1.340 -43.712 1.00 30.88 393 GLY A CA 1
ATOM 2853 C C . GLY A 1 393 ? 12.974 -1.123 -45.155 1.00 30.88 393 GLY A C 1
ATOM 2854 O O . GLY A 1 393 ? 12.394 -2.014 -45.762 1.00 30.88 393 GLY A O 1
ATOM 2855 N N . GLY A 1 394 ? 13.231 0.077 -45.677 1.00 35.19 394 GLY A N 1
ATOM 2856 C CA . GLY A 1 394 ? 12.884 0.450 -47.043 1.00 35.19 394 GLY A CA 1
ATOM 2857 C C . GLY A 1 394 ? 13.512 -0.482 -48.076 1.00 35.19 394 GLY A C 1
ATOM 2858 O O . GLY A 1 394 ? 14.718 -0.423 -48.311 1.00 35.19 394 GLY A O 1
ATOM 2859 N N . ASN A 1 395 ? 12.686 -1.354 -48.647 1.00 26.47 395 ASN A N 1
ATOM 2860 C CA . ASN A 1 395 ? 12.448 -1.554 -50.080 1.00 26.47 395 ASN A CA 1
ATOM 2861 C C . ASN A 1 395 ? 11.444 -2.689 -50.275 1.00 26.47 395 ASN A C 1
ATOM 2863 O O . ASN A 1 395 ? 11.674 -3.781 -49.709 1.00 26.47 395 ASN A O 1
#

InterPro domains:
  IPR044060 Bacterial repeat domain [PF18998] (216-278)

Organism: Termititenax aidoneus (NCBI:txid2218524)

pLDDT: mean 72.3, std 22.93, range [22.69, 98.19]